Protein AF-0000000072972776 (afdb_homodimer)

Radius of gyration: 28.91 Å; Cα contacts (8 Å, |Δi|>4): 1245; chains: 2; bounding box: 79×86×71 Å

Foldseek 3Di:
DDPCPCLPQPDPDDDSPSPVLALPQFQAKEKEWEAFFFAAALVQAFDQFPCNPPQLPPQGHGADDPRRLVLLLVLLQVLLVRCVVPQDADDLQAEAEEEEPDPRLVSSSQSSCFNNHFQDDPRCPDPVDRGDDHDYYYDHQLPCQAFHALCVNFQVLVVVLVVLCPDPNNVVLCVVCVVVQVLCCVNRVDHDDLVSLLSNLVNVVSCVVSPHDGDPSCVVCPPPNSLQSPLVVLCSCQVDLLSLLRRHQSNVVVVLVVVVCSLVVVGDSSYHYYYYRHHQSNVSSVCVLQVQHDRGRQHHGKMKMWTWGADPNWTWIWIWICSPPDPDTHTTDGPPAPPTHTSVNVCVVNVSSHDPDPCNSPDDD/DDPCLCLPQPDPPDDSPSPVLALPQFQAKEKEWEAFFFAAALVLAFDQFPCNPPQLPPQGHGADDPRRLVLLLVLLQVLLVRCVVVQDADDLQAEAEEEEPDPRLVSSSQSSCFNNHFQDDPRCPDPVDRGDDHDYYYDHQLPCQAFHALCVNFQVLVVVLVVLCPDPNNVVLCVVCVVVQVLCCVNRVDHDDLVSLLSNLSNVVSCVVSPHDGDPSCVVCPPPNSLQSPLVVLCSCQVDLLSLLRRHQSNVVVVLVVVVCSLVVVGDSSYHYYYYRHHQSNVSSVCVLQVQHDRGRQHHGKMKMWTWGADPSWTWIWIWIDSPPDPDTHTTDGPPAPPTHTSVNVCVVNVSSHDPDPCNSPDDD

Sequence (730 aa):
MVKLHLCLLLATANFFVLIDCKTSTLELVHVLFRHGDRTPDRRVIYPKDPHINETYYPFGYGQLNNAGKRKQYLLGKALNKRYKKFLGTYTLNTIDARSTDYNRTKVSLQLVLASLFPPEKELVWNKNLDWQPIPFNYWILRDDHVLGDPYKNCKRYKNSYNDFLNSSDGQKLFRQYSDFGEYIMENSGSNFTSKLMADMYFTLTTERENGLELPPWTEKVYPKVLSNLTRLDYVLNTANTELKKLASGFLLKKIITDTEQKVKNMLHQRKRMFIYSAHEYNIAHLMNLLGIYYPHVPPYGSYILIEIHNIKGVRIVKVFYQDYQTEKPKRMKLPNCHNFCRFERFVSLYKKYLPESENECELQDMVKLHLCLLLATANFFVLIDCKTSTLELVHVLFRHGDRTPDRRVIYPKDPHINETYYPFGYGQLNNAGKRKQYLLGKALNKRYKKFLGTYTLNTIDARSTDYNRTKVSLQLVLASLFPPEKELVWNKNLDWQPIPFNYWILRDDHVLGDPYKNCKRYKNSYNDFLNSSDGQKLFRQYSDFGEYIMENSGSNFTSKLMADMYFTLTTERENGLELPPWTEKVYPKVLSNLTRLDYVLNTANTELKKLASGFLLKKIITDTEQKVKNMLHQRKRMFIYSAHEYNIAHLMNLLGIYYPHVPPYGSYILIEIHNIKGVRIVKVFYQDYQTEKPKRMKLPNCHNFCRFERFVSLYKKYLPESENECELQD

pLDDT: mean 91.58, std 15.63, range [25.5, 98.94]

Nearest PDB structures (foldseek):
  1nd5-assembly1_B  TM=9.226E-01  e=2.187E-30  Homo sapiens
  1rpt-assembly1_A-2  TM=9.304E-01  e=1.166E-27  Rattus norvegicus
  8xj4-assembly1_A  TM=9.080E-01  e=4.533E-28  Homo sapiens
  3it2-assembly1_B  TM=8.509E-01  e=3.332E-20  Francisella tularensis subsp. holarctica LVS
  3it3-assembly1_B  TM=8.426E-01  e=6.861E-20  Francisella tularensis subsp. holarctica LVS

Structure (mmCIF, N/CA/C/O backbone):
data_AF-0000000072972776-model_v1
#
loop_
_entity.id
_entity.type
_entity.pdbx_description
1 polymer 'acid phosphatase'
#
loop_
_atom_site.group_PDB
_atom_site.id
_atom_site.type_symbol
_atom_site.label_atom_id
_atom_site.label_alt_id
_atom_site.label_comp_id
_atom_site.label_asym_id
_atom_site.label_entity_id
_atom_site.label_seq_id
_atom_site.pdbx_PDB_ins_code
_atom_site.Cartn_x
_atom_site.Cartn_y
_atom_site.Cartn_z
_atom_site.occupancy
_atom_site.B_iso_or_equiv
_atom_site.auth_seq_id
_atom_site.auth_comp_id
_atom_site.auth_asym_id
_atom_site.auth_atom_id
_atom_site.pdbx_PDB_model_num
ATOM 1 N N . MET A 1 1 ? -25.328 -19.047 -36.094 1 27.38 1 MET A N 1
ATOM 2 C CA . MET A 1 1 ? -24.703 -20.156 -35.344 1 27.38 1 MET A CA 1
ATOM 3 C C . MET A 1 1 ? -25.016 -20.078 -33.875 1 27.38 1 MET A C 1
ATOM 5 O O . MET A 1 1 ? -24.75 -19.062 -33.219 1 27.38 1 MET A O 1
ATOM 9 N N . VAL A 1 2 ? -25.969 -20.953 -33.219 1 25.5 2 VAL A N 1
ATOM 10 C CA . VAL A 1 2 ? -26.938 -20.922 -32.125 1 25.5 2 VAL A CA 1
ATOM 11 C C . VAL A 1 2 ? -26.219 -21.094 -30.797 1 25.5 2 VAL A C 1
ATOM 13 O O . VAL A 1 2 ? -25.5 -22.078 -30.594 1 25.5 2 VAL A O 1
ATOM 16 N N . LYS A 1 3 ? -26.203 -19.922 -30.047 1 32.38 3 LYS A N 1
ATOM 17 C CA . LYS A 1 3 ? -25.828 -19.75 -28.641 1 32.38 3 LYS A CA 1
ATOM 18 C C . LYS A 1 3 ? -26.656 -20.656 -27.734 1 32.38 3 LYS A C 1
ATOM 20 O O . LYS A 1 3 ? -27.719 -20.266 -27.266 1 32.38 3 LYS A O 1
ATOM 25 N N . LEU A 1 4 ? -26.609 -22.078 -27.875 1 28.89 4 LEU A N 1
ATOM 26 C CA . LEU A 1 4 ? -27.391 -22.953 -27.016 1 28.89 4 LEU A CA 1
ATOM 27 C C . LEU A 1 4 ? -26.781 -23.031 -25.625 1 28.89 4 LEU A C 1
ATOM 29 O O . LEU A 1 4 ? -25.688 -23.578 -25.438 1 28.89 4 LEU A O 1
ATOM 33 N N . HIS A 1 5 ? -26.984 -22.031 -24.766 1 32.91 5 HIS A N 1
ATOM 34 C CA . HIS A 1 5 ? -26.641 -21.984 -23.344 1 32.91 5 HIS A CA 1
ATOM 35 C C . HIS A 1 5 ? -27.484 -22.984 -22.562 1 32.91 5 HIS A C 1
ATOM 37 O O . HIS A 1 5 ? -28.703 -22.781 -22.391 1 32.91 5 HIS A O 1
ATOM 43 N N . LEU A 1 6 ? -27.344 -24.266 -22.578 1 32.22 6 LEU A N 1
ATOM 44 C CA . LEU A 1 6 ? -28.156 -25.281 -21.922 1 32.22 6 LEU A CA 1
ATOM 45 C C . LEU A 1 6 ? -27.938 -25.25 -20.406 1 32.22 6 LEU A C 1
ATOM 47 O O . LEU A 1 6 ? -26.812 -25.484 -19.938 1 32.22 6 LEU A O 1
ATOM 51 N N . CYS A 1 7 ? -28.609 -24.391 -19.641 1 33.25 7 CYS A N 1
ATOM 52 C CA . CYS A 1 7 ? -28.797 -24.406 -18.188 1 33.25 7 CYS A CA 1
ATOM 53 C C . CYS A 1 7 ? -29.484 -25.688 -17.734 1 33.25 7 CYS A C 1
ATOM 55 O O . CYS A 1 7 ? -30.594 -25.984 -18.203 1 33.25 7 CYS A O 1
ATOM 57 N N . LEU A 1 8 ? -28.812 -26.688 -17.391 1 32.25 8 LEU A N 1
ATOM 58 C CA . LEU A 1 8 ? -29.406 -27.969 -17.047 1 32.25 8 LEU A CA 1
ATOM 59 C C . LEU A 1 8 ? -30.266 -27.859 -15.789 1 32.25 8 LEU A C 1
ATOM 61 O O . LEU A 1 8 ? -29.781 -27.453 -14.727 1 32.25 8 LEU A O 1
ATOM 65 N N . LEU A 1 9 ? -31.609 -27.734 -15.93 1 33.06 9 LEU A N 1
ATOM 66 C CA . LEU A 1 9 ? -32.75 -27.797 -15.016 1 33.06 9 LEU A CA 1
ATOM 67 C C . LEU A 1 9 ? -32.812 -29.125 -14.289 1 33.06 9 LEU A C 1
ATOM 69 O O . LEU A 1 9 ? -32.688 -30.188 -14.906 1 33.06 9 LEU A O 1
ATOM 73 N N . LEU A 1 10 ? -32.344 -29.125 -12.984 1 33.09 10 LEU A N 1
ATOM 74 C CA . LEU A 1 10 ? -32.781 -30.281 -12.234 1 33.09 10 LEU A CA 1
ATOM 75 C C . LEU A 1 10 ? -34.312 -30.438 -12.32 1 33.09 10 LEU A C 1
ATOM 77 O O . LEU A 1 10 ? -35.031 -29.5 -12 1 33.09 10 LEU A O 1
ATOM 81 N N . ALA A 1 11 ? -34.75 -31.344 -13.109 1 31.92 11 ALA A N 1
ATOM 82 C CA . ALA A 1 11 ? -36.094 -31.766 -13.508 1 31.92 11 ALA A CA 1
ATOM 83 C C . ALA A 1 11 ? -36.906 -32.219 -12.305 1 31.92 11 ALA A C 1
ATOM 85 O O . ALA A 1 11 ? -36.719 -33.312 -11.781 1 31.92 11 ALA A O 1
ATOM 86 N N . THR A 1 12 ? -37.188 -31.672 -11.172 1 34.34 12 THR A N 1
ATOM 87 C CA . THR A 1 12 ? -38.562 -32.156 -10.977 1 34.34 12 THR A CA 1
ATOM 88 C C . THR A 1 12 ? -39.438 -31.828 -12.18 1 34.34 12 THR A C 1
ATOM 90 O O . THR A 1 12 ? -39.094 -30.969 -12.992 1 34.34 12 THR A O 1
ATOM 93 N N . ALA A 1 13 ? -40.75 -32.344 -12.539 1 34.09 13 ALA A N 1
ATOM 94 C CA . ALA A 1 13 ? -41.406 -32.281 -13.852 1 34.09 13 ALA A CA 1
ATOM 95 C C . ALA A 1 13 ? -41.156 -30.938 -14.523 1 34.09 13 ALA A C 1
ATOM 97 O O . ALA A 1 13 ? -40.812 -30.875 -15.695 1 34.09 13 ALA A O 1
ATOM 98 N N . ASN A 1 14 ? -42.094 -29.906 -14.188 1 32.88 14 ASN A N 1
ATOM 99 C CA . ASN A 1 14 ? -42.5 -28.844 -15.094 1 32.88 14 ASN A CA 1
ATOM 100 C C . ASN A 1 14 ? -41.375 -27.812 -15.289 1 32.88 14 ASN A C 1
ATOM 102 O O . ASN A 1 14 ? -41.094 -27.406 -16.406 1 32.88 14 ASN A O 1
ATOM 106 N N . PHE A 1 15 ? -41.156 -26.906 -14.266 1 30.91 15 PHE A N 1
ATOM 107 C CA . PHE A 1 15 ? -40.625 -25.594 -14.578 1 30.91 15 PHE A CA 1
ATOM 108 C C . PHE A 1 15 ? -39.094 -25.641 -14.617 1 30.91 15 PHE A C 1
ATOM 110 O O . PHE A 1 15 ? -38.438 -25.828 -13.586 1 30.91 15 PHE A O 1
ATOM 117 N N . PHE A 1 16 ? -38.531 -26.109 -15.742 1 32.81 16 PHE A N 1
ATOM 118 C CA . PHE A 1 16 ? -37.125 -25.906 -16.016 1 32.81 16 PHE A CA 1
ATOM 119 C C . PHE A 1 16 ? -36.75 -24.438 -15.93 1 32.81 16 PHE A C 1
ATOM 121 O O . PHE A 1 16 ? -37.094 -23.641 -16.797 1 32.81 16 PHE A O 1
ATOM 128 N N . VAL A 1 17 ? -36.875 -23.781 -14.781 1 31.05 17 VAL A N 1
ATOM 129 C CA . VAL A 1 17 ? -36.312 -22.438 -14.883 1 31.05 17 VAL A CA 1
ATOM 130 C C . VAL A 1 17 ? -34.812 -22.531 -15.203 1 31.05 17 VAL A C 1
ATOM 132 O O . VAL A 1 17 ? -34.062 -23.141 -14.453 1 31.05 17 VAL A O 1
ATOM 135 N N . LEU A 1 18 ? -34.5 -22.703 -16.406 1 32.47 18 LEU A N 1
ATOM 136 C CA . LEU A 1 18 ? -33.125 -22.391 -16.812 1 32.47 18 LEU A CA 1
ATOM 137 C C . LEU A 1 18 ? -32.594 -21.156 -16.094 1 32.47 18 LEU A C 1
ATOM 139 O O . LEU A 1 18 ? -33.031 -20.047 -16.375 1 32.47 18 LEU A O 1
ATOM 143 N N . ILE A 1 19 ? -32.594 -21.203 -14.734 1 34.31 19 ILE A N 1
ATOM 144 C CA . ILE A 1 19 ? -31.938 -20.047 -14.125 1 34.31 19 ILE A CA 1
ATOM 145 C C . ILE A 1 19 ? -30.578 -19.812 -14.797 1 34.31 19 ILE A C 1
ATOM 147 O O . ILE A 1 19 ? -29.688 -20.656 -14.727 1 34.31 19 ILE A O 1
ATOM 151 N N . ASP A 1 20 ? -30.562 -19.516 -15.984 1 37.47 20 ASP A N 1
ATOM 152 C CA . ASP A 1 20 ? -29.344 -18.875 -16.484 1 37.47 20 ASP A CA 1
ATOM 153 C C . ASP A 1 20 ? -28.578 -18.188 -15.359 1 37.47 20 ASP A C 1
ATOM 155 O O . ASP A 1 20 ? -29.047 -17.203 -14.789 1 37.47 20 ASP A O 1
ATOM 159 N N . CYS A 1 21 ? -28.016 -18.906 -14.414 1 45.19 21 CYS A N 1
ATOM 160 C CA . CYS A 1 21 ? -27.266 -18.578 -13.211 1 45.19 21 CYS A CA 1
ATOM 161 C C . CYS A 1 21 ? -26.281 -17.453 -13.477 1 45.19 21 CYS A C 1
ATOM 163 O O . CYS A 1 21 ? -25.062 -17.656 -13.375 1 45.19 21 CYS A O 1
ATOM 165 N N . LYS A 1 22 ? -26.469 -16.703 -14.453 1 52.38 22 LYS A N 1
ATOM 166 C CA . LYS A 1 22 ? -25.75 -15.461 -14.75 1 52.38 22 LYS A CA 1
ATOM 167 C C . LYS A 1 22 ? -25.5 -14.641 -13.484 1 52.38 22 LYS A C 1
ATOM 169 O O . LYS A 1 22 ? -26 -14.984 -12.414 1 52.38 22 LYS A O 1
ATOM 174 N N . THR A 1 23 ? -24.688 -13.492 -13.477 1 64.31 23 THR A N 1
ATOM 175 C CA . THR A 1 23 ? -24.266 -12.555 -12.445 1 64.31 23 THR A CA 1
ATOM 176 C C . THR A 1 23 ? -25.438 -12.148 -11.555 1 64.31 23 THR A C 1
ATOM 178 O O . THR A 1 23 ? -25.25 -11.523 -10.516 1 64.31 23 THR A O 1
ATOM 181 N N . SER A 1 24 ? -26.609 -12.68 -11.766 1 76.44 24 SER A N 1
ATOM 182 C CA . SER A 1 24 ? -27.75 -12.219 -10.977 1 76.44 24 SER A CA 1
ATOM 183 C C . SER A 1 24 ? -27.781 -12.914 -9.617 1 76.44 24 SER A C 1
ATOM 185 O O . SER A 1 24 ? -28.312 -12.359 -8.648 1 76.44 24 SER A O 1
ATOM 187 N N . THR A 1 25 ? -27.172 -14.047 -9.477 1 92.25 25 THR A N 1
ATOM 188 C CA . THR A 1 25 ? -27.203 -14.758 -8.211 1 92.25 25 THR A CA 1
ATOM 189 C C . THR A 1 25 ? -25.891 -14.555 -7.445 1 92.25 25 THR A C 1
ATOM 191 O O . THR A 1 25 ? -25.734 -15.047 -6.328 1 92.25 25 THR A O 1
ATOM 194 N N . LEU A 1 26 ? -25 -13.836 -8.039 1 96.62 26 LEU A N 1
ATOM 195 C CA . LEU A 1 26 ? -23.672 -13.641 -7.465 1 96.62 26 LEU A CA 1
ATOM 196 C C . LEU A 1 26 ? -23.75 -12.789 -6.207 1 96.62 26 LEU A C 1
ATOM 198 O O . LEU A 1 26 ? -24.375 -11.727 -6.203 1 96.62 26 LEU A O 1
ATOM 202 N N . GLU A 1 27 ? -23.094 -13.25 -5.125 1 96.75 27 GLU A N 1
ATOM 203 C CA . GLU A 1 27 ? -23.125 -12.531 -3.855 1 96.75 27 GLU A CA 1
ATOM 204 C C . GLU A 1 27 ? -21.734 -12.039 -3.475 1 96.75 27 GLU A C 1
ATOM 206 O O . GLU A 1 27 ? -21.594 -11.016 -2.811 1 96.75 27 GLU A O 1
ATOM 211 N N . LEU A 1 28 ? -20.75 -12.781 -3.809 1 98.38 28 LEU A N 1
ATOM 212 C CA . LEU A 1 28 ? -19.375 -12.469 -3.428 1 98.38 28 LEU A CA 1
ATOM 213 C C . LEU A 1 28 ? -18.391 -13.141 -4.379 1 98.38 28 LEU A C 1
ATOM 215 O O . LEU A 1 28 ? -18.641 -14.25 -4.852 1 98.38 28 LEU A O 1
ATOM 219 N N . VAL A 1 29 ? -17.328 -12.477 -4.652 1 98.75 29 VAL A N 1
ATOM 220 C CA . VAL A 1 29 ? -16.297 -13.055 -5.5 1 98.75 29 VAL A CA 1
ATOM 221 C C . VAL A 1 29 ? -14.922 -12.867 -4.844 1 98.75 29 VAL A C 1
ATOM 223 O O . VAL A 1 29 ? -14.617 -11.781 -4.348 1 98.75 29 VAL A O 1
ATOM 226 N N . HIS A 1 30 ? -14.148 -13.922 -4.773 1 98.88 30 HIS A N 1
ATOM 227 C CA . HIS A 1 30 ? -12.734 -13.875 -4.426 1 98.88 30 HIS A CA 1
ATOM 228 C C . HIS A 1 30 ? -11.852 -14.039 -5.66 1 98.88 30 HIS A C 1
ATOM 230 O O . HIS A 1 30 ? -12.086 -14.938 -6.477 1 98.88 30 HIS A O 1
ATOM 236 N N . VAL A 1 31 ? -10.898 -13.156 -5.812 1 98.94 31 VAL A N 1
ATOM 237 C CA . VAL A 1 31 ? -9.977 -13.219 -6.941 1 98.94 31 VAL A CA 1
ATOM 238 C C . VAL A 1 31 ? -8.539 -13.359 -6.426 1 98.94 31 VAL A C 1
ATOM 240 O O . VAL A 1 31 ? -8.086 -12.555 -5.609 1 98.94 31 VAL A O 1
ATOM 243 N N . LEU A 1 32 ? -7.859 -14.391 -6.789 1 98.94 32 LEU A N 1
ATOM 244 C CA . LEU A 1 32 ? -6.426 -14.57 -6.57 1 98.94 32 LEU A CA 1
ATOM 245 C C . LEU A 1 32 ? -5.668 -14.531 -7.895 1 98.94 32 LEU A C 1
ATOM 247 O O . LEU A 1 32 ? -5.961 -15.305 -8.805 1 98.94 32 LEU A O 1
ATOM 251 N N . PHE A 1 33 ? -4.707 -13.617 -8.039 1 98.94 33 PHE A N 1
ATOM 252 C CA . PHE A 1 33 ? -4.035 -13.578 -9.328 1 98.94 33 PHE A CA 1
ATOM 253 C C . PHE A 1 33 ? -2.527 -13.43 -9.148 1 98.94 33 PHE A C 1
ATOM 255 O O . PHE A 1 33 ? -2.064 -12.945 -8.117 1 98.94 33 PHE A O 1
ATOM 262 N N . ARG A 1 34 ? -1.79 -13.898 -10.148 1 98.88 34 ARG A N 1
ATOM 263 C CA . ARG A 1 34 ? -0.337 -13.773 -10.211 1 98.88 34 ARG A CA 1
ATOM 264 C C . ARG A 1 34 ? 0.071 -12.438 -10.828 1 98.88 34 ARG A C 1
ATOM 266 O O . ARG A 1 34 ? -0.596 -11.938 -11.734 1 98.88 34 ARG A O 1
ATOM 273 N N . HIS A 1 35 ? 1.103 -11.852 -10.406 1 98.88 35 HIS A N 1
ATOM 274 C CA . HIS A 1 35 ? 1.659 -10.625 -10.961 1 98.88 35 HIS A CA 1
ATOM 275 C C . HIS A 1 35 ? 1.997 -10.789 -12.438 1 98.88 35 HIS A C 1
ATOM 277 O O . HIS A 1 35 ? 1.937 -11.898 -12.969 1 98.88 35 HIS A O 1
ATOM 283 N N . GLY A 1 36 ? 2.332 -9.641 -13.109 1 98.5 36 GLY A N 1
ATOM 284 C CA . GLY A 1 36 ? 2.621 -9.617 -14.531 1 98.5 36 GLY A CA 1
ATOM 285 C C . GLY A 1 36 ? 4.078 -9.906 -14.852 1 98.5 36 GLY A C 1
ATOM 286 O O . GLY A 1 36 ? 4.875 -10.164 -13.945 1 98.5 36 GLY A O 1
ATOM 287 N N . ASP A 1 37 ? 4.344 -9.82 -16.203 1 98.19 37 ASP A N 1
ATOM 288 C CA . ASP A 1 37 ? 5.703 -10.016 -16.688 1 98.19 37 ASP A CA 1
ATOM 289 C C . ASP A 1 37 ? 6.68 -9.07 -16 1 98.19 37 ASP A C 1
ATOM 291 O O . ASP A 1 37 ? 6.359 -7.902 -15.766 1 98.19 37 ASP A O 1
ATOM 295 N N . ARG A 1 38 ? 7.891 -9.602 -15.789 1 98 38 ARG A N 1
ATOM 296 C CA . ARG A 1 38 ? 8.828 -8.82 -14.992 1 98 38 ARG A CA 1
ATOM 297 C C . ARG A 1 38 ? 10.266 -9.047 -15.453 1 98 38 ARG A C 1
ATOM 299 O O . ARG A 1 38 ? 10.523 -9.938 -16.266 1 98 38 ARG A O 1
ATOM 306 N N . THR A 1 39 ? 11.164 -8.219 -14.984 1 97.69 39 THR A N 1
ATOM 307 C CA . THR A 1 39 ? 12.602 -8.445 -15.109 1 97.69 39 THR A CA 1
ATOM 308 C C . THR A 1 39 ? 13.078 -9.469 -14.086 1 97.69 39 THR A C 1
ATOM 310 O O . THR A 1 39 ? 12.344 -9.812 -13.156 1 97.69 39 THR A O 1
ATOM 313 N N . PRO A 1 40 ? 14.234 -10.047 -14.305 1 96.75 40 PRO A N 1
ATOM 314 C CA . PRO A 1 40 ? 14.766 -11.023 -13.352 1 96.75 40 PRO A CA 1
ATOM 315 C C . PRO A 1 40 ? 14.922 -10.453 -11.945 1 96.75 40 PRO A C 1
ATOM 317 O O . PRO A 1 40 ? 15.258 -9.273 -11.789 1 96.75 40 PRO A O 1
ATOM 320 N N . ASP A 1 41 ? 14.633 -11.305 -10.992 1 94.75 41 ASP A N 1
ATOM 321 C CA . ASP A 1 41 ? 14.883 -10.953 -9.594 1 94.75 41 ASP A CA 1
ATOM 322 C C . ASP A 1 41 ? 16.359 -11.109 -9.242 1 94.75 41 ASP A C 1
ATOM 324 O O . ASP A 1 41 ? 16.922 -12.195 -9.383 1 94.75 41 ASP A O 1
ATOM 328 N N . ARG A 1 42 ? 16.922 -10.102 -8.742 1 93.06 42 ARG A N 1
ATOM 329 C CA . ARG A 1 42 ? 18.359 -10.102 -8.469 1 93.06 42 ARG A CA 1
ATOM 330 C C . ARG A 1 42 ? 18.734 -11.203 -7.492 1 93.06 42 ARG A C 1
ATOM 332 O O . ARG A 1 42 ? 19.781 -11.828 -7.629 1 93.06 42 ARG A O 1
ATOM 339 N N . ARG A 1 43 ? 17.922 -11.531 -6.609 1 89.25 43 ARG A N 1
ATOM 340 C CA . ARG A 1 43 ? 18.234 -12.422 -5.496 1 89.25 43 ARG A CA 1
ATOM 341 C C . ARG A 1 43 ? 18.297 -13.875 -5.953 1 89.25 43 ARG A C 1
ATOM 343 O O . ARG A 1 43 ? 18.828 -14.734 -5.254 1 89.25 43 ARG A O 1
ATOM 350 N N . VAL A 1 44 ? 17.719 -14.141 -7.102 1 92.19 44 VAL A N 1
ATOM 351 C CA . VAL A 1 44 ? 17.594 -15.547 -7.453 1 92.19 44 VAL A CA 1
ATOM 352 C C . VAL A 1 44 ? 18.422 -15.852 -8.703 1 92.19 44 VAL A C 1
ATOM 354 O O . VAL A 1 44 ? 18.359 -16.953 -9.242 1 92.19 44 VAL A O 1
ATOM 357 N N . ILE A 1 45 ? 19.156 -14.922 -9.164 1 95.56 45 ILE A N 1
ATOM 358 C CA . ILE A 1 45 ? 20.031 -15.148 -10.305 1 95.56 45 ILE A CA 1
ATOM 359 C C . ILE A 1 45 ? 21.156 -16.109 -9.914 1 95.56 45 ILE A C 1
ATOM 361 O O . ILE A 1 45 ? 21.766 -15.961 -8.852 1 95.56 45 ILE A O 1
ATOM 365 N N . TYR A 1 46 ? 21.406 -17.062 -10.773 1 96.38 46 TYR A N 1
ATOM 366 C CA . TYR A 1 46 ? 22.406 -18.078 -10.453 1 96.38 46 TYR A CA 1
ATOM 367 C C . TYR A 1 46 ? 23.812 -17.516 -10.57 1 96.38 46 TYR A C 1
ATOM 369 O O . TYR A 1 46 ? 24.047 -16.562 -11.32 1 96.38 46 TYR A O 1
ATOM 377 N N . PRO A 1 47 ? 24.766 -18.062 -9.898 1 96.69 47 PRO A N 1
ATOM 378 C CA . PRO A 1 47 ? 26.078 -17.469 -9.703 1 96.69 47 PRO A CA 1
ATOM 379 C C . PRO A 1 47 ? 26.828 -17.266 -11.016 1 96.69 47 PRO A C 1
ATOM 381 O O . PRO A 1 47 ? 27.469 -16.219 -11.203 1 96.69 47 PRO A O 1
ATOM 384 N N . LYS A 1 48 ? 26.75 -18.125 -12.039 1 97.69 48 LYS A N 1
ATOM 385 C CA . LYS A 1 48 ? 27.562 -18.047 -13.25 1 97.69 48 LYS A CA 1
ATOM 386 C C . LYS A 1 48 ? 26.797 -17.391 -14.391 1 97.69 48 LYS A C 1
ATOM 388 O O . LYS A 1 48 ? 27.172 -17.516 -15.555 1 97.69 48 LYS A O 1
ATOM 393 N N . ASP A 1 49 ? 25.734 -16.766 -14.062 1 97.81 49 ASP A N 1
ATOM 394 C CA . ASP A 1 49 ? 24.922 -16.109 -15.086 1 97.81 49 ASP A CA 1
ATOM 395 C C . ASP A 1 49 ? 25.703 -15 -15.781 1 97.81 49 ASP A C 1
ATOM 397 O O . ASP A 1 49 ? 26.156 -14.055 -15.133 1 97.81 49 ASP A O 1
ATOM 401 N N . PRO A 1 50 ? 25.844 -15.039 -17.094 1 97.44 50 PRO A N 1
ATOM 402 C CA . PRO A 1 50 ? 26.578 -13.992 -17.812 1 97.44 50 PRO A CA 1
ATOM 403 C C . PRO A 1 50 ? 25.891 -12.633 -17.75 1 97.44 50 PRO A C 1
ATOM 405 O O . PRO A 1 50 ? 26.5 -11.609 -18.062 1 97.44 50 PRO A O 1
ATOM 408 N N . HIS A 1 51 ? 24.609 -12.656 -17.422 1 96.88 51 HIS A N 1
ATOM 409 C CA . HIS A 1 51 ? 23.844 -11.422 -17.422 1 96.88 51 HIS A CA 1
ATOM 410 C C . HIS A 1 51 ? 23.656 -10.883 -16 1 96.88 51 HIS A C 1
ATOM 412 O O . HIS A 1 51 ? 22.766 -10.07 -15.758 1 96.88 51 HIS A O 1
ATOM 418 N N . ILE A 1 52 ? 24.453 -11.273 -15.055 1 94.38 52 ILE A N 1
ATOM 419 C CA . ILE A 1 52 ? 24.297 -10.992 -13.633 1 94.38 52 ILE A CA 1
ATOM 420 C C . ILE A 1 52 ? 24.406 -9.484 -13.391 1 94.38 52 ILE A C 1
ATOM 422 O O . ILE A 1 52 ? 23.844 -8.961 -12.422 1 94.38 52 ILE A O 1
ATOM 426 N N . ASN A 1 53 ? 24.984 -8.703 -14.336 1 92.81 53 ASN A N 1
ATOM 427 C CA . ASN A 1 53 ? 25.219 -7.281 -14.117 1 92.81 53 ASN A CA 1
ATOM 428 C C . ASN A 1 53 ? 24.234 -6.422 -14.914 1 92.81 53 ASN A C 1
ATOM 430 O O . ASN A 1 53 ? 24.328 -5.191 -14.898 1 92.81 53 ASN A O 1
ATOM 434 N N . GLU A 1 54 ? 23.375 -7.141 -15.609 1 94.44 54 GLU A N 1
ATOM 435 C CA . GLU A 1 54 ? 22.344 -6.371 -16.281 1 94.44 54 GLU A CA 1
ATOM 436 C C . GLU A 1 54 ? 21.516 -5.57 -15.281 1 94.44 54 GLU A C 1
ATOM 438 O O . GLU A 1 54 ? 21.188 -6.066 -14.203 1 94.44 54 GLU A O 1
ATOM 443 N N . THR A 1 55 ? 21.172 -4.32 -15.602 1 92.12 55 THR A N 1
ATOM 444 C CA . THR A 1 55 ? 20.484 -3.475 -14.641 1 92.12 55 THR A CA 1
ATOM 445 C C . THR A 1 55 ? 18.984 -3.461 -14.914 1 92.12 55 THR A C 1
ATOM 447 O O . THR A 1 55 ? 18.188 -3.104 -14.047 1 92.12 55 THR A O 1
ATOM 450 N N . TYR A 1 56 ? 18.703 -3.732 -16.25 1 94.62 56 TYR A N 1
ATOM 451 C CA . TYR A 1 56 ? 17.312 -3.705 -16.719 1 94.62 56 TYR A CA 1
ATOM 452 C C . TYR A 1 56 ? 16.719 -2.309 -16.578 1 94.62 56 TYR A C 1
ATOM 454 O O . TYR A 1 56 ? 15.555 -2.158 -16.219 1 94.62 56 TYR A O 1
ATOM 462 N N . TYR A 1 57 ? 17.516 -1.325 -16.734 1 93.44 57 TYR A N 1
ATOM 463 C CA . TYR A 1 57 ? 17.078 0.066 -16.766 1 93.44 57 TYR A CA 1
ATOM 464 C C . TYR A 1 57 ? 16 0.276 -17.812 1 93.44 57 TYR A C 1
ATOM 466 O O . TYR A 1 57 ? 16.125 -0.201 -18.953 1 93.44 57 TYR A O 1
ATOM 474 N N . PRO A 1 58 ? 14.914 0.95 -17.516 1 94.81 58 PRO A N 1
ATOM 475 C CA . PRO A 1 58 ? 14.656 1.736 -16.297 1 94.81 58 PRO A CA 1
ATOM 476 C C . PRO A 1 58 ? 13.797 0.987 -15.281 1 94.81 58 PRO A C 1
ATOM 478 O O . PRO A 1 58 ? 13.445 1.544 -14.242 1 94.81 58 PRO A O 1
ATOM 481 N N . PHE A 1 59 ? 13.5 -0.248 -15.531 1 95.62 59 PHE A N 1
ATOM 482 C CA . PHE A 1 59 ? 12.547 -0.964 -14.695 1 95.62 59 PHE A CA 1
ATOM 483 C C . PHE A 1 59 ? 13.195 -1.396 -13.383 1 95.62 59 PHE A C 1
ATOM 485 O O . PHE A 1 59 ? 12.617 -1.22 -12.312 1 95.62 59 PHE A O 1
ATOM 492 N N . GLY A 1 60 ? 14.375 -1.941 -13.594 1 94.88 60 GLY A N 1
ATOM 493 C CA . GLY A 1 60 ? 15.07 -2.49 -12.438 1 94.88 60 GLY A CA 1
ATOM 494 C C . GLY A 1 60 ? 14.789 -3.965 -12.219 1 94.88 60 GLY A C 1
ATOM 495 O O . GLY A 1 60 ? 13.953 -4.551 -12.914 1 94.88 60 GLY A O 1
ATOM 496 N N . TYR A 1 61 ? 15.414 -4.559 -11.211 1 95.56 61 TYR A N 1
ATOM 497 C CA . TYR A 1 61 ? 15.328 -5.992 -10.938 1 95.56 61 TYR A CA 1
ATOM 498 C C . TYR A 1 61 ? 13.969 -6.355 -10.352 1 95.56 61 TYR A C 1
ATOM 500 O O . TYR A 1 61 ? 13.484 -5.684 -9.438 1 95.56 61 TYR A O 1
ATOM 508 N N . GLY A 1 62 ? 13.391 -7.391 -10.922 1 96.56 62 GLY A N 1
ATOM 509 C CA . GLY A 1 62 ? 12.188 -7.996 -10.359 1 96.56 62 GLY A CA 1
ATOM 510 C C . GLY A 1 62 ? 10.945 -7.145 -10.555 1 96.56 62 GLY A C 1
ATOM 511 O O . GLY A 1 62 ? 9.93 -7.359 -9.891 1 96.56 62 GLY A O 1
ATOM 512 N N . GLN A 1 63 ? 11.031 -6.145 -11.414 1 97.56 63 GLN A N 1
ATOM 513 C CA . GLN A 1 63 ? 9.93 -5.207 -11.609 1 97.56 63 GLN A CA 1
ATOM 514 C C . GLN A 1 63 ? 9.164 -5.516 -12.891 1 97.56 63 GLN A C 1
ATOM 516 O O . GLN A 1 63 ? 9.727 -6.047 -13.844 1 97.56 63 GLN A O 1
ATOM 521 N N . LEU A 1 64 ? 7.906 -5.121 -12.859 1 98.25 64 LEU A N 1
ATOM 522 C CA . LEU A 1 64 ? 7.109 -5.301 -14.07 1 98.25 64 LEU A CA 1
ATOM 523 C C . LEU A 1 64 ? 7.719 -4.539 -15.242 1 98.25 64 LEU A C 1
ATOM 525 O O . LEU A 1 64 ? 8.156 -3.395 -15.078 1 98.25 64 LEU A O 1
ATOM 529 N N . ASN A 1 65 ? 7.82 -5.188 -16.344 1 97.19 65 ASN A N 1
ATOM 530 C CA . ASN A 1 65 ? 8.062 -4.461 -17.594 1 97.19 65 ASN A CA 1
ATOM 531 C C . ASN A 1 65 ? 6.766 -4.016 -18.25 1 97.19 65 ASN A C 1
ATOM 533 O O . ASN A 1 65 ? 5.684 -4.184 -17.688 1 97.19 65 ASN A O 1
ATOM 537 N N . ASN A 1 66 ? 6.793 -3.467 -19.422 1 97.75 66 ASN A N 1
ATOM 538 C CA . ASN A 1 66 ? 5.598 -2.918 -20.062 1 97.75 66 ASN A CA 1
ATOM 539 C C . ASN A 1 66 ? 4.617 -4.02 -20.453 1 97.75 66 ASN A C 1
ATOM 541 O O . ASN A 1 66 ? 3.402 -3.828 -20.391 1 97.75 66 ASN A O 1
ATOM 545 N N . ALA A 1 67 ? 5.152 -5.152 -20.875 1 97.88 67 ALA A N 1
ATOM 546 C CA . ALA A 1 67 ? 4.281 -6.289 -21.172 1 97.88 67 ALA A CA 1
ATOM 547 C C . ALA A 1 67 ? 3.492 -6.719 -19.938 1 97.88 67 ALA A C 1
ATOM 549 O O . ALA A 1 67 ? 2.301 -7.02 -20.031 1 97.88 67 ALA A O 1
ATOM 550 N N . GLY A 1 68 ? 4.188 -6.738 -18.781 1 98.5 68 GLY A N 1
ATOM 551 C CA . GLY A 1 68 ? 3.52 -7.059 -17.531 1 98.5 68 GLY A CA 1
ATOM 552 C C . GLY A 1 68 ? 2.447 -6.055 -17.156 1 98.5 68 GLY A C 1
ATOM 553 O O . GLY A 1 68 ? 1.363 -6.434 -16.703 1 98.5 68 GLY A O 1
ATOM 554 N N . LYS A 1 69 ? 2.758 -4.816 -17.328 1 98.81 69 LYS A N 1
ATOM 555 C CA . LYS A 1 69 ? 1.777 -3.779 -17.031 1 98.81 69 LYS A CA 1
ATOM 556 C C . LYS A 1 69 ? 0.53 -3.934 -17.891 1 98.81 69 LYS A C 1
ATOM 558 O O . LYS A 1 69 ? -0.593 -3.869 -17.391 1 98.81 69 LYS A O 1
ATOM 563 N N . ARG A 1 70 ? 0.718 -4.152 -19.125 1 98.69 70 ARG A N 1
ATOM 564 C CA . ARG A 1 70 ? -0.405 -4.309 -20.047 1 98.69 70 ARG A CA 1
ATOM 565 C C . ARG A 1 70 ? -1.232 -5.539 -19.703 1 98.69 70 ARG A C 1
ATOM 567 O O . ARG A 1 70 ? -2.465 -5.488 -19.719 1 98.69 70 ARG A O 1
ATOM 574 N N . LYS A 1 71 ? -0.533 -6.578 -19.391 1 98.44 71 LYS A N 1
ATOM 575 C CA . LYS A 1 71 ? -1.224 -7.816 -19.047 1 98.44 71 LYS A CA 1
ATOM 576 C C . LYS A 1 71 ? -2.105 -7.625 -17.812 1 98.44 71 LYS A C 1
ATOM 578 O O . LYS A 1 71 ? -3.244 -8.094 -17.781 1 98.44 71 LYS A O 1
ATOM 583 N N . GLN A 1 72 ? -1.57 -6.98 -16.828 1 98.88 72 GLN A N 1
ATOM 584 C CA . GLN A 1 72 ? -2.326 -6.773 -15.609 1 98.88 72 GLN A CA 1
ATOM 585 C C . GLN A 1 72 ? -3.5 -5.824 -15.836 1 98.88 72 GLN A C 1
ATOM 587 O O . GLN A 1 72 ? -4.574 -6.008 -15.258 1 98.88 72 GLN A O 1
ATOM 592 N N . TYR A 1 73 ? -3.289 -4.809 -16.609 1 98.88 73 TYR A N 1
ATOM 593 C CA . TYR A 1 73 ? -4.371 -3.9 -16.969 1 98.88 73 TYR A CA 1
ATOM 594 C C . TYR A 1 73 ? -5.484 -4.641 -17.703 1 98.88 73 TYR A C 1
ATOM 596 O O . TYR A 1 73 ? -6.668 -4.426 -17.438 1 98.88 73 TYR A O 1
ATOM 604 N N . LEU A 1 74 ? -5.109 -5.531 -18.609 1 98.5 74 LEU A N 1
ATOM 605 C CA . LEU A 1 74 ? -6.078 -6.324 -19.359 1 98.5 74 LEU A CA 1
ATOM 606 C C . LEU A 1 74 ? -6.816 -7.293 -18.438 1 98.5 74 LEU A C 1
ATOM 608 O O . LEU A 1 74 ? -7.996 -7.578 -18.656 1 98.5 74 LEU A O 1
ATOM 612 N N . LEU A 1 75 ? -6.102 -7.809 -17.484 1 98.81 75 LEU A N 1
ATOM 613 C CA . LEU A 1 75 ? -6.75 -8.648 -16.484 1 98.81 75 LEU A CA 1
ATOM 614 C C . LEU A 1 75 ? -7.855 -7.879 -15.766 1 98.81 75 LEU A C 1
ATOM 616 O O . LEU A 1 75 ? -8.969 -8.383 -15.594 1 98.81 75 LEU A O 1
ATOM 620 N N . GLY A 1 76 ? -7.523 -6.633 -15.336 1 98.81 76 GLY A N 1
ATOM 621 C CA . GLY A 1 76 ? -8.555 -5.797 -14.727 1 98.81 76 GLY A CA 1
ATOM 622 C C . GLY A 1 76 ? -9.734 -5.547 -15.648 1 98.81 76 GLY A C 1
ATOM 623 O O . GLY A 1 76 ? -10.883 -5.559 -15.203 1 98.81 76 GLY A O 1
ATOM 624 N N . LYS A 1 77 ? -9.484 -5.352 -16.906 1 98.5 77 LYS A N 1
ATOM 625 C CA . LYS A 1 77 ? -10.539 -5.148 -17.891 1 98.5 77 LYS A CA 1
ATOM 626 C C . LYS A 1 77 ? -11.43 -6.387 -18.016 1 98.5 77 LYS A C 1
ATOM 628 O O . LYS A 1 77 ? -12.648 -6.273 -18.125 1 98.5 77 LYS A O 1
ATOM 633 N N . ALA A 1 78 ? -10.789 -7.535 -18.031 1 98.56 78 ALA A N 1
ATOM 634 C CA . ALA A 1 78 ? -11.539 -8.789 -18.125 1 98.56 78 ALA A CA 1
ATOM 635 C C . ALA A 1 78 ? -12.461 -8.961 -16.906 1 98.56 78 ALA A C 1
ATOM 637 O O . ALA A 1 78 ? -13.617 -9.359 -17.062 1 98.56 78 ALA A O 1
ATOM 638 N N . LEU A 1 79 ? -11.922 -8.648 -15.734 1 98.69 79 LEU A N 1
ATOM 639 C CA . LEU A 1 79 ? -12.734 -8.742 -14.523 1 98.69 79 LEU A CA 1
ATOM 640 C C . LEU A 1 79 ? -13.867 -7.727 -14.555 1 98.69 79 LEU A C 1
ATOM 642 O O . LEU A 1 79 ? -14.992 -8.023 -14.133 1 98.69 79 LEU A O 1
ATOM 646 N N . ASN A 1 80 ? -13.555 -6.492 -14.992 1 98.44 80 ASN A N 1
ATOM 647 C CA . ASN A 1 80 ? -14.594 -5.48 -15.141 1 98.44 80 ASN A CA 1
ATOM 648 C C . ASN A 1 80 ? -15.711 -5.949 -16.062 1 98.44 80 ASN A C 1
ATOM 650 O O . ASN A 1 80 ? -16.891 -5.828 -15.742 1 98.44 80 ASN A O 1
ATOM 654 N N . LYS A 1 81 ? -15.359 -6.492 -17.188 1 97.38 81 LYS A N 1
ATOM 655 C CA . LYS A 1 81 ? -16.344 -6.98 -18.156 1 97.38 81 LYS A CA 1
ATOM 656 C C . LYS A 1 81 ? -17.203 -8.078 -17.547 1 97.38 81 LYS A C 1
ATOM 658 O O . LYS A 1 81 ? -18.422 -8.102 -17.75 1 97.38 81 LYS A O 1
ATOM 663 N N . ARG A 1 82 ? -16.641 -8.922 -16.812 1 96.88 82 ARG A N 1
ATOM 664 C CA . ARG A 1 82 ? -17.328 -10.07 -16.234 1 96.88 82 ARG A CA 1
ATOM 665 C C . ARG A 1 82 ? -18.25 -9.648 -15.094 1 96.88 82 ARG A C 1
ATOM 667 O O . ARG A 1 82 ? -19.344 -10.203 -14.93 1 96.88 82 ARG A O 1
ATOM 674 N N . TYR A 1 83 ? -17.812 -8.547 -14.328 1 97.81 83 TYR A N 1
ATOM 675 C CA . TYR A 1 83 ? -18.469 -8.352 -13.047 1 97.81 83 TYR A CA 1
ATOM 676 C C . TYR A 1 83 ? -19.031 -6.938 -12.938 1 97.81 83 TYR A C 1
ATOM 678 O O . TYR A 1 83 ? -19.594 -6.566 -11.898 1 97.81 83 TYR A O 1
ATOM 686 N N . LYS A 1 84 ? -18.922 -6.098 -13.867 1 95.56 84 LYS A N 1
ATOM 687 C CA . LYS A 1 84 ? -19.266 -4.68 -13.773 1 95.56 84 LYS A CA 1
ATOM 688 C C . LYS A 1 84 ? -20.688 -4.496 -13.234 1 95.56 84 LYS A C 1
ATOM 690 O O . LYS A 1 84 ? -20.906 -3.664 -12.352 1 95.56 84 LYS A O 1
ATOM 695 N N . LYS A 1 85 ? -21.656 -5.234 -13.758 1 95.31 85 LYS A N 1
ATOM 696 C CA . LYS A 1 85 ? -23.047 -5.113 -13.312 1 95.31 85 LYS A CA 1
ATOM 697 C C . LYS A 1 85 ? -23.188 -5.535 -11.852 1 95.31 85 LYS A C 1
ATOM 699 O O . LYS A 1 85 ? -23.938 -4.922 -11.094 1 95.31 85 LYS A O 1
ATOM 704 N N . PHE A 1 86 ? -22.484 -6.5 -11.469 1 97.06 86 PHE A N 1
ATOM 705 C CA . PHE A 1 86 ? -22.5 -7.023 -10.109 1 97.06 86 PHE A CA 1
ATOM 706 C C . PHE A 1 86 ? -21.844 -6.051 -9.148 1 97.06 86 PHE A C 1
ATOM 708 O O . PHE A 1 86 ? -22.359 -5.789 -8.062 1 97.06 86 PHE A O 1
ATOM 715 N N . LEU A 1 87 ? -20.703 -5.48 -9.547 1 97 87 LEU A N 1
ATOM 716 C CA . LEU A 1 87 ? -19.891 -4.637 -8.672 1 97 87 LEU A CA 1
ATOM 717 C C . LEU A 1 87 ? -20.531 -3.262 -8.5 1 97 87 LEU A C 1
ATOM 719 O O . LEU A 1 87 ? -20.453 -2.672 -7.422 1 97 87 LEU A O 1
ATOM 723 N N . GLY A 1 88 ? -21.125 -2.715 -9.516 1 94.06 88 GLY A N 1
ATOM 724 C CA . GLY A 1 88 ? -21.672 -1.368 -9.469 1 94.06 88 GLY A CA 1
ATOM 725 C C . GLY A 1 88 ? -20.594 -0.297 -9.344 1 94.06 88 GLY A C 1
ATOM 726 O O . GLY A 1 88 ? -19.469 -0.492 -9.781 1 94.06 88 GLY A O 1
ATOM 727 N N . THR A 1 89 ? -21.016 0.856 -8.773 1 93.06 89 THR A N 1
ATOM 728 C CA . THR A 1 89 ? -20.109 1.977 -8.562 1 93.06 89 THR A CA 1
ATOM 729 C C . THR A 1 89 ? -19.125 1.669 -7.438 1 93.06 89 THR A C 1
ATOM 731 O O . THR A 1 89 ? -19.516 1.16 -6.387 1 93.06 89 THR A O 1
ATOM 734 N N . TYR A 1 90 ? -17.969 1.97 -7.688 1 96.56 90 TYR A N 1
ATOM 735 C CA . TYR A 1 90 ? -16.938 1.729 -6.684 1 96.56 90 TYR A CA 1
ATOM 736 C C . TYR A 1 90 ? -17.188 2.562 -5.434 1 96.56 90 TYR A C 1
ATOM 738 O O . TYR A 1 90 ? -17.484 3.756 -5.523 1 96.56 90 TYR A O 1
ATOM 746 N N . THR A 1 91 ? -17.078 1.937 -4.359 1 95.5 91 THR A N 1
ATOM 747 C CA . THR A 1 91 ? -16.875 2.535 -3.043 1 95.5 91 THR A CA 1
ATOM 748 C C . THR A 1 91 ? -15.797 1.792 -2.266 1 95.5 91 THR A C 1
ATOM 750 O O . THR A 1 91 ? -15.414 0.681 -2.635 1 95.5 91 THR A O 1
ATOM 753 N N . LEU A 1 92 ? -15.367 2.416 -1.24 1 94.75 92 LEU A N 1
ATOM 754 C CA . LEU A 1 92 ? -14.344 1.786 -0.411 1 94.75 92 LEU A CA 1
ATOM 755 C C . LEU A 1 92 ? -14.828 0.438 0.116 1 94.75 92 LEU A C 1
ATOM 757 O O . LEU A 1 92 ? -14.023 -0.455 0.379 1 94.75 92 LEU A O 1
ATOM 761 N N . ASN A 1 93 ? -16.125 0.295 0.214 1 95.5 93 ASN A N 1
ATOM 762 C CA . ASN A 1 93 ? -16.688 -0.909 0.811 1 95.5 93 ASN A CA 1
ATOM 763 C C . ASN A 1 93 ? -16.969 -1.981 -0.24 1 95.5 93 ASN A C 1
ATOM 765 O O . ASN A 1 93 ? -17.297 -3.117 0.098 1 95.5 93 ASN A O 1
ATOM 769 N N . THR A 1 94 ? -16.766 -1.686 -1.463 1 97.38 94 THR A N 1
ATOM 770 C CA . THR A 1 94 ? -17.094 -2.611 -2.545 1 97.38 94 THR A CA 1
ATOM 771 C C . THR A 1 94 ? -16.062 -3.73 -2.621 1 97.38 94 THR A C 1
ATOM 773 O O . THR A 1 94 ? -16.391 -4.871 -2.951 1 97.38 94 THR A O 1
ATOM 776 N N . ILE A 1 95 ? -14.828 -3.396 -2.279 1 98.12 95 ILE A N 1
ATOM 777 C CA . ILE A 1 95 ? -13.734 -4.32 -2.547 1 98.12 95 ILE A CA 1
ATOM 778 C C . ILE A 1 95 ? -12.727 -4.266 -1.405 1 98.12 95 ILE A C 1
ATOM 780 O O . ILE A 1 95 ? -12.492 -3.203 -0.821 1 98.12 95 ILE A O 1
ATOM 784 N N . ASP A 1 96 ? -12.234 -5.363 -1.044 1 98.06 96 ASP A N 1
ATOM 785 C CA . ASP A 1 96 ? -11.031 -5.492 -0.228 1 98.06 96 ASP A CA 1
ATOM 786 C C . ASP A 1 96 ? -9.852 -5.988 -1.063 1 98.06 96 ASP A C 1
ATOM 788 O O . ASP A 1 96 ? -9.875 -7.109 -1.579 1 98.06 96 ASP A O 1
ATOM 792 N N . ALA A 1 97 ? -8.859 -5.109 -1.217 1 98.75 97 ALA A N 1
ATOM 793 C CA . ALA A 1 97 ? -7.727 -5.395 -2.09 1 98.75 97 ALA A CA 1
ATOM 794 C C . ALA A 1 97 ? -6.438 -5.535 -1.286 1 98.75 97 ALA A C 1
ATOM 796 O O . ALA A 1 97 ? -6.121 -4.684 -0.455 1 98.75 97 ALA A O 1
ATOM 797 N N . ARG A 1 98 ? -5.707 -6.578 -1.545 1 98.25 98 ARG A N 1
ATOM 798 C CA . ARG A 1 98 ? -4.441 -6.75 -0.839 1 98.25 98 ARG A CA 1
ATOM 799 C C . ARG A 1 98 ? -3.389 -7.383 -1.746 1 98.25 98 ARG A C 1
ATOM 801 O O . ARG A 1 98 ? -3.727 -8.039 -2.732 1 98.25 98 ARG A O 1
ATOM 808 N N . SER A 1 99 ? -2.162 -7.168 -1.479 1 98.75 99 SER A N 1
ATOM 809 C CA . SER A 1 99 ? -1.028 -7.746 -2.189 1 98.75 99 SER A CA 1
ATOM 810 C C . SER A 1 99 ? 0.011 -8.297 -1.219 1 98.75 99 SER A C 1
ATOM 812 O O . SER A 1 99 ? -0.034 -8 -0.022 1 98.75 99 SER A O 1
ATOM 814 N N . THR A 1 100 ? 0.849 -9.188 -1.721 1 98.56 100 THR A N 1
ATOM 815 C CA . THR A 1 100 ? 2.07 -9.461 -0.971 1 98.56 100 THR A CA 1
ATOM 816 C C . THR A 1 100 ? 2.979 -8.234 -0.953 1 98.56 100 THR A C 1
ATOM 818 O O . THR A 1 100 ? 2.77 -7.293 -1.715 1 98.56 100 THR A O 1
ATOM 821 N N . ASP A 1 101 ? 3.943 -8.289 -0.073 1 97.44 101 ASP A N 1
ATOM 822 C CA . ASP A 1 101 ? 4.824 -7.137 0.105 1 97.44 101 ASP A CA 1
ATOM 823 C C . ASP A 1 101 ? 5.988 -7.18 -0.883 1 97.44 101 ASP A C 1
ATOM 825 O O . ASP A 1 101 ? 7.152 -7.199 -0.479 1 97.44 101 ASP A O 1
ATOM 829 N N . TYR A 1 102 ? 5.691 -7.164 -2.158 1 97.44 102 TYR A N 1
ATOM 830 C CA . TYR A 1 102 ? 6.613 -7.012 -3.281 1 97.44 102 TYR A CA 1
ATOM 831 C C . TYR A 1 102 ? 6.176 -5.867 -4.191 1 97.44 102 TYR A C 1
ATOM 833 O O . TYR A 1 102 ? 4.98 -5.684 -4.438 1 97.44 102 TYR A O 1
ATOM 841 N N . ASN A 1 103 ? 7.152 -5.148 -4.688 1 97.62 103 ASN A N 1
ATOM 842 C CA . ASN A 1 103 ? 6.82 -4.047 -5.586 1 97.62 103 ASN A CA 1
ATOM 843 C C . ASN A 1 103 ? 6.047 -4.535 -6.805 1 97.62 103 ASN A C 1
ATOM 845 O O . ASN A 1 103 ? 5.082 -3.895 -7.227 1 97.62 103 ASN A O 1
ATOM 849 N N . ARG A 1 104 ? 6.387 -5.641 -7.344 1 98.31 104 ARG A N 1
ATOM 850 C CA . ARG A 1 104 ? 5.746 -6.141 -8.555 1 98.31 104 ARG A CA 1
ATOM 851 C C . ARG A 1 104 ? 4.293 -6.52 -8.289 1 98.31 104 ARG A C 1
ATOM 853 O O . ARG A 1 104 ? 3.432 -6.352 -9.156 1 98.31 104 ARG A O 1
ATOM 860 N N . THR A 1 105 ? 3.969 -7.047 -7.074 1 98.81 105 THR A N 1
ATOM 861 C CA . THR A 1 105 ? 2.588 -7.398 -6.766 1 98.81 105 THR A CA 1
ATOM 862 C C . THR A 1 105 ? 1.774 -6.148 -6.434 1 98.81 105 THR A C 1
ATOM 864 O O . THR A 1 105 ? 0.59 -6.066 -6.766 1 98.81 105 THR A O 1
ATOM 867 N N . LYS A 1 106 ? 2.395 -5.16 -5.785 1 98.75 106 LYS A N 1
ATOM 868 C CA . LYS A 1 106 ? 1.735 -3.883 -5.527 1 98.75 106 LYS A CA 1
ATOM 869 C C . LYS A 1 106 ? 1.358 -3.188 -6.832 1 98.75 106 LYS A C 1
ATOM 871 O O . LYS A 1 106 ? 0.224 -2.734 -6.996 1 98.75 106 LYS A O 1
ATOM 876 N N . VAL A 1 107 ? 2.314 -3.18 -7.73 1 98.81 107 VAL A N 1
ATOM 877 C CA . VAL A 1 107 ? 2.115 -2.527 -9.023 1 98.81 107 VAL A CA 1
ATOM 878 C C . VAL A 1 107 ? 1.071 -3.291 -9.828 1 98.81 107 VAL A C 1
ATOM 880 O O . VAL A 1 107 ? 0.198 -2.686 -10.461 1 98.81 107 VAL A O 1
ATOM 883 N N . SER A 1 108 ? 1.154 -4.598 -9.797 1 98.94 108 SER A N 1
ATOM 884 C CA . SER A 1 108 ? 0.162 -5.422 -10.477 1 98.94 108 SER A CA 1
ATOM 885 C C . SER A 1 108 ? -1.244 -5.133 -9.961 1 98.94 108 SER A C 1
ATOM 887 O O . SER A 1 108 ? -2.182 -4.984 -10.75 1 98.94 108 SER A O 1
ATOM 889 N N . LEU A 1 109 ? -1.345 -5.051 -8.672 1 98.94 109 LEU A N 1
ATOM 890 C CA . LEU A 1 109 ? -2.643 -4.781 -8.062 1 98.94 109 LEU A CA 1
ATOM 891 C C . LEU A 1 109 ? -3.164 -3.412 -8.484 1 98.94 109 LEU A C 1
ATOM 893 O O . LEU A 1 109 ? -4.348 -3.264 -8.805 1 98.94 109 LEU A O 1
ATOM 897 N N . GLN A 1 110 ? -2.303 -2.422 -8.5 1 98.88 110 GLN A N 1
ATOM 898 C CA . GLN A 1 110 ? -2.703 -1.083 -8.914 1 98.88 110 GLN A CA 1
ATOM 899 C C . GLN A 1 110 ? -3.25 -1.091 -10.336 1 98.88 110 GLN A C 1
ATOM 901 O O . GLN A 1 110 ? -4.242 -0.42 -10.633 1 98.88 110 GLN A O 1
ATOM 906 N N . LEU A 1 111 ? -2.611 -1.832 -11.195 1 98.94 111 LEU A N 1
ATOM 907 C CA . LEU A 1 111 ? -3.016 -1.898 -12.594 1 98.94 111 LEU A CA 1
ATOM 908 C C . LEU A 1 111 ? -4.367 -2.59 -12.742 1 98.94 111 LEU A C 1
ATOM 910 O O . LEU A 1 111 ? -5.238 -2.113 -13.469 1 98.94 111 LEU A O 1
ATOM 914 N N . VAL A 1 112 ? -4.531 -3.66 -12.031 1 98.94 112 VAL A N 1
ATOM 915 C CA . VAL A 1 112 ? -5.793 -4.391 -12.07 1 98.94 112 VAL A CA 1
ATOM 916 C C . VAL A 1 112 ? -6.918 -3.506 -11.539 1 98.94 112 VAL A C 1
ATOM 918 O O . VAL A 1 112 ? -7.988 -3.416 -12.148 1 98.94 112 VAL A O 1
ATOM 921 N N . LEU A 1 113 ? -6.676 -2.822 -10.445 1 98.88 113 LEU A N 1
ATOM 922 C CA . LEU A 1 113 ? -7.695 -1.969 -9.836 1 98.88 113 LEU A CA 1
ATOM 923 C C . LEU A 1 113 ? -8.039 -0.801 -10.758 1 98.88 113 LEU A C 1
ATOM 925 O O . LEU A 1 113 ? -9.195 -0.37 -10.812 1 98.88 113 LEU A O 1
ATOM 929 N N . ALA A 1 114 ? -7.078 -0.304 -11.477 1 98.75 114 ALA A N 1
ATOM 930 C CA . ALA A 1 114 ? -7.273 0.832 -12.375 1 98.75 114 ALA A CA 1
ATOM 931 C C . ALA A 1 114 ? -8.297 0.504 -13.453 1 98.75 114 ALA A C 1
ATOM 933 O O . ALA A 1 114 ? -9.141 1.339 -13.797 1 98.75 114 ALA A O 1
ATOM 934 N N . SER A 1 115 ? -8.18 -0.687 -13.992 1 98.69 115 SER A N 1
ATOM 935 C CA . SER A 1 115 ? -9.07 -1.03 -15.094 1 98.69 115 SER A CA 1
ATOM 936 C C . SER A 1 115 ? -10.312 -1.764 -14.602 1 98.69 115 SER A C 1
ATOM 938 O O . SER A 1 115 ? -11.32 -1.828 -15.305 1 98.69 115 SER A O 1
ATOM 940 N N . LEU A 1 116 ? -10.258 -2.283 -13.406 1 98.75 116 LEU A N 1
ATOM 941 C CA . LEU A 1 116 ? -11.438 -2.873 -12.797 1 98.75 116 LEU A CA 1
ATOM 942 C C . LEU A 1 116 ? -12.453 -1.797 -12.43 1 98.75 116 LEU A C 1
ATOM 944 O O . LEU A 1 116 ? -13.664 -2.008 -12.555 1 98.75 116 LEU A O 1
ATOM 948 N N . PHE A 1 117 ? -11.938 -0.638 -11.93 1 98.38 117 PHE A N 1
ATOM 949 C CA . PHE A 1 117 ? -12.789 0.455 -11.484 1 98.38 117 PHE A CA 1
ATOM 950 C C . PHE A 1 117 ? -12.352 1.775 -12.102 1 98.38 117 PHE A C 1
ATOM 952 O O . PHE A 1 117 ? -11.945 2.697 -11.391 1 98.38 117 PHE A O 1
ATOM 959 N N . PRO A 1 118 ? -12.5 1.915 -13.445 1 97.69 118 PRO A N 1
ATOM 960 C CA . PRO A 1 118 ? -12.312 3.268 -13.977 1 97.69 118 PRO A CA 1
ATOM 961 C C . PRO A 1 118 ? -13.281 4.281 -13.367 1 97.69 118 PRO A C 1
ATOM 963 O O . PRO A 1 118 ? -14.359 3.91 -12.906 1 97.69 118 PRO A O 1
ATOM 966 N N . PRO A 1 119 ? -12.805 5.559 -13.273 1 97.5 119 PRO A N 1
ATOM 967 C CA . PRO A 1 119 ? -13.719 6.539 -12.688 1 97.5 119 PRO A CA 1
ATOM 968 C C . PRO A 1 119 ? -14.992 6.727 -13.523 1 97.5 119 PRO A C 1
ATOM 970 O O . PRO A 1 119 ? -14.914 6.883 -14.742 1 97.5 119 PRO A O 1
ATOM 973 N N . GLU A 1 120 ? -16.125 6.672 -12.844 1 95.56 120 GLU A N 1
ATOM 974 C CA . GLU A 1 120 ? -17.422 6.855 -13.508 1 95.56 120 GLU A CA 1
ATOM 975 C C . GLU A 1 120 ? -18.281 7.855 -12.75 1 95.56 120 GLU A C 1
ATOM 977 O O . GLU A 1 120 ? -18.141 8.016 -11.539 1 95.56 120 GLU A O 1
ATOM 982 N N . LYS A 1 121 ? -19.062 8.562 -13.492 1 94.56 121 LYS A N 1
ATOM 983 C CA . LYS A 1 121 ? -20.078 9.453 -12.938 1 94.56 121 LYS A CA 1
ATOM 984 C C . LYS A 1 121 ? -19.469 10.375 -11.883 1 94.56 121 LYS A C 1
ATOM 986 O O . LYS A 1 121 ? -18.484 11.07 -12.141 1 94.56 121 LYS A O 1
ATOM 991 N N . GLU A 1 122 ? -19.875 10.227 -10.625 1 95.06 122 GLU A N 1
ATOM 992 C CA . GLU A 1 122 ? -19.484 11.117 -9.539 1 95.06 122 GLU A CA 1
ATOM 993 C C . GLU A 1 122 ? -18.016 10.922 -9.164 1 95.06 122 GLU A C 1
ATOM 995 O O . GLU A 1 122 ? -17.422 11.773 -8.492 1 95.06 122 GLU A O 1
ATOM 1000 N N . LEU A 1 123 ? -17.438 9.906 -9.688 1 96.94 123 LEU A N 1
ATOM 1001 C CA . LEU A 1 123 ? -16.062 9.594 -9.289 1 96.94 123 LEU A CA 1
ATOM 1002 C C . LEU A 1 123 ? -15.07 10.125 -10.312 1 96.94 123 LEU A C 1
ATOM 1004 O O . LEU A 1 123 ? -13.852 10.023 -10.109 1 96.94 123 LEU A O 1
ATOM 1008 N N . VAL A 1 124 ? -15.609 10.734 -11.406 1 98.06 124 VAL A N 1
ATOM 1009 C CA . VAL A 1 124 ? -14.727 11.375 -12.375 1 98.06 124 VAL A CA 1
ATOM 1010 C C . VAL A 1 124 ? -14.156 12.664 -11.797 1 98.06 124 VAL A C 1
ATOM 1012 O O . VAL A 1 124 ? -14.883 13.648 -11.625 1 98.06 124 VAL A O 1
ATOM 1015 N N . TRP A 1 125 ? -12.906 12.672 -11.484 1 98.25 125 TRP A N 1
ATOM 1016 C CA . TRP A 1 125 ? -12.273 13.82 -10.836 1 98.25 125 TRP A CA 1
ATOM 1017 C C . TRP A 1 125 ? -11.414 14.602 -11.82 1 98.25 125 TRP A C 1
ATOM 1019 O O . TRP A 1 125 ? -11.078 15.758 -11.578 1 98.25 125 TRP A O 1
ATOM 1029 N N . ASN A 1 126 ? -11.031 13.969 -12.852 1 97.88 126 ASN A N 1
ATOM 1030 C CA . ASN A 1 126 ? -10.242 14.531 -13.938 1 97.88 126 ASN A CA 1
ATOM 1031 C C . ASN A 1 126 ? -10.695 13.992 -15.297 1 97.88 126 ASN A C 1
ATOM 1033 O O . ASN A 1 126 ? -10.469 12.82 -15.609 1 97.88 126 ASN A O 1
ATOM 1037 N N . LYS A 1 127 ? -11.188 14.781 -16.156 1 96 127 LYS A N 1
ATOM 1038 C CA . LYS A 1 127 ? -11.773 14.367 -17.422 1 96 127 LYS A CA 1
ATOM 1039 C C . LYS A 1 127 ? -10.695 13.883 -18.391 1 96 127 LYS A C 1
ATOM 1041 O O . LYS A 1 127 ? -10.992 13.172 -19.359 1 96 127 LYS A O 1
ATOM 1046 N N . ASN A 1 128 ? -9.438 14.266 -18.094 1 95.94 128 ASN A N 1
ATOM 1047 C CA . ASN A 1 128 ? -8.352 13.953 -19.016 1 95.94 128 ASN A CA 1
ATOM 1048 C C . ASN A 1 128 ? -7.531 12.758 -18.531 1 95.94 128 ASN A C 1
ATOM 1050 O O . ASN A 1 128 ? -6.477 12.461 -19.094 1 95.94 128 ASN A O 1
ATOM 1054 N N . LEU A 1 129 ? -7.961 12.109 -17.516 1 97.88 129 LEU A N 1
ATOM 1055 C CA . LEU A 1 129 ? -7.246 10.961 -16.969 1 97.88 129 LEU A CA 1
ATOM 1056 C C . LEU A 1 129 ? -8.227 9.875 -16.516 1 97.88 129 LEU A C 1
ATOM 1058 O O . LEU A 1 129 ? -8.82 9.977 -15.445 1 97.88 129 LEU A O 1
ATOM 1062 N N . ASP A 1 130 ? -8.312 8.867 -17.328 1 97.56 130 ASP A N 1
ATOM 1063 C CA . ASP A 1 130 ? -9.258 7.785 -17.047 1 97.56 130 ASP A CA 1
ATOM 1064 C C . ASP A 1 130 ? -8.688 6.809 -16.031 1 97.56 130 ASP A C 1
ATOM 1066 O O . ASP A 1 130 ? -8.461 5.637 -16.328 1 97.56 130 ASP A O 1
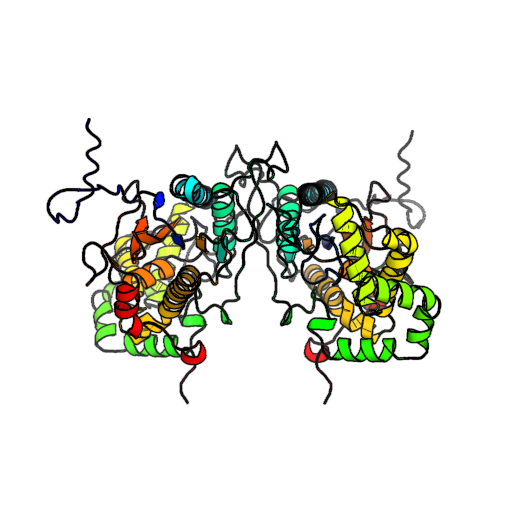ATOM 1070 N N . TRP A 1 131 ? -8.43 7.32 -14.898 1 98.56 131 TRP A N 1
ATOM 1071 C CA . TRP A 1 131 ? -7.852 6.574 -13.789 1 98.56 131 TRP A CA 1
ATOM 1072 C C . TRP A 1 131 ? -8.273 7.176 -12.453 1 98.56 131 TRP A C 1
ATOM 1074 O O . TRP A 1 131 ? -8.406 8.398 -12.32 1 98.56 131 TRP A O 1
ATOM 1084 N N . GLN A 1 132 ? -8.523 6.375 -11.484 1 98.44 132 GLN A N 1
ATOM 1085 C CA . GLN A 1 132 ? -8.703 6.82 -10.109 1 98.44 132 GLN A CA 1
ATOM 1086 C C . GLN A 1 132 ? -7.883 5.973 -9.141 1 98.44 132 GLN A C 1
ATOM 1088 O O . GLN A 1 132 ? -7.707 4.77 -9.352 1 98.44 132 GLN A O 1
ATOM 1093 N N . PRO A 1 133 ? -7.363 6.594 -8.102 1 98.12 133 PRO A N 1
ATOM 1094 C CA . PRO A 1 133 ? -6.613 5.852 -7.09 1 98.12 133 PRO A CA 1
ATOM 1095 C C . PRO A 1 133 ? -7.508 4.992 -6.199 1 98.12 133 PRO A C 1
ATOM 1097 O O . PRO A 1 133 ? -8.578 5.441 -5.777 1 98.12 133 PRO A O 1
ATOM 1100 N N . ILE A 1 134 ? -7.148 3.791 -5.988 1 98.44 134 ILE A N 1
ATOM 1101 C CA . ILE A 1 134 ? -7.836 2.881 -5.078 1 98.44 134 ILE A CA 1
ATOM 1102 C C . ILE A 1 134 ? -6.855 2.361 -4.027 1 98.44 134 ILE A C 1
ATOM 1104 O O . ILE A 1 134 ? -5.789 1.844 -4.371 1 98.44 134 ILE A O 1
ATOM 1108 N N . PRO A 1 135 ? -7.188 2.57 -2.766 1 97.81 135 PRO A N 1
ATOM 1109 C CA . PRO A 1 135 ? -6.27 2.09 -1.731 1 97.81 135 PRO A CA 1
ATOM 1110 C C . PRO A 1 135 ? -6.262 0.568 -1.609 1 97.81 135 PRO A C 1
ATOM 1112 O O . PRO A 1 135 ? -7.23 -0.09 -1.992 1 97.81 135 PRO A O 1
ATOM 1115 N N . PHE A 1 136 ? -5.18 0.042 -1.184 1 98.12 136 PHE A N 1
ATOM 1116 C CA . PHE A 1 136 ? -5.027 -1.386 -0.926 1 98.12 136 PHE A CA 1
ATOM 1117 C C . PHE A 1 136 ? -4.117 -1.625 0.272 1 98.12 136 PHE A C 1
ATOM 1119 O O . PHE A 1 136 ? -3.482 -0.693 0.772 1 98.12 136 PHE A O 1
ATOM 1126 N N . ASN A 1 137 ? -4.145 -2.859 0.724 1 97.5 137 ASN A N 1
ATOM 1127 C CA . ASN A 1 137 ? -3.363 -3.201 1.906 1 97.5 137 ASN A CA 1
ATOM 1128 C C . ASN A 1 137 ? -2.348 -4.301 1.607 1 97.5 137 ASN A C 1
ATOM 1130 O O . ASN A 1 137 ? -2.471 -5.008 0.605 1 97.5 137 ASN A O 1
ATOM 1134 N N . TYR A 1 138 ? -1.363 -4.367 2.381 1 97.31 138 TYR A N 1
ATOM 1135 C CA . TYR A 1 138 ? -0.411 -5.473 2.416 1 97.31 138 TYR A CA 1
ATOM 1136 C C . TYR A 1 138 ? 0.171 -5.648 3.812 1 97.31 138 TYR A C 1
ATOM 1138 O O . TYR A 1 138 ? 0.044 -4.762 4.66 1 97.31 138 TYR A O 1
ATOM 1146 N N . TRP A 1 139 ? 0.725 -6.812 4.051 1 95.62 139 TRP A N 1
ATOM 1147 C CA . TRP A 1 139 ? 1.449 -7.102 5.281 1 95.62 139 TRP A CA 1
ATOM 1148 C C . TRP A 1 139 ? 2.891 -7.504 4.988 1 95.62 139 TRP A C 1
ATOM 1150 O O . TRP A 1 139 ? 3.168 -8.133 3.963 1 95.62 139 TRP A O 1
ATOM 1160 N N . ILE A 1 140 ? 3.746 -7.082 5.875 1 94.94 140 ILE A N 1
ATOM 1161 C CA . ILE A 1 140 ? 5.129 -7.523 5.719 1 94.94 140 ILE A CA 1
ATOM 1162 C C . ILE A 1 140 ? 5.195 -9.047 5.781 1 94.94 140 ILE A C 1
ATOM 1164 O O . ILE A 1 140 ? 4.332 -9.688 6.383 1 94.94 140 ILE A O 1
ATOM 1168 N N . LEU A 1 141 ? 6.191 -9.586 5.184 1 94.75 141 LEU A N 1
ATOM 1169 C CA . LEU A 1 141 ? 6.309 -11.023 4.988 1 94.75 141 LEU A CA 1
ATOM 1170 C C . LEU A 1 141 ? 6.129 -11.766 6.309 1 94.75 141 LEU A C 1
ATOM 1172 O O . LEU A 1 141 ? 5.387 -12.75 6.379 1 94.75 141 LEU A O 1
ATOM 1176 N N . ARG A 1 142 ? 6.707 -11.273 7.367 1 92.69 142 ARG A N 1
ATOM 1177 C CA . ARG A 1 142 ? 6.68 -11.961 8.656 1 92.69 142 ARG A CA 1
ATOM 1178 C C . ARG A 1 142 ? 5.25 -12.094 9.172 1 92.69 142 ARG A C 1
ATOM 1180 O O . ARG A 1 142 ? 4.918 -13.07 9.852 1 92.69 142 ARG A O 1
ATOM 1187 N N . ASP A 1 143 ? 4.367 -11.188 8.719 1 93.19 143 ASP A N 1
ATOM 1188 C CA . ASP A 1 143 ? 3.01 -11.133 9.25 1 93.19 143 ASP A CA 1
ATOM 1189 C C . ASP A 1 143 ? 1.998 -11.633 8.227 1 93.19 143 ASP A C 1
ATOM 1191 O O . ASP A 1 143 ? 0.795 -11.664 8.492 1 93.19 143 ASP A O 1
ATOM 1195 N N . ASP A 1 144 ? 2.4 -12.023 7.062 1 96.69 144 ASP A N 1
ATOM 1196 C CA . ASP A 1 144 ? 1.483 -12.383 5.98 1 96.69 144 ASP A CA 1
ATOM 1197 C C . ASP A 1 144 ? 1.383 -13.891 5.82 1 96.69 144 ASP A C 1
ATOM 1199 O O . ASP A 1 144 ? 1.882 -14.453 4.84 1 96.69 144 ASP A O 1
ATOM 1203 N N . HIS A 1 145 ? 0.619 -14.562 6.582 1 97.06 145 HIS A N 1
ATOM 1204 C CA . HIS A 1 145 ? 0.458 -16 6.469 1 97.06 145 HIS A CA 1
ATOM 1205 C C . HIS A 1 145 ? -0.55 -16.359 5.383 1 97.06 145 HIS A C 1
ATOM 1207 O O . HIS A 1 145 ? -0.631 -17.516 4.961 1 97.06 145 HIS A O 1
ATOM 1213 N N . VAL A 1 146 ? -1.258 -15.352 4.938 1 98 146 VAL A N 1
ATOM 1214 C CA . VAL A 1 146 ? -2.314 -15.578 3.955 1 98 146 VAL A CA 1
ATOM 1215 C C . VAL A 1 146 ? -1.704 -15.75 2.566 1 98 146 VAL A C 1
ATOM 1217 O O . VAL A 1 146 ? -2.08 -16.672 1.828 1 98 146 VAL A O 1
ATOM 1220 N N . LEU A 1 147 ? -0.699 -14.875 2.225 1 98.56 147 LEU A N 1
ATOM 1221 C CA . LEU A 1 147 ? -0.177 -14.883 0.862 1 98.56 147 LEU A CA 1
ATOM 1222 C C . LEU A 1 147 ? 1.328 -15.125 0.857 1 98.5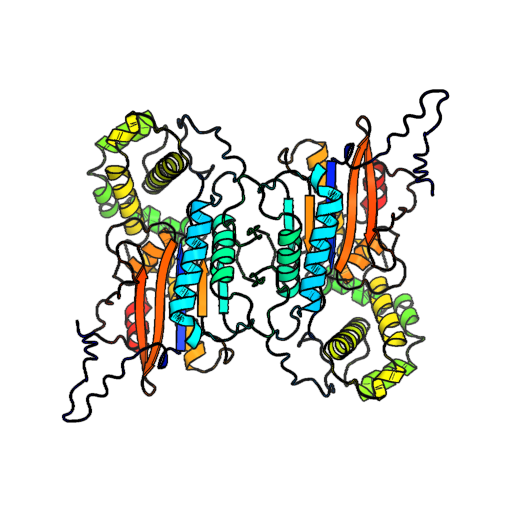6 147 LEU A C 1
ATOM 1224 O O . LEU A 1 147 ? 1.896 -15.508 -0.167 1 98.56 147 LEU A O 1
ATOM 1228 N N . GLY A 1 148 ? 1.965 -14.883 1.975 1 97.69 148 GLY A N 1
ATOM 1229 C CA . GLY A 1 148 ? 3.418 -14.922 2.023 1 97.69 148 GLY A CA 1
ATOM 1230 C C . GLY A 1 148 ? 3.98 -16.328 1.863 1 97.69 148 GLY A C 1
ATOM 1231 O O . GLY A 1 148 ? 3.285 -17.312 2.115 1 97.69 148 GLY A O 1
ATOM 1232 N N . ASP A 1 149 ? 5.23 -16.391 1.463 1 95.69 149 ASP A N 1
ATOM 1233 C CA . ASP A 1 149 ? 5.941 -17.672 1.35 1 95.69 149 ASP A CA 1
ATOM 1234 C C . ASP A 1 149 ? 6.074 -18.344 2.711 1 95.69 149 ASP A C 1
ATOM 1236 O O . ASP A 1 149 ? 6.824 -17.875 3.57 1 95.69 149 ASP A O 1
ATOM 1240 N N . PRO A 1 150 ? 5.422 -19.469 2.875 1 96.38 150 PRO A N 1
ATOM 1241 C CA . PRO A 1 150 ? 5.449 -20.094 4.195 1 96.38 150 PRO A CA 1
ATOM 1242 C C . PRO A 1 150 ? 6.836 -20.594 4.586 1 96.38 150 PRO A C 1
ATOM 1244 O O . PRO A 1 150 ? 7.133 -20.75 5.773 1 96.38 150 PRO A O 1
ATOM 1247 N N . TYR A 1 151 ? 7.645 -20.828 3.578 1 94.81 151 TYR A N 1
ATOM 1248 C CA . TYR A 1 151 ? 9 -21.25 3.887 1 94.81 151 TYR A CA 1
ATOM 1249 C C . TYR A 1 151 ? 9.75 -20.172 4.664 1 94.81 151 TYR A C 1
ATOM 1251 O O . TYR A 1 151 ? 10.672 -20.484 5.43 1 94.81 151 TYR A O 1
ATOM 1259 N N . LYS A 1 152 ? 9.336 -19 4.512 1 94.69 152 LYS A N 1
ATOM 1260 C CA . LYS A 1 152 ? 10.062 -17.875 5.086 1 94.69 152 LYS A CA 1
ATOM 1261 C C . LYS A 1 152 ? 9.398 -17.391 6.367 1 94.69 152 LYS A C 1
ATOM 1263 O O . LYS A 1 152 ? 10.039 -16.75 7.199 1 94.69 152 LYS A O 1
ATOM 1268 N N . ASN A 1 153 ? 8.125 -17.672 6.574 1 95.75 153 ASN A N 1
ATOM 1269 C CA . ASN A 1 153 ? 7.473 -17 7.699 1 95.75 153 ASN A CA 1
ATOM 1270 C C . ASN A 1 153 ? 6.723 -18 8.578 1 95.75 153 ASN A C 1
ATOM 1272 O O . ASN A 1 153 ? 5.957 -17.609 9.461 1 95.75 153 ASN A O 1
ATOM 1276 N N . CYS A 1 154 ? 6.895 -19.281 8.289 1 97.19 154 CYS A N 1
ATOM 1277 C CA . CYS A 1 154 ? 6.273 -20.344 9.078 1 97.19 154 CYS A CA 1
ATOM 1278 C C . CYS A 1 154 ? 7.27 -21.453 9.375 1 97.19 154 CYS A C 1
ATOM 1280 O O . CYS A 1 154 ? 7.535 -22.297 8.516 1 97.19 154 CYS A O 1
ATOM 1282 N N . LYS A 1 155 ? 7.711 -21.531 10.602 1 96.62 155 LYS A N 1
ATOM 1283 C CA . LYS A 1 155 ? 8.742 -22.469 11.008 1 96.62 155 LYS A CA 1
ATOM 1284 C C . LYS A 1 155 ? 8.258 -23.906 10.859 1 96.62 155 LYS A C 1
ATOM 1286 O O . LYS A 1 155 ? 9.008 -24.781 10.398 1 96.62 155 LYS A O 1
ATOM 1291 N N . ARG A 1 156 ? 7.09 -24.109 11.266 1 96.81 156 ARG A N 1
ATOM 1292 C CA . ARG A 1 156 ? 6.531 -25.453 11.172 1 96.81 156 ARG A CA 1
ATOM 1293 C C . ARG A 1 156 ? 6.477 -25.922 9.719 1 96.81 156 ARG A C 1
ATOM 1295 O O . ARG A 1 156 ? 6.777 -27.078 9.422 1 96.81 156 ARG A O 1
ATOM 1302 N N . TYR A 1 157 ? 6.105 -25.047 8.867 1 97.31 157 TYR A N 1
ATOM 1303 C CA . TYR A 1 157 ? 6.098 -25.375 7.441 1 97.31 157 TYR A CA 1
ATOM 1304 C C . TYR A 1 157 ? 7.496 -25.734 6.961 1 97.31 157 TYR A C 1
ATOM 1306 O O . TYR A 1 157 ? 7.688 -26.766 6.297 1 97.31 157 TYR A O 1
ATOM 1314 N N . LYS A 1 158 ? 8.398 -24.891 7.266 1 95.62 158 LYS A N 1
ATOM 1315 C CA . LYS A 1 158 ? 9.781 -25.094 6.828 1 95.62 158 LYS A CA 1
ATOM 1316 C C . LYS A 1 158 ? 10.297 -26.453 7.281 1 95.62 158 LYS A C 1
ATOM 1318 O O . LYS A 1 158 ? 10.898 -27.188 6.492 1 95.62 158 LYS A O 1
ATOM 1323 N N . ASN A 1 159 ? 10 -26.766 8.516 1 95.62 159 ASN A N 1
ATOM 1324 C CA . ASN A 1 159 ? 10.445 -28.047 9.055 1 95.62 159 ASN A CA 1
ATOM 1325 C C . ASN A 1 159 ? 9.758 -29.219 8.352 1 95.62 159 ASN A C 1
ATOM 1327 O O . ASN A 1 159 ? 10.414 -30.188 7.969 1 95.62 159 ASN A O 1
ATOM 1331 N N . SER A 1 160 ? 8.484 -29.109 8.234 1 95.38 160 SER A N 1
ATOM 1332 C CA . SER A 1 160 ? 7.711 -30.156 7.582 1 95.38 160 SER A CA 1
ATOM 1333 C C . SER A 1 160 ? 8.141 -30.344 6.133 1 95.38 160 SER A C 1
ATOM 1335 O O . SER A 1 160 ? 8.227 -31.469 5.645 1 95.38 160 SER A O 1
ATOM 1337 N N . TYR A 1 161 ? 8.398 -29.281 5.488 1 94.56 161 TYR A N 1
ATOM 1338 C CA . TYR A 1 161 ? 8.852 -29.312 4.105 1 94.56 161 TYR A CA 1
ATOM 1339 C C . TYR A 1 161 ? 10.195 -30.016 3.99 1 94.56 161 TYR A C 1
ATOM 1341 O O . TYR A 1 161 ? 10.367 -30.906 3.141 1 94.56 161 TYR A O 1
ATOM 1349 N N . ASN A 1 162 ? 11.086 -29.672 4.859 1 92.56 162 ASN A N 1
ATOM 1350 C CA . ASN A 1 162 ? 12.406 -30.281 4.844 1 92.56 162 ASN A CA 1
ATOM 1351 C C . ASN A 1 162 ? 12.336 -31.766 5.191 1 92.56 162 ASN A C 1
ATOM 1353 O O . ASN A 1 162 ? 13.055 -32.594 4.613 1 92.56 162 ASN A O 1
ATOM 1357 N N . ASP A 1 163 ? 11.516 -32.062 6.129 1 93.94 163 ASP A N 1
ATOM 1358 C CA . ASP A 1 163 ? 11.32 -33.469 6.484 1 93.94 163 ASP A CA 1
ATOM 1359 C C . ASP A 1 163 ? 10.82 -34.281 5.289 1 93.94 163 ASP A C 1
ATOM 1361 O O . ASP A 1 163 ? 11.32 -35.375 5.023 1 93.94 163 ASP A O 1
ATOM 1365 N N . PHE A 1 164 ? 9.906 -33.75 4.621 1 92.94 164 PHE A N 1
ATOM 1366 C CA . PHE A 1 164 ? 9.359 -34.469 3.465 1 92.94 164 PHE A CA 1
ATOM 1367 C C . PHE A 1 164 ? 10.406 -34.562 2.355 1 92.94 164 PHE A C 1
ATOM 1369 O O . PHE A 1 164 ? 10.555 -35.625 1.73 1 92.94 164 PHE A O 1
ATOM 1376 N N . LEU A 1 165 ? 11.055 -33.469 2.084 1 88.38 165 LEU A N 1
ATOM 1377 C CA . LEU A 1 165 ? 12.094 -33.406 1.061 1 88.38 165 LEU A CA 1
ATOM 1378 C C . LEU A 1 165 ? 13.141 -34.5 1.3 1 88.38 165 LEU A C 1
ATOM 1380 O O . LEU A 1 165 ? 13.648 -35.094 0.349 1 88.38 165 LEU A O 1
ATOM 1384 N N . ASN A 1 166 ? 13.406 -34.812 2.543 1 89.12 166 ASN A N 1
ATOM 1385 C CA . ASN A 1 166 ? 14.453 -35.75 2.904 1 89.12 166 ASN A CA 1
ATOM 1386 C C . ASN A 1 166 ? 13.891 -37.156 3.086 1 89.12 166 ASN A C 1
ATOM 1388 O O . ASN A 1 166 ? 14.648 -38.125 3.291 1 89.12 166 ASN A O 1
ATOM 1392 N N . SER A 1 167 ? 12.672 -37.281 3.047 1 91.56 167 SER A N 1
ATOM 1393 C CA . SER A 1 167 ? 12.047 -38.594 3.15 1 91.56 167 SER A CA 1
ATOM 1394 C C . SER A 1 167 ? 12.258 -39.406 1.881 1 91.56 167 SER A C 1
ATOM 1396 O O . SER A 1 167 ? 12.664 -38.875 0.85 1 91.56 167 SER A O 1
ATOM 1398 N N . SER A 1 168 ? 11.977 -40.719 1.968 1 91.44 168 SER A N 1
ATOM 1399 C CA . SER A 1 168 ? 12.102 -41.625 0.816 1 91.44 168 SER A CA 1
ATOM 1400 C C . SER A 1 168 ? 11.18 -41.188 -0.317 1 91.44 168 SER A C 1
ATOM 1402 O O . SER A 1 168 ? 11.578 -41.188 -1.483 1 91.44 168 SER A O 1
ATOM 1404 N N . ASP A 1 169 ? 10.031 -40.719 0.042 1 88.44 169 ASP A N 1
ATOM 1405 C CA . ASP A 1 169 ? 9.055 -40.281 -0.951 1 88.44 169 ASP A CA 1
ATOM 1406 C C . ASP A 1 169 ? 9.516 -39.031 -1.653 1 88.44 169 ASP A C 1
ATOM 1408 O O . ASP A 1 169 ? 9.359 -38.875 -2.867 1 88.44 169 ASP A O 1
ATOM 1412 N N . GLY A 1 170 ? 10.062 -38.156 -0.896 1 87 170 GLY A N 1
ATOM 1413 C CA . GLY A 1 170 ? 10.578 -36.906 -1.469 1 87 170 GLY A CA 1
ATOM 1414 C C . GLY A 1 170 ? 11.773 -37.125 -2.377 1 87 170 GLY A C 1
ATOM 1415 O O . GLY A 1 170 ? 11.844 -36.562 -3.475 1 87 170 GLY A O 1
ATOM 1416 N N . GLN A 1 171 ? 12.609 -37.969 -1.946 1 84.69 171 GLN A N 1
ATOM 1417 C CA . GLN A 1 171 ? 13.812 -38.25 -2.711 1 84.69 171 GLN A CA 1
ATOM 1418 C C . GLN A 1 171 ? 13.484 -38.969 -4.02 1 84.69 171 GLN A C 1
ATOM 1420 O O . GLN A 1 171 ? 14.148 -38.75 -5.035 1 84.69 171 GLN A O 1
ATOM 1425 N N . LYS A 1 172 ? 12.547 -39.719 -3.973 1 87.06 172 LYS A N 1
ATOM 1426 C CA . LYS A 1 172 ? 12.125 -40.469 -5.156 1 87.06 172 LYS A CA 1
ATOM 1427 C C . LYS A 1 172 ? 11.68 -39.531 -6.27 1 87.06 172 LYS A C 1
ATOM 1429 O O . LYS A 1 172 ? 11.867 -39.844 -7.453 1 87.06 172 LYS A O 1
ATOM 1434 N N . LEU A 1 173 ? 11.164 -38.406 -5.891 1 82.88 173 LEU A N 1
ATOM 1435 C CA . LEU A 1 173 ? 10.641 -37.438 -6.863 1 82.88 173 LEU A CA 1
ATOM 1436 C C . LEU A 1 173 ? 11.758 -36.844 -7.707 1 82.88 173 LEU A C 1
ATOM 1438 O O . LEU A 1 173 ? 11.547 -36.469 -8.859 1 82.88 173 LEU A O 1
ATOM 1442 N N . PHE A 1 174 ? 12.992 -36.906 -7.207 1 82.38 174 PHE A N 1
ATOM 1443 C CA . PHE A 1 174 ? 14.086 -36.219 -7.887 1 82.38 174 PHE A CA 1
ATOM 1444 C C . PHE A 1 174 ? 15.055 -37.219 -8.5 1 82.38 174 PHE A C 1
ATOM 1446 O O . PHE A 1 174 ? 15.984 -36.812 -9.219 1 82.38 174 PHE A O 1
ATOM 1453 N N . ARG A 1 175 ? 14.836 -38.438 -8.227 1 83.38 175 ARG A N 1
ATOM 1454 C CA . ARG A 1 175 ? 15.773 -39.469 -8.664 1 83.38 175 ARG A CA 1
ATOM 1455 C C . ARG A 1 175 ? 15.977 -39.438 -10.172 1 83.38 175 ARG A C 1
ATOM 1457 O O . ARG A 1 175 ? 17.094 -39.625 -10.664 1 83.38 175 ARG A O 1
ATOM 1464 N N . GLN A 1 176 ? 14.922 -39.219 -10.883 1 84.31 176 GLN A N 1
ATOM 1465 C CA . GLN A 1 176 ? 14.992 -39.25 -12.344 1 84.31 176 GLN A CA 1
ATOM 1466 C C . GLN A 1 176 ? 15.766 -38.031 -12.883 1 84.31 176 GLN A C 1
ATOM 1468 O O . GLN A 1 176 ? 16.156 -38.031 -14.055 1 84.31 176 GLN A O 1
ATOM 1473 N N . TYR A 1 177 ? 16.109 -37.156 -12.047 1 87.44 177 TYR A N 1
ATOM 1474 C CA . TYR A 1 177 ? 16.781 -35.938 -12.523 1 87.44 177 TYR A CA 1
ATOM 1475 C C . TYR A 1 177 ? 18.219 -35.875 -12.047 1 87.44 177 TYR A C 1
ATOM 1477 O O . TYR A 1 177 ? 18.875 -34.844 -12.164 1 87.44 177 TYR A O 1
ATOM 1485 N N . SER A 1 178 ? 18.75 -36.938 -11.508 1 83.62 178 SER A N 1
ATOM 1486 C CA . SER A 1 178 ? 20.078 -36.969 -10.93 1 83.62 178 SER A CA 1
ATOM 1487 C C . SER A 1 178 ? 21.141 -36.531 -11.945 1 83.62 178 SER A C 1
ATOM 1489 O O . SER A 1 178 ? 22.047 -35.781 -11.617 1 83.62 178 SER A O 1
ATOM 1491 N N . ASP A 1 179 ? 21.031 -37 -13.172 1 87 179 ASP A N 1
ATOM 1492 C CA . ASP A 1 179 ? 22 -36.656 -14.203 1 87 179 ASP A CA 1
ATOM 1493 C C . ASP A 1 179 ? 21.953 -35.156 -14.547 1 87 179 ASP A C 1
ATOM 1495 O O . ASP A 1 179 ? 22.984 -34.531 -14.789 1 87 179 ASP A O 1
ATOM 1499 N N . PHE A 1 180 ? 20.828 -34.656 -14.5 1 92.25 180 PHE A N 1
ATOM 1500 C CA . PHE A 1 180 ? 20.672 -33.219 -14.789 1 92.25 180 PHE A CA 1
ATOM 1501 C C . PHE A 1 180 ? 21.234 -32.375 -13.656 1 92.25 180 PHE A C 1
ATOM 1503 O O . PHE A 1 180 ? 21.719 -31.266 -13.891 1 92.25 180 PHE A O 1
ATOM 1510 N N . GLY A 1 181 ? 21.219 -32.906 -12.484 1 91.81 181 GLY A N 1
ATOM 1511 C CA . GLY A 1 181 ? 21.688 -32.188 -11.32 1 91.81 181 GLY A CA 1
ATOM 1512 C C . GLY A 1 181 ? 23.156 -31.797 -11.406 1 91.81 181 GLY A C 1
ATOM 1513 O O . GLY A 1 181 ? 23.5 -30.641 -11.211 1 91.81 181 GLY A O 1
ATOM 1514 N N . GLU A 1 182 ? 23.953 -32.75 -11.695 1 91.81 182 GLU A N 1
ATOM 1515 C CA . GLU A 1 182 ? 25.375 -32.5 -11.82 1 91.81 182 GLU A CA 1
ATOM 1516 C C . GLU A 1 182 ? 25.672 -31.5 -12.945 1 91.81 182 GLU A C 1
ATOM 1518 O O . GLU A 1 182 ? 26.484 -30.594 -12.789 1 91.81 182 GLU A O 1
ATOM 1523 N N . TYR A 1 183 ? 24.984 -31.688 -14.039 1 95.94 183 TYR A N 1
ATOM 1524 C CA . TYR A 1 183 ? 25.141 -30.828 -15.195 1 95.94 183 TYR A CA 1
ATOM 1525 C C . TYR A 1 183 ? 24.797 -29.375 -14.852 1 95.94 183 TYR A C 1
ATOM 1527 O O . TYR A 1 183 ? 25.547 -28.453 -15.172 1 95.94 183 TYR A O 1
ATOM 1535 N N . ILE A 1 184 ? 23.672 -29.172 -14.141 1 96.12 184 ILE A N 1
ATOM 1536 C CA . ILE A 1 184 ? 23.188 -27.844 -13.766 1 96.12 184 ILE A CA 1
ATOM 1537 C C . ILE A 1 184 ? 24.141 -27.219 -12.758 1 96.12 184 ILE A C 1
ATOM 1539 O O . ILE A 1 184 ? 24.5 -26.047 -12.898 1 96.12 184 ILE A O 1
ATOM 1543 N N . MET A 1 185 ? 24.578 -27.984 -11.797 1 95.69 185 MET A N 1
ATOM 1544 C CA . MET A 1 185 ? 25.469 -27.484 -10.766 1 95.69 185 MET A CA 1
ATOM 1545 C C . MET A 1 185 ? 26.781 -27 -11.383 1 95.69 185 MET A C 1
ATOM 1547 O O . MET A 1 185 ? 27.281 -25.922 -11.031 1 95.69 185 MET A O 1
ATOM 1551 N N . GLU A 1 186 ? 27.281 -27.688 -12.312 1 96.06 186 GLU A N 1
ATOM 1552 C CA . GLU A 1 186 ? 28.547 -27.359 -12.961 1 96.06 186 GLU A CA 1
ATOM 1553 C C . GLU A 1 186 ? 28.422 -26.078 -13.797 1 96.06 186 GLU A C 1
ATOM 1555 O O . GLU A 1 186 ? 29.312 -25.234 -13.781 1 96.06 186 GLU A O 1
ATOM 1560 N N . ASN A 1 187 ? 27.328 -25.969 -14.469 1 97.38 187 ASN A N 1
ATOM 1561 C CA . ASN A 1 187 ? 27.203 -24.875 -15.438 1 97.38 187 ASN A CA 1
ATOM 1562 C C . ASN A 1 187 ? 26.625 -23.609 -14.797 1 97.38 187 ASN A C 1
ATOM 1564 O O . ASN A 1 187 ? 26.906 -22.5 -15.25 1 97.38 187 ASN A O 1
ATOM 1568 N N . SER A 1 188 ? 25.828 -23.766 -13.781 1 97.31 188 SER A N 1
ATOM 1569 C CA . SER A 1 188 ? 25.156 -22.625 -13.18 1 97.31 188 SER A CA 1
ATOM 1570 C C . SER A 1 188 ? 25.875 -22.141 -11.93 1 97.31 188 SER A C 1
ATOM 1572 O O . SER A 1 188 ? 25.734 -20.984 -11.531 1 97.31 188 SER A O 1
ATOM 1574 N N . GLY A 1 189 ? 26.609 -23.062 -11.273 1 96.56 189 GLY A N 1
ATOM 1575 C CA . GLY A 1 189 ? 27.219 -22.75 -9.984 1 96.56 189 GLY A CA 1
ATOM 1576 C C . GLY A 1 189 ? 26.234 -22.844 -8.828 1 96.56 189 GLY A C 1
ATOM 1577 O O . GLY A 1 189 ? 26.594 -22.609 -7.676 1 96.56 189 GLY A O 1
ATOM 1578 N N . SER A 1 190 ? 25.016 -23.203 -9.102 1 94.31 190 SER A N 1
ATOM 1579 C CA . SER A 1 190 ? 23.984 -23.328 -8.078 1 94.31 190 SER A CA 1
ATOM 1580 C C . SER A 1 190 ? 23.922 -24.75 -7.531 1 94.31 190 SER A C 1
ATOM 1582 O O . SER A 1 190 ? 24.281 -25.703 -8.219 1 94.31 190 SER A O 1
ATOM 1584 N N . ASN A 1 191 ? 23.438 -24.844 -6.273 1 90.5 191 ASN A N 1
ATOM 1585 C CA . ASN A 1 191 ? 23.109 -26.172 -5.762 1 90.5 191 ASN A CA 1
ATOM 1586 C C . ASN A 1 191 ? 21.844 -26.734 -6.414 1 90.5 191 ASN A C 1
ATOM 1588 O O . ASN A 1 191 ? 21.109 -26 -7.082 1 90.5 191 ASN A O 1
ATOM 1592 N N . PHE A 1 192 ? 21.703 -28.016 -6.254 1 88.62 192 PHE A N 1
ATOM 1593 C CA . PHE A 1 192 ? 20.562 -28.672 -6.863 1 88.62 192 PHE A CA 1
ATOM 1594 C C . PHE A 1 192 ? 19.469 -28.922 -5.828 1 88.62 192 PHE A C 1
ATOM 1596 O O . PHE A 1 192 ? 19.422 -29.984 -5.207 1 88.62 192 PHE A O 1
ATOM 1603 N N . THR A 1 193 ? 18.625 -27.969 -5.668 1 84 193 THR A N 1
ATOM 1604 C CA . THR A 1 193 ? 17.422 -28.094 -4.852 1 84 193 THR A CA 1
ATOM 1605 C C . THR A 1 193 ? 16.188 -27.688 -5.645 1 84 193 THR A C 1
ATOM 1607 O O . THR A 1 193 ? 16.281 -27 -6.656 1 84 193 THR A O 1
ATOM 1610 N N . SER A 1 194 ? 15.078 -28.156 -5.223 1 83.19 194 SER A N 1
ATOM 1611 C CA . SER A 1 194 ? 13.836 -27.844 -5.922 1 83.19 194 SER A CA 1
ATOM 1612 C C . SER A 1 194 ? 13.617 -26.344 -6.043 1 83.19 194 SER A C 1
ATOM 1614 O O . SER A 1 194 ? 13.281 -25.844 -7.117 1 83.19 194 SER A O 1
ATOM 1616 N N . LYS A 1 195 ? 13.82 -25.578 -4.992 1 86.44 195 LYS A N 1
ATOM 1617 C CA . LYS A 1 195 ? 13.609 -24.141 -4.969 1 86.44 195 LYS A CA 1
ATOM 1618 C C . LYS A 1 195 ? 14.578 -23.422 -5.91 1 86.44 195 LYS A C 1
ATOM 1620 O O . LYS A 1 195 ? 14.18 -22.516 -6.645 1 86.44 195 LYS A O 1
ATOM 1625 N N . LEU A 1 196 ? 15.789 -23.828 -5.906 1 90.19 196 LEU A N 1
ATOM 1626 C CA . LEU A 1 196 ? 16.797 -23.188 -6.742 1 90.19 196 LEU A CA 1
ATOM 1627 C C . LEU A 1 196 ? 16.547 -23.484 -8.219 1 90.19 196 LEU A C 1
ATOM 1629 O O . LEU A 1 196 ? 16.828 -22.641 -9.078 1 90.19 196 LEU A O 1
ATOM 1633 N N . MET A 1 197 ? 16.031 -24.688 -8.492 1 92.19 197 MET A N 1
ATOM 1634 C CA . MET A 1 197 ? 15.711 -25.031 -9.875 1 92.19 197 MET A CA 1
ATOM 1635 C C . MET A 1 197 ? 14.531 -24.203 -10.375 1 92.19 197 MET A C 1
ATOM 1637 O O . MET A 1 197 ? 14.523 -23.766 -11.531 1 92.19 197 MET A O 1
ATOM 1641 N N . ALA A 1 198 ? 13.586 -24 -9.508 1 93.06 198 ALA A N 1
ATOM 1642 C CA . ALA A 1 198 ? 12.484 -23.109 -9.859 1 93.06 198 ALA A CA 1
ATOM 1643 C C . ALA A 1 198 ? 12.977 -21.688 -10.109 1 93.06 198 ALA A C 1
ATOM 1645 O O . ALA A 1 198 ? 12.578 -21.047 -11.086 1 93.06 198 ALA A O 1
ATOM 1646 N N . ASP A 1 199 ? 13.836 -21.203 -9.227 1 95 199 ASP A N 1
ATOM 1647 C CA . ASP A 1 199 ? 14.422 -19.875 -9.375 1 95 199 ASP A CA 1
ATOM 1648 C C . ASP A 1 199 ? 15.148 -19.734 -10.719 1 95 199 ASP A C 1
ATOM 1650 O O . ASP A 1 199 ? 15.039 -18.703 -11.383 1 95 199 ASP A O 1
ATOM 1654 N N . MET A 1 200 ? 15.852 -20.797 -11.039 1 96.25 200 MET A N 1
ATOM 1655 C CA . MET A 1 200 ? 16.594 -20.781 -12.297 1 96.25 200 MET A CA 1
ATOM 1656 C C . MET A 1 200 ? 15.641 -20.75 -13.492 1 96.25 200 MET A C 1
ATOM 1658 O O . MET A 1 200 ? 15.891 -20.047 -14.477 1 96.25 200 MET A O 1
ATOM 1662 N N . TYR A 1 201 ? 14.641 -21.562 -13.414 1 97.31 201 TYR A N 1
ATOM 1663 C CA . TYR A 1 201 ? 13.625 -21.547 -14.461 1 97.31 201 TYR A CA 1
ATOM 1664 C C . TYR A 1 201 ? 13.109 -20.125 -14.695 1 97.31 201 TYR A C 1
ATOM 1666 O O . TYR A 1 201 ? 13.039 -19.672 -15.836 1 97.31 201 TYR A O 1
ATOM 1674 N N . PHE A 1 202 ? 12.781 -19.438 -13.664 1 97.38 202 PHE A N 1
ATOM 1675 C CA . PHE A 1 202 ? 12.219 -18.094 -13.781 1 97.38 202 PHE A CA 1
ATOM 1676 C C . PHE A 1 202 ? 13.281 -17.109 -14.25 1 97.38 202 PHE A C 1
ATOM 1678 O O . PHE A 1 202 ? 12.984 -16.188 -15.016 1 97.38 202 PHE A O 1
ATOM 1685 N N . THR A 1 203 ? 14.5 -17.281 -13.75 1 97.81 203 THR A N 1
ATOM 1686 C CA . THR A 1 203 ? 15.586 -16.406 -14.195 1 97.81 203 THR A CA 1
ATOM 1687 C C . THR A 1 203 ? 15.773 -16.516 -15.703 1 97.81 203 THR A C 1
ATOM 1689 O O . THR A 1 203 ? 15.766 -15.5 -16.406 1 97.81 203 THR A O 1
ATOM 1692 N N . LEU A 1 204 ? 15.867 -17.734 -16.203 1 98.12 204 LEU A N 1
ATOM 1693 C CA . LEU A 1 204 ? 16.078 -17.953 -17.625 1 98.12 204 LEU A CA 1
ATOM 1694 C C . LEU A 1 204 ? 14.883 -17.469 -18.438 1 98.12 204 LEU A C 1
ATOM 1696 O O . LEU A 1 204 ? 15.047 -16.859 -19.5 1 98.12 204 LEU A O 1
ATOM 1700 N N . THR A 1 205 ? 13.703 -17.688 -17.938 1 97.75 205 THR A N 1
ATOM 1701 C CA . THR A 1 205 ? 12.484 -17.25 -18.609 1 97.75 205 THR A CA 1
ATOM 1702 C C . THR A 1 205 ? 12.438 -15.734 -18.719 1 97.75 205 THR A C 1
ATOM 1704 O O . THR A 1 205 ? 12.18 -15.195 -19.797 1 97.75 205 THR A O 1
ATOM 1707 N N . THR A 1 206 ? 12.695 -15.047 -17.641 1 97.56 206 THR A N 1
ATOM 1708 C CA . THR A 1 206 ? 12.609 -13.594 -17.609 1 97.56 206 THR A CA 1
ATOM 1709 C C . THR A 1 206 ? 13.734 -12.969 -18.438 1 97.56 206 THR A C 1
ATOM 1711 O O . THR A 1 206 ? 13.531 -11.945 -19.094 1 97.56 206 THR A O 1
ATOM 1714 N N . GLU A 1 207 ? 14.93 -13.617 -18.406 1 97.88 207 GLU A N 1
ATOM 1715 C CA . GLU A 1 207 ? 16.016 -13.125 -19.234 1 97.88 207 GLU A CA 1
ATOM 1716 C C . GLU A 1 207 ? 15.664 -13.211 -20.719 1 97.88 207 GLU A C 1
ATOM 1718 O O . GLU A 1 207 ? 15.828 -12.242 -21.469 1 97.88 207 GLU A O 1
ATOM 1723 N N . ARG A 1 208 ? 15.148 -14.305 -21.078 1 97.06 208 ARG A N 1
ATOM 1724 C CA . ARG A 1 208 ? 14.742 -14.492 -22.469 1 97.06 208 ARG A CA 1
ATOM 1725 C C . ARG A 1 208 ? 13.656 -13.492 -22.859 1 97.06 208 ARG A C 1
ATOM 1727 O O . ARG A 1 208 ? 13.734 -12.867 -23.922 1 97.06 208 ARG A O 1
ATOM 1734 N N . GLU A 1 209 ? 12.672 -13.305 -22.031 1 96 209 GLU A N 1
ATOM 1735 C CA . GLU A 1 209 ? 11.547 -12.414 -22.297 1 96 209 GLU A CA 1
ATOM 1736 C C . GLU A 1 209 ? 11.992 -10.953 -22.344 1 96 209 GLU A C 1
ATOM 1738 O O . GLU A 1 209 ? 11.305 -10.109 -22.922 1 96 209 GLU A O 1
ATOM 1743 N N . ASN A 1 210 ? 13.094 -10.688 -21.75 1 95.44 210 ASN A N 1
ATOM 1744 C CA . ASN A 1 210 ? 13.625 -9.336 -21.766 1 95.44 210 ASN A CA 1
ATOM 1745 C C . ASN A 1 210 ? 14.719 -9.18 -22.812 1 95.44 210 ASN A C 1
ATOM 1747 O O . ASN A 1 210 ? 15.547 -8.266 -22.734 1 95.44 210 ASN A O 1
ATOM 1751 N N . GLY A 1 211 ? 14.859 -10.148 -23.719 1 95 211 GLY A N 1
ATOM 1752 C CA . GLY A 1 211 ? 15.648 -9.992 -24.922 1 95 211 GLY A CA 1
ATOM 1753 C C . GLY A 1 211 ? 17.078 -10.469 -24.766 1 95 211 GLY A C 1
ATOM 1754 O O . GLY A 1 211 ? 17.938 -10.195 -25.625 1 95 211 GLY A O 1
ATOM 1755 N N . LEU A 1 212 ? 17.344 -11.172 -23.734 1 97.19 212 LEU A N 1
ATOM 1756 C CA . LEU A 1 212 ? 18.703 -11.633 -23.516 1 97.19 212 LEU A CA 1
ATOM 1757 C C . LEU A 1 212 ? 18.891 -13.039 -24.078 1 97.19 212 LEU A C 1
ATOM 1759 O O . LEU A 1 212 ? 17.984 -13.867 -24 1 97.19 212 LEU A O 1
ATOM 1763 N N . GLU A 1 213 ? 20.109 -13.258 -24.625 1 97.44 213 GLU A N 1
ATOM 1764 C CA . GLU A 1 213 ? 20.453 -14.602 -25.094 1 97.44 213 GLU A CA 1
ATOM 1765 C C . GLU A 1 213 ? 20.859 -15.5 -23.938 1 97.44 213 GLU A C 1
ATOM 1767 O O . GLU A 1 213 ? 21.641 -15.094 -23.078 1 97.44 213 GLU A O 1
ATOM 1772 N N . LEU A 1 214 ? 20.359 -16.688 -23.984 1 98.19 214 LEU A N 1
ATOM 1773 C CA . LEU A 1 214 ? 20.688 -17.625 -22.938 1 98.19 214 LEU A CA 1
ATOM 1774 C C . LEU A 1 214 ? 21.953 -18.406 -23.266 1 98.19 214 LEU A C 1
ATOM 1776 O O . LEU A 1 214 ? 22.25 -18.656 -24.438 1 98.19 214 LEU A O 1
ATOM 1780 N N . PRO A 1 215 ? 22.688 -18.812 -22.25 1 97.81 215 PRO A N 1
ATOM 1781 C CA . PRO A 1 215 ? 23.875 -19.625 -22.531 1 97.81 215 PRO A CA 1
ATOM 1782 C C . PRO A 1 215 ? 23.531 -20.953 -23.188 1 97.81 215 PRO A C 1
ATOM 1784 O O . PRO A 1 215 ? 22.531 -21.578 -22.844 1 97.81 215 PRO A O 1
ATOM 1787 N N . PRO A 1 216 ? 24.406 -21.484 -23.984 1 97.88 216 PRO A N 1
ATOM 1788 C CA . PRO A 1 216 ? 24.141 -22.703 -24.734 1 97.88 216 PRO A CA 1
ATOM 1789 C C . PRO A 1 216 ? 23.844 -23.906 -23.844 1 97.88 216 PRO A C 1
ATOM 1791 O O . PRO A 1 216 ? 23.031 -24.75 -24.188 1 97.88 216 PRO A O 1
ATOM 1794 N N . TRP A 1 217 ? 24.438 -23.906 -22.703 1 97.69 217 TRP A N 1
ATOM 1795 C CA . TRP A 1 217 ? 24.266 -25.062 -21.828 1 97.69 217 TRP A CA 1
ATOM 1796 C C . TRP A 1 217 ? 22.812 -25.203 -21.406 1 97.69 217 TRP A C 1
ATOM 1798 O O . TRP A 1 217 ? 22.375 -26.297 -21.047 1 97.69 217 TRP A O 1
ATOM 1808 N N . THR A 1 218 ? 22.047 -24.078 -21.438 1 98.38 218 THR A N 1
ATOM 1809 C CA . THR A 1 218 ? 20.672 -24.094 -20.938 1 98.38 218 THR A CA 1
ATOM 1810 C C . THR A 1 218 ? 19.766 -24.875 -21.875 1 98.38 218 THR A C 1
ATOM 1812 O O . THR A 1 218 ? 18.672 -25.312 -21.484 1 98.38 218 THR A O 1
ATOM 1815 N N . GLU A 1 219 ? 20.156 -25.094 -23.078 1 97.62 219 GLU A N 1
ATOM 1816 C CA . GLU A 1 219 ? 19.328 -25.797 -24.062 1 97.62 219 GLU A CA 1
ATOM 1817 C C . GLU A 1 219 ? 18.984 -27.203 -23.594 1 97.62 219 GLU A C 1
ATOM 1819 O O . GLU A 1 219 ? 17.922 -27.734 -23.922 1 97.62 219 GLU A O 1
ATOM 1824 N N . LYS A 1 220 ? 19.875 -27.75 -22.812 1 96.56 220 LYS A N 1
ATOM 1825 C CA . LYS A 1 220 ? 19.688 -29.125 -22.344 1 96.56 220 LYS A CA 1
ATOM 1826 C C . LYS A 1 220 ? 18.672 -29.188 -21.203 1 96.56 220 LYS A C 1
ATOM 1828 O O . LYS A 1 220 ? 18.109 -30.234 -20.938 1 96.56 220 LYS A O 1
ATOM 1833 N N . VAL A 1 221 ? 18.453 -28.047 -20.594 1 97.12 221 VAL A N 1
ATOM 1834 C CA . VAL A 1 221 ? 17.703 -28.172 -19.344 1 97.12 221 VAL A CA 1
ATOM 1835 C C . VAL A 1 221 ? 16.516 -27.188 -19.344 1 97.12 221 VAL A C 1
ATOM 1837 O O . VAL A 1 221 ? 15.617 -27.297 -18.516 1 97.12 221 VAL A O 1
ATOM 1840 N N . TYR A 1 222 ? 16.484 -26.172 -20.203 1 97.44 222 TYR A N 1
ATOM 1841 C CA . TYR A 1 222 ? 15.43 -25.156 -20.281 1 97.44 222 TYR A CA 1
ATOM 1842 C C . TYR A 1 222 ? 14.742 -25.188 -21.641 1 97.44 222 TYR A C 1
ATOM 1844 O O . TYR A 1 222 ? 15.406 -25.266 -22.672 1 97.44 222 TYR A O 1
ATOM 1852 N N . PRO A 1 223 ? 13.438 -25.156 -21.734 1 96.94 223 PRO A N 1
ATOM 1853 C CA . PRO A 1 223 ? 12.555 -24.922 -20.594 1 96.94 223 PRO A CA 1
ATOM 1854 C C . PRO A 1 223 ? 12.078 -26.203 -19.922 1 96.94 223 PRO A C 1
ATOM 1856 O O . PRO A 1 223 ? 11.656 -26.188 -18.766 1 96.94 223 PRO A O 1
ATOM 1859 N N . LYS A 1 224 ? 12.18 -27.344 -20.562 1 95 224 LYS A N 1
ATOM 1860 C CA . LYS A 1 224 ? 11.406 -28.547 -20.234 1 95 224 LYS A CA 1
ATOM 1861 C C . LYS A 1 224 ? 11.82 -29.109 -18.875 1 95 224 LYS A C 1
ATOM 1863 O O . LYS A 1 224 ? 10.992 -29.219 -17.969 1 95 224 LYS A O 1
ATOM 1868 N N . VAL A 1 225 ? 13.078 -29.391 -18.703 1 94.62 225 VAL A N 1
ATOM 1869 C CA . VAL A 1 225 ? 13.555 -30.031 -17.484 1 94.62 225 VAL A CA 1
ATOM 1870 C C . VAL A 1 225 ? 13.289 -29.125 -16.281 1 94.62 225 VAL A C 1
ATOM 1872 O O . VAL A 1 225 ? 12.727 -29.547 -15.273 1 94.62 225 VAL A O 1
ATOM 1875 N N . LEU A 1 226 ? 13.625 -27.859 -16.406 1 96.12 226 LEU A N 1
ATOM 1876 C CA . LEU A 1 226 ? 13.477 -26.922 -15.305 1 96.12 226 LEU A CA 1
ATOM 1877 C C . LEU A 1 226 ? 12.008 -26.641 -15.016 1 96.12 226 LEU A C 1
ATOM 1879 O O . LEU A 1 226 ? 11.625 -26.438 -13.867 1 96.12 226 LEU A O 1
ATOM 1883 N N . SER A 1 227 ? 11.219 -26.594 -16.031 1 96.12 227 SER A N 1
ATOM 1884 C CA . SER A 1 227 ? 9.781 -26.438 -15.812 1 96.12 227 SER A CA 1
ATOM 1885 C C . SER A 1 227 ? 9.203 -27.609 -15.031 1 96.12 227 SER A C 1
ATOM 1887 O O . SER A 1 227 ? 8.367 -27.406 -14.148 1 96.12 227 SER A O 1
ATOM 1889 N N . ASN A 1 228 ? 9.625 -28.812 -15.383 1 94.19 228 ASN A N 1
ATOM 1890 C CA . ASN A 1 228 ? 9.188 -30 -14.664 1 94.19 228 ASN A CA 1
ATOM 1891 C C . ASN A 1 228 ? 9.617 -29.953 -13.195 1 94.19 228 ASN A C 1
ATOM 1893 O O . ASN A 1 228 ? 8.836 -30.297 -12.305 1 94.19 228 ASN A O 1
ATOM 1897 N N . LEU A 1 229 ? 10.797 -29.531 -13.008 1 92.81 229 LEU A N 1
ATOM 1898 C CA . LEU A 1 229 ? 11.305 -29.422 -11.648 1 92.81 229 LEU A CA 1
ATOM 1899 C C . LEU A 1 229 ? 10.555 -28.359 -10.859 1 92.81 229 LEU A C 1
ATOM 1901 O O . LEU A 1 229 ? 10.328 -28.5 -9.656 1 92.81 229 LEU A O 1
ATOM 1905 N N . THR A 1 230 ? 10.156 -27.297 -11.539 1 94.88 230 THR A N 1
ATOM 1906 C CA . THR A 1 230 ? 9.359 -26.25 -10.906 1 94.88 230 THR A CA 1
ATOM 1907 C C . THR A 1 230 ? 7.988 -26.781 -10.5 1 94.88 230 THR A C 1
ATOM 1909 O O . THR A 1 230 ? 7.523 -26.516 -9.391 1 94.88 230 THR A O 1
ATOM 1912 N N . ARG A 1 231 ? 7.391 -27.516 -11.344 1 94.06 231 ARG A N 1
ATOM 1913 C CA . ARG A 1 231 ? 6.102 -28.125 -11.039 1 94.06 231 ARG A CA 1
ATOM 1914 C C . ARG A 1 231 ? 6.211 -29.094 -9.867 1 94.06 231 ARG A C 1
ATOM 1916 O O . ARG A 1 231 ? 5.309 -29.172 -9.031 1 94.06 231 ARG A O 1
ATOM 1923 N N . LEU A 1 232 ? 7.312 -29.781 -9.844 1 90.12 232 LEU A N 1
ATOM 1924 C CA . LEU A 1 232 ? 7.562 -30.688 -8.734 1 90.12 232 LEU A CA 1
ATOM 1925 C C . LEU A 1 232 ? 7.676 -29.938 -7.418 1 90.12 232 LEU A C 1
ATOM 1927 O O . LEU A 1 232 ? 7.262 -30.438 -6.371 1 90.12 232 LEU A O 1
ATOM 1931 N N . ASP A 1 233 ? 8.242 -28.797 -7.551 1 91.12 233 ASP A N 1
ATOM 1932 C CA . ASP A 1 233 ? 8.352 -27.969 -6.355 1 91.12 233 ASP A CA 1
ATOM 1933 C C . ASP A 1 233 ? 6.973 -27.625 -5.801 1 91.12 233 ASP A C 1
ATOM 1935 O O . ASP A 1 233 ? 6.773 -27.609 -4.586 1 91.12 233 ASP A O 1
ATOM 1939 N N . TYR A 1 234 ? 6.004 -27.312 -6.629 1 93 234 TYR A N 1
ATOM 1940 C CA . TYR A 1 234 ? 4.648 -27.016 -6.188 1 93 234 TYR A CA 1
ATOM 1941 C C . TYR A 1 234 ? 4.027 -28.203 -5.48 1 93 234 TYR A C 1
ATOM 1943 O O . TYR A 1 234 ? 3.359 -28.047 -4.457 1 93 234 TYR A O 1
ATOM 1951 N N . VAL A 1 235 ? 4.309 -29.328 -6.043 1 89.31 235 VAL A N 1
ATOM 1952 C CA . VAL A 1 235 ? 3.762 -30.562 -5.492 1 89.31 235 VAL A CA 1
ATOM 1953 C C . VAL A 1 235 ? 4.402 -30.859 -4.137 1 89.31 235 VAL A C 1
ATOM 1955 O O . VAL A 1 235 ? 3.713 -31.203 -3.178 1 89.31 235 VAL A O 1
ATOM 1958 N N . LEU A 1 236 ? 5.668 -30.641 -4.066 1 90.31 236 LEU A N 1
ATOM 1959 C CA . LEU A 1 236 ? 6.398 -30.859 -2.826 1 90.31 236 LEU A CA 1
ATOM 1960 C C . LEU A 1 236 ? 5.914 -29.906 -1.732 1 90.31 236 LEU A C 1
ATOM 1962 O O . LEU A 1 236 ? 5.793 -30.312 -0.572 1 90.31 236 LEU A O 1
ATOM 1966 N N . ASN A 1 237 ? 5.621 -28.734 -2.119 1 93.94 237 ASN A N 1
ATOM 1967 C CA . ASN A 1 237 ? 5.211 -27.703 -1.181 1 93.94 237 ASN A CA 1
ATOM 1968 C C . ASN A 1 237 ? 3.855 -28.016 -0.554 1 93.94 237 ASN A C 1
ATOM 1970 O O . ASN A 1 237 ? 3.496 -27.438 0.478 1 93.94 237 ASN A O 1
ATOM 1974 N N . THR A 1 238 ? 3.129 -28.891 -1.168 1 96.12 238 THR A N 1
ATOM 1975 C CA . THR A 1 238 ? 1.793 -29.266 -0.709 1 96.12 238 THR A CA 1
ATOM 1976 C C . THR A 1 238 ? 1.623 -30.781 -0.684 1 96.12 238 THR A C 1
ATOM 1978 O O . THR A 1 238 ? 0.557 -31.297 -1.024 1 96.12 238 THR A O 1
ATOM 1981 N N . ALA A 1 239 ? 2.609 -31.5 -0.283 1 93.69 239 ALA A N 1
ATOM 1982 C CA . ALA A 1 239 ? 2.709 -32.938 -0.486 1 93.69 239 ALA A CA 1
ATOM 1983 C C . ALA A 1 239 ? 1.785 -33.688 0.466 1 93.69 239 ALA A C 1
ATOM 1985 O O . ALA A 1 239 ? 1.344 -34.812 0.162 1 93.69 239 ALA A O 1
ATOM 1986 N N . ASN A 1 240 ? 1.54 -33.188 1.623 1 94.62 240 ASN A N 1
ATOM 1987 C CA . ASN A 1 240 ? 0.668 -33.812 2.605 1 94.62 240 ASN A CA 1
ATOM 1988 C C . ASN A 1 240 ? -0.282 -32.812 3.246 1 94.62 240 ASN A C 1
ATOM 1990 O O . ASN A 1 240 ? -0.278 -31.641 2.885 1 94.62 240 ASN A O 1
ATOM 1994 N N . THR A 1 241 ? -1.065 -33.281 4.113 1 96.25 241 THR A N 1
ATOM 1995 C CA . THR A 1 241 ? -2.123 -32.469 4.695 1 96.25 241 THR A CA 1
ATOM 1996 C C . THR A 1 241 ? -1.534 -31.297 5.457 1 96.25 241 THR A C 1
ATOM 1998 O O . THR A 1 241 ? -2.029 -30.172 5.348 1 96.25 241 THR A O 1
ATOM 2001 N N . GLU A 1 242 ? -0.496 -31.531 6.156 1 96.25 242 GLU A N 1
ATOM 2002 C CA . GLU A 1 242 ? 0.128 -30.469 6.949 1 96.25 242 GLU A CA 1
ATOM 2003 C C . GLU A 1 242 ? 0.704 -29.375 6.051 1 96.25 242 GLU A C 1
ATOM 2005 O O . GLU A 1 242 ? 0.507 -28.188 6.309 1 96.25 242 GLU A O 1
ATOM 2010 N N . LEU A 1 243 ? 1.381 -29.812 5.035 1 97.44 243 LEU A N 1
ATOM 2011 C CA . LEU A 1 243 ? 1.982 -28.859 4.117 1 97.44 243 LEU A CA 1
ATOM 2012 C C . LEU A 1 243 ? 0.908 -28.062 3.375 1 97.44 243 LEU A C 1
ATOM 2014 O O . LEU A 1 243 ? 1.023 -26.844 3.215 1 97.44 243 LEU A O 1
ATOM 2018 N N . LYS A 1 244 ? -0.156 -28.75 2.959 1 97.88 244 LYS A N 1
ATOM 2019 C CA . LYS A 1 244 ? -1.271 -28.047 2.324 1 97.88 244 LYS A CA 1
ATOM 2020 C C . LYS A 1 244 ? -1.872 -27 3.26 1 97.88 244 LYS A C 1
ATOM 2022 O O . LYS A 1 244 ? -2.113 -25.859 2.855 1 97.88 244 LYS A O 1
ATOM 2027 N N . LYS A 1 245 ? -2.076 -27.406 4.496 1 98 245 LYS A N 1
ATOM 2028 C CA . LYS A 1 245 ? -2.668 -26.547 5.52 1 98 245 LYS A CA 1
ATOM 2029 C C . LYS A 1 245 ? -1.84 -25.281 5.727 1 98 245 LYS A C 1
ATOM 2031 O O . LYS A 1 245 ? -2.383 -24.172 5.75 1 98 245 LYS A O 1
ATOM 2036 N N . LEU A 1 246 ? -0.535 -25.438 5.777 1 97.69 246 LEU A N 1
ATOM 2037 C CA . LEU A 1 246 ? 0.337 -24.328 6.137 1 97.69 246 LEU A CA 1
ATOM 2038 C C . LEU A 1 246 ? 0.713 -23.516 4.906 1 97.69 246 LEU A C 1
ATOM 2040 O O . LEU A 1 246 ? 1.054 -22.328 5.02 1 97.69 246 LEU A O 1
ATOM 2044 N N . ALA A 1 247 ? 0.596 -24.109 3.725 1 97.62 247 ALA A N 1
ATOM 2045 C CA . ALA A 1 247 ? 0.973 -23.422 2.492 1 97.62 247 ALA A CA 1
ATOM 2046 C C . ALA A 1 247 ? -0.168 -22.562 1.977 1 97.62 247 ALA A C 1
ATOM 2048 O O . ALA A 1 247 ? 0.064 -21.469 1.453 1 97.62 247 ALA A O 1
ATOM 2049 N N . SER A 1 248 ? -1.414 -23.047 2.113 1 98.06 248 SER A N 1
ATOM 2050 C CA . SER A 1 248 ? -2.521 -22.344 1.47 1 98.06 248 SER A CA 1
ATOM 2051 C C . SER A 1 248 ? -3.764 -22.344 2.355 1 98.06 248 SER A C 1
ATOM 2053 O O . SER A 1 248 ? -4.793 -21.781 1.986 1 98.06 248 SER A O 1
ATOM 2055 N N . GLY A 1 249 ? -3.691 -22.938 3.518 1 98.56 249 GLY A N 1
ATOM 2056 C CA . GLY A 1 249 ? -4.844 -23.062 4.398 1 98.56 249 GLY A CA 1
ATOM 2057 C C . GLY A 1 249 ? -5.289 -21.734 4.977 1 98.56 249 GLY A C 1
ATOM 2058 O O . GLY A 1 249 ? -6.48 -21.5 5.188 1 98.56 249 GLY A O 1
ATOM 2059 N N . PHE A 1 250 ? -4.328 -20.875 5.258 1 98.5 250 PHE A N 1
ATOM 2060 C CA . PHE A 1 250 ? -4.68 -19.578 5.789 1 98.5 250 PHE A CA 1
ATOM 2061 C C . PHE A 1 250 ? -5.461 -18.766 4.766 1 98.5 250 PHE A C 1
ATOM 2063 O O . PHE A 1 250 ? -6.402 -18.047 5.117 1 98.5 250 PHE A O 1
ATOM 2070 N N . LEU A 1 251 ? -5.074 -18.859 3.492 1 98.75 251 LEU A N 1
ATOM 2071 C CA . LEU A 1 251 ? -5.812 -18.188 2.426 1 98.75 251 LEU A CA 1
ATOM 2072 C C . LEU A 1 251 ? -7.219 -18.75 2.295 1 98.75 251 LEU A C 1
ATOM 2074 O O . LEU A 1 251 ? -8.195 -18 2.225 1 98.75 251 LEU A O 1
ATOM 2078 N N . LEU A 1 252 ? -7.316 -20.062 2.277 1 98.81 252 LEU A N 1
ATOM 2079 C CA . LEU A 1 252 ? -8.625 -20.688 2.166 1 98.81 252 LEU A CA 1
ATOM 2080 C C . LEU A 1 252 ? -9.508 -20.344 3.361 1 98.81 252 LEU A C 1
ATOM 2082 O O . LEU A 1 252 ? -10.703 -20.094 3.203 1 98.81 252 LEU A O 1
ATOM 2086 N N . LYS A 1 253 ? -8.922 -20.359 4.508 1 98.69 253 LYS A N 1
ATOM 2087 C CA . LYS A 1 253 ? -9.664 -19.984 5.711 1 98.69 253 LYS A CA 1
ATOM 2088 C C . LYS A 1 253 ? -10.219 -18.578 5.586 1 98.69 253 LYS A C 1
ATOM 2090 O O . LYS A 1 253 ? -11.367 -18.312 5.969 1 98.69 253 LYS A O 1
ATOM 2095 N N . LYS A 1 254 ? -9.422 -17.672 5.152 1 98.5 254 LYS A N 1
ATOM 2096 C CA . LYS A 1 254 ? -9.891 -16.297 4.965 1 98.5 254 LYS A CA 1
ATOM 2097 C C . LYS A 1 254 ? -11.062 -16.25 3.988 1 98.5 254 LYS A C 1
ATOM 2099 O O . LYS A 1 254 ? -12.047 -15.555 4.234 1 98.5 254 LYS A O 1
ATOM 2104 N N . ILE A 1 255 ? -10.945 -16.969 2.869 1 98.81 255 ILE A N 1
ATOM 2105 C CA . ILE A 1 255 ? -12 -17.016 1.862 1 98.81 255 ILE A CA 1
ATOM 2106 C C . ILE A 1 255 ? -13.297 -17.516 2.498 1 98.81 255 ILE A C 1
ATOM 2108 O O . ILE A 1 255 ? -14.352 -16.922 2.326 1 98.81 255 ILE A O 1
ATOM 2112 N N . ILE A 1 256 ? -13.203 -18.562 3.254 1 98.75 256 ILE A N 1
ATOM 2113 C CA . ILE A 1 256 ? -14.367 -19.172 3.895 1 98.75 256 ILE A CA 1
ATOM 2114 C C . ILE A 1 256 ? -14.938 -18.219 4.941 1 98.75 256 ILE A C 1
ATOM 2116 O O . ILE A 1 256 ? -16.141 -17.984 4.977 1 98.75 256 ILE A O 1
ATOM 2120 N N . THR A 1 257 ? -14.055 -17.641 5.746 1 98.44 257 THR A N 1
ATOM 2121 C CA . THR A 1 257 ? -14.484 -16.766 6.82 1 98.44 257 THR A CA 1
ATOM 2122 C C . THR A 1 257 ? -15.172 -15.523 6.25 1 98.44 257 THR A C 1
ATOM 2124 O O . THR A 1 257 ? -16.234 -15.109 6.734 1 98.44 257 THR A O 1
ATOM 2127 N N . ASP A 1 258 ? -14.562 -14.914 5.258 1 98.5 258 ASP A N 1
ATOM 2128 C CA . ASP A 1 258 ? -15.156 -13.734 4.625 1 98.5 258 ASP A CA 1
ATOM 2129 C C . ASP A 1 258 ? -16.516 -14.078 3.998 1 98.5 258 ASP A C 1
ATOM 2131 O O . ASP A 1 258 ? -17.438 -13.273 4.035 1 98.5 258 ASP A O 1
ATOM 2135 N N . THR A 1 259 ? -16.625 -15.219 3.404 1 98.62 259 THR A N 1
ATOM 2136 C CA . THR A 1 259 ? -17.875 -15.672 2.82 1 98.62 259 THR A CA 1
ATOM 2137 C C . THR A 1 259 ? -18.938 -15.867 3.902 1 98.62 259 THR A C 1
ATOM 2139 O O . THR A 1 259 ? -20.094 -15.445 3.738 1 98.62 259 THR A O 1
ATOM 2142 N N . GLU A 1 260 ? -18.547 -16.5 5 1 98.31 260 GLU A N 1
ATOM 2143 C CA . GLU A 1 260 ? -19.469 -16.688 6.121 1 98.31 260 GLU A CA 1
ATOM 2144 C C . GLU A 1 260 ? -19.969 -15.352 6.648 1 98.31 260 GLU A C 1
ATOM 2146 O O . GLU A 1 260 ? -21.156 -15.211 6.949 1 98.31 260 GLU A O 1
ATOM 2151 N N . GLN A 1 261 ? -19.047 -14.438 6.781 1 98.38 261 GLN A N 1
ATOM 2152 C CA . GLN A 1 261 ? -19.438 -13.109 7.242 1 98.38 261 GLN A CA 1
ATOM 2153 C C . GLN A 1 261 ? -20.438 -12.461 6.281 1 98.38 261 GLN A C 1
ATOM 2155 O O . GLN A 1 261 ? -21.375 -11.789 6.711 1 98.38 261 GLN A O 1
ATOM 2160 N N . LYS A 1 262 ? -20.234 -12.656 4.969 1 97.12 262 LYS A N 1
ATOM 2161 C CA . LYS A 1 262 ? -21.172 -12.148 3.975 1 97.12 262 LYS A CA 1
ATOM 2162 C C . LYS A 1 262 ? -22.547 -12.805 4.125 1 97.12 262 LYS A C 1
ATOM 2164 O O . LYS A 1 262 ? -23.562 -12.125 4.121 1 97.12 262 LYS A O 1
ATOM 2169 N N . VAL A 1 263 ? -22.578 -14.094 4.258 1 95.88 263 VAL A N 1
ATOM 2170 C CA . VAL A 1 263 ? -23.812 -14.875 4.367 1 95.88 263 VAL A CA 1
ATOM 2171 C C . VAL A 1 263 ? -24.594 -14.445 5.613 1 95.88 263 VAL A C 1
ATOM 2173 O O . VAL A 1 263 ? -25.812 -14.367 5.59 1 95.88 263 VAL A O 1
ATOM 2176 N N . LYS A 1 264 ? -23.875 -14.078 6.637 1 96.25 264 LYS A N 1
ATOM 2177 C CA . LYS A 1 264 ? -24.484 -13.688 7.902 1 96.25 264 LYS A CA 1
ATOM 2178 C C . LYS A 1 264 ? -24.781 -12.195 7.941 1 96.25 264 LYS A C 1
ATOM 2180 O O . LYS A 1 264 ? -25.141 -11.656 8.984 1 96.25 264 LYS A O 1
ATOM 2185 N N . ASN A 1 265 ? -24.484 -11.484 6.867 1 95.69 265 ASN A N 1
ATOM 2186 C CA . ASN A 1 265 ? -24.703 -10.047 6.75 1 95.69 265 ASN A CA 1
ATOM 2187 C C . ASN A 1 265 ? -23.859 -9.266 7.75 1 95.69 265 ASN A C 1
ATOM 2189 O O . ASN A 1 265 ? -24.344 -8.312 8.367 1 95.69 265 ASN A O 1
ATOM 2193 N N . MET A 1 266 ? -22.656 -9.789 7.902 1 96.25 266 MET A N 1
ATOM 2194 C CA . MET A 1 266 ? -21.7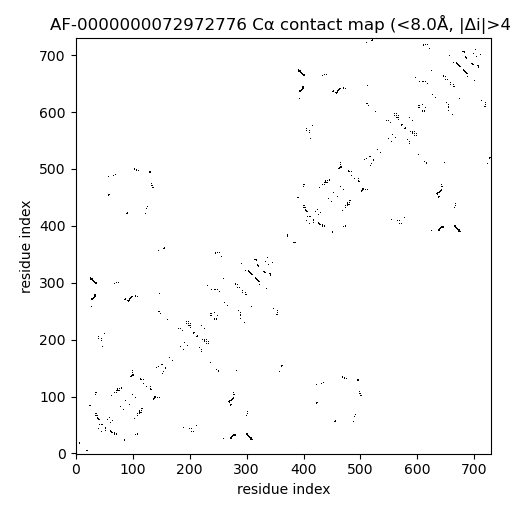5 -9.141 8.852 1 96.25 266 MET A CA 1
ATOM 2195 C C . MET A 1 266 ? -20.734 -8.266 8.125 1 96.25 266 MET A C 1
ATOM 2197 O O . MET A 1 266 ? -19.922 -7.586 8.766 1 96.25 266 MET A O 1
ATOM 2201 N N . LEU A 1 267 ? -20.766 -8.297 6.836 1 95.31 267 LEU A N 1
ATOM 2202 C CA . LEU A 1 267 ? -19.969 -7.375 6.023 1 95.31 267 LEU A CA 1
ATOM 2203 C C . LEU A 1 267 ? -20.812 -6.168 5.602 1 95.31 267 LEU A C 1
ATOM 2205 O O . LEU A 1 267 ? -22.031 -6.203 5.684 1 95.31 267 LEU A O 1
ATOM 2209 N N . HIS A 1 268 ? -20.078 -5.074 5.281 1 92.94 268 HIS A N 1
ATOM 2210 C CA . HIS A 1 268 ? -20.812 -3.959 4.688 1 92.94 268 HIS A CA 1
ATOM 2211 C C . HIS A 1 268 ? -21.672 -4.426 3.521 1 92.94 268 HIS A C 1
ATOM 2213 O O . HIS A 1 268 ? -21.25 -5.273 2.73 1 92.94 268 HIS A O 1
ATOM 2219 N N . GLN A 1 269 ? -22.812 -3.873 3.338 1 92.25 269 GLN A N 1
ATOM 2220 C CA . GLN A 1 269 ? -23.797 -4.316 2.354 1 92.25 269 GLN A CA 1
ATOM 2221 C C . GLN A 1 269 ? -23.234 -4.203 0.937 1 92.25 269 GLN A C 1
ATOM 2223 O O . GLN A 1 269 ? -23.625 -4.973 0.053 1 92.25 269 GLN A O 1
ATOM 2228 N N . ARG A 1 270 ? -22.281 -3.371 0.729 1 94.44 270 ARG A N 1
ATOM 2229 C CA . ARG A 1 270 ? -21.75 -3.125 -0.611 1 94.44 270 ARG A CA 1
ATOM 2230 C C . ARG A 1 270 ? -20.531 -3.996 -0.893 1 94.44 270 ARG A C 1
ATOM 2232 O O . ARG A 1 270 ? -20 -3.988 -2.006 1 94.44 270 ARG A O 1
ATOM 2239 N N . LYS A 1 271 ? -20.109 -4.77 0.11 1 97.88 271 LYS A N 1
ATOM 2240 C CA . LYS A 1 271 ? -18.953 -5.629 -0.113 1 97.88 271 LYS A CA 1
ATOM 2241 C C . LYS A 1 271 ? -19.266 -6.703 -1.149 1 97.88 271 LYS A C 1
ATOM 2243 O O . LYS A 1 271 ? -20.203 -7.477 -0.989 1 97.88 271 LYS A O 1
ATOM 2248 N N . ARG A 1 272 ? -18.406 -6.742 -2.219 1 98.06 272 ARG A N 1
ATOM 2249 C CA . ARG A 1 272 ? -18.719 -7.641 -3.326 1 98.06 272 ARG A CA 1
ATOM 2250 C C . ARG A 1 272 ? -17.5 -8.477 -3.705 1 98.06 272 ARG A C 1
ATOM 2252 O O . ARG A 1 272 ? -17.641 -9.562 -4.273 1 98.06 272 ARG A O 1
ATOM 2259 N N . MET A 1 273 ? -16.297 -7.984 -3.324 1 98.69 273 MET A N 1
ATOM 2260 C CA . MET A 1 273 ? -15.117 -8.641 -3.887 1 98.69 273 MET A CA 1
ATOM 2261 C C . MET A 1 273 ? -13.938 -8.578 -2.916 1 98.69 273 MET A C 1
ATOM 2263 O O . MET A 1 273 ? -13.719 -7.551 -2.268 1 98.69 273 MET A O 1
ATOM 2267 N N . PHE A 1 274 ? -13.273 -9.656 -2.748 1 98.88 274 PHE A N 1
ATOM 2268 C CA . PHE A 1 274 ? -11.93 -9.734 -2.188 1 98.88 274 PHE A CA 1
ATOM 2269 C C . PHE A 1 274 ? -10.914 -10.086 -3.266 1 98.88 274 PHE A C 1
ATOM 2271 O O . PHE A 1 274 ? -11.109 -11.047 -4.02 1 98.88 274 PHE A O 1
ATOM 2278 N N . ILE A 1 275 ? -9.867 -9.297 -3.383 1 98.94 275 ILE A N 1
ATOM 2279 C CA . ILE A 1 275 ? -8.906 -9.539 -4.453 1 98.94 275 ILE A CA 1
ATOM 2280 C C . ILE A 1 275 ? -7.492 -9.594 -3.879 1 98.94 275 ILE A C 1
ATOM 2282 O O . ILE A 1 275 ? -7.145 -8.805 -2.996 1 98.94 275 ILE A O 1
ATOM 2286 N N . TYR A 1 276 ? -6.707 -10.586 -4.355 1 98.94 276 TYR A N 1
ATOM 2287 C CA . TYR A 1 276 ? -5.371 -10.875 -3.846 1 98.94 276 TYR A CA 1
ATOM 2288 C C . TYR A 1 276 ? -4.344 -10.867 -4.973 1 98.94 276 TYR A C 1
ATOM 2290 O O . TYR A 1 276 ? -4.43 -11.664 -5.906 1 98.94 276 TYR A O 1
ATOM 2298 N N . SER A 1 277 ? -3.412 -9.945 -4.922 1 98.94 277 SER A N 1
ATOM 2299 C CA . SER A 1 277 ? -2.277 -9.906 -5.836 1 98.94 277 SER A CA 1
ATOM 2300 C C . SER A 1 277 ? -1.085 -10.672 -5.27 1 98.94 277 SER A C 1
ATOM 2302 O O . SER A 1 277 ? -0.546 -10.305 -4.223 1 98.94 277 SER A O 1
ATOM 2304 N N . ALA A 1 278 ? -0.7 -11.688 -5.992 1 98.81 278 ALA A N 1
ATOM 2305 C CA . ALA A 1 278 ? 0.271 -12.594 -5.383 1 98.81 278 ALA A CA 1
ATOM 2306 C C . ALA A 1 278 ? 1.149 -13.25 -6.445 1 98.81 278 ALA A C 1
ATOM 2308 O O . ALA A 1 278 ? 1.601 -12.586 -7.383 1 98.81 278 ALA A O 1
ATOM 2309 N N . HIS A 1 279 ? 1.535 -14.531 -6.203 1 98.38 279 HIS A N 1
ATOM 2310 C CA . HIS A 1 279 ? 2.545 -15.219 -7.008 1 98.38 279 HIS A CA 1
ATOM 2311 C C . HIS A 1 279 ? 2 -16.516 -7.586 1 98.38 279 HIS A C 1
ATOM 2313 O O . HIS A 1 279 ? 0.889 -16.938 -7.25 1 98.38 279 HIS A O 1
ATOM 2319 N N . GLU A 1 280 ? 2.781 -17.078 -8.477 1 97.88 280 GLU A N 1
ATOM 2320 C CA . GLU A 1 280 ? 2.387 -18.312 -9.133 1 97.88 280 GLU A CA 1
ATOM 2321 C C . GLU A 1 280 ? 2.223 -19.438 -8.117 1 97.88 280 GLU A C 1
ATOM 2323 O O . GLU A 1 280 ? 1.376 -20.328 -8.289 1 97.88 280 GLU A O 1
ATOM 2328 N N . TYR A 1 281 ? 3.074 -19.438 -7.094 1 97.12 281 TYR A N 1
ATOM 2329 C CA . TYR A 1 281 ? 2.99 -20.531 -6.141 1 97.12 281 TYR A CA 1
ATOM 2330 C C . TYR A 1 281 ? 1.691 -20.469 -5.348 1 97.12 281 TYR A C 1
ATOM 2332 O O . TYR A 1 281 ? 1.152 -21.5 -4.938 1 97.12 281 TYR A O 1
ATOM 2340 N N . ASN A 1 282 ? 1.174 -19.281 -5.109 1 98.62 282 ASN A N 1
ATOM 2341 C CA . ASN A 1 282 ? -0.114 -19.156 -4.434 1 98.62 282 ASN A CA 1
ATOM 2342 C C . ASN A 1 282 ? -1.231 -19.812 -5.234 1 98.62 282 ASN A C 1
ATOM 2344 O O . ASN A 1 282 ? -2.098 -20.484 -4.668 1 98.62 282 ASN A O 1
ATOM 2348 N N . ILE A 1 283 ? -1.177 -19.609 -6.543 1 98.69 283 ILE A N 1
ATOM 2349 C CA . ILE A 1 283 ? -2.148 -20.203 -7.445 1 98.69 283 ILE A CA 1
ATOM 2350 C C . ILE A 1 283 ? -2.018 -21.734 -7.398 1 98.69 283 ILE A C 1
ATOM 2352 O O . ILE A 1 283 ? -3 -22.438 -7.164 1 98.69 283 ILE A O 1
ATOM 2356 N N . ALA A 1 284 ? -0.819 -22.219 -7.578 1 98.31 284 ALA A N 1
ATOM 2357 C CA . ALA A 1 284 ? -0.563 -23.656 -7.629 1 98.31 284 ALA A CA 1
ATOM 2358 C C . ALA A 1 284 ? -0.947 -24.328 -6.309 1 98.31 284 ALA A C 1
ATOM 2360 O O . ALA A 1 284 ? -1.597 -25.375 -6.305 1 98.31 284 ALA A O 1
ATOM 2361 N N . HIS A 1 285 ? -0.553 -23.719 -5.211 1 98.38 285 HIS A N 1
ATOM 2362 C CA . HIS A 1 285 ? -0.817 -24.297 -3.896 1 98.38 285 HIS A CA 1
ATOM 2363 C C . HIS A 1 285 ? -2.314 -24.359 -3.615 1 98.38 285 HIS A C 1
ATOM 2365 O O . HIS A 1 285 ? -2.809 -25.375 -3.105 1 98.38 285 HIS A O 1
ATOM 2371 N N . LEU A 1 286 ? -3.008 -23.281 -3.938 1 98.75 286 LEU A N 1
ATOM 2372 C CA . LEU A 1 286 ? -4.445 -23.281 -3.701 1 98.75 286 LEU A CA 1
ATOM 2373 C C . LEU A 1 286 ? -5.141 -24.312 -4.578 1 98.75 286 LEU A C 1
ATOM 2375 O O . LEU A 1 286 ? -6.031 -25.031 -4.109 1 98.75 286 LEU A O 1
ATOM 2379 N N . MET A 1 287 ? -4.723 -24.422 -5.789 1 98.44 287 MET A N 1
ATOM 2380 C CA . MET A 1 287 ? -5.305 -25.422 -6.688 1 98.44 287 MET A CA 1
ATOM 2381 C C . MET A 1 287 ? -5.047 -26.828 -6.184 1 98.44 287 MET A C 1
ATOM 2383 O O . MET A 1 287 ? -5.934 -27.688 -6.238 1 98.44 287 MET A O 1
ATOM 2387 N N . ASN A 1 288 ? -3.834 -27.047 -5.742 1 97.5 288 ASN A N 1
ATOM 2388 C CA . ASN A 1 288 ? -3.518 -28.359 -5.211 1 97.5 288 ASN A CA 1
ATOM 2389 C C . ASN A 1 288 ? -4.348 -28.688 -3.971 1 97.5 288 ASN A C 1
ATOM 2391 O O . ASN A 1 288 ? -4.824 -29.812 -3.811 1 97.5 288 ASN A O 1
ATOM 2395 N N . LEU A 1 289 ? -4.438 -27.688 -3.133 1 98.06 289 LEU A N 1
ATOM 2396 C CA . LEU A 1 289 ? -5.234 -27.859 -1.924 1 98.06 289 LEU A CA 1
ATOM 2397 C C . LEU A 1 289 ? -6.684 -28.203 -2.27 1 98.06 289 LEU A C 1
ATOM 2399 O O . LEU A 1 289 ? -7.281 -29.078 -1.657 1 98.06 289 LEU A O 1
ATOM 2403 N N . LEU A 1 290 ? -7.219 -27.578 -3.314 1 97.75 290 LEU A N 1
ATOM 2404 C CA . LEU A 1 290 ? -8.602 -27.781 -3.727 1 97.75 290 LEU A CA 1
ATOM 2405 C C . LEU A 1 290 ? -8.75 -29.062 -4.547 1 97.75 290 LEU A C 1
ATOM 2407 O O . LEU A 1 290 ? -9.867 -29.469 -4.867 1 97.75 290 LEU A O 1
ATOM 2411 N N . GLY A 1 291 ? -7.648 -29.625 -4.953 1 96.75 291 GLY A N 1
ATOM 2412 C CA . GLY A 1 291 ? -7.672 -30.859 -5.711 1 96.75 291 GLY A CA 1
ATOM 2413 C C . GLY A 1 291 ? -7.898 -30.656 -7.199 1 96.75 291 GLY A C 1
ATOM 2414 O O . GLY A 1 291 ? -8.383 -31.547 -7.891 1 96.75 291 GLY A O 1
ATOM 2415 N N . ILE A 1 292 ? -7.566 -29.484 -7.703 1 96.75 292 ILE A N 1
ATOM 2416 C CA . ILE A 1 292 ? -7.887 -29.188 -9.094 1 96.75 292 ILE A CA 1
ATOM 2417 C C . ILE A 1 292 ? -6.613 -28.797 -9.844 1 96.75 292 ILE A C 1
ATOM 2419 O O . ILE A 1 292 ? -6.68 -28.328 -10.984 1 96.75 292 ILE A O 1
ATOM 2423 N N . TYR A 1 293 ? -5.461 -28.953 -9.219 1 97.25 293 TYR A N 1
ATOM 2424 C CA . TYR A 1 293 ? -4.199 -28.609 -9.859 1 97.25 293 TYR A CA 1
ATOM 2425 C C . TYR A 1 293 ? -3.859 -29.609 -10.961 1 97.25 293 TYR A C 1
ATOM 2427 O O . TYR A 1 293 ? -4.047 -30.828 -10.789 1 97.25 293 TYR A O 1
ATOM 2435 N N . TYR A 1 294 ? -3.467 -29.156 -12.141 1 96.19 294 TYR A N 1
ATOM 2436 C CA . TYR A 1 294 ? -2.801 -29.938 -13.172 1 96.19 294 TYR A CA 1
ATOM 2437 C C . TYR A 1 294 ? -1.398 -29.406 -13.438 1 96.19 294 TYR A C 1
ATOM 2439 O O . TYR A 1 294 ? -1.116 -28.234 -13.195 1 96.19 294 TYR A O 1
ATOM 2447 N N . PRO A 1 295 ? -0.526 -30.25 -13.773 1 93.62 295 PRO A N 1
ATOM 2448 C CA . PRO A 1 295 ? 0.889 -29.875 -13.859 1 93.62 295 PRO A CA 1
ATOM 2449 C C . PRO A 1 295 ? 1.147 -28.75 -14.844 1 93.62 295 PRO A C 1
ATOM 2451 O O . PRO A 1 295 ? 0.993 -28.922 -16.047 1 93.62 295 PRO A O 1
ATOM 2454 N N . HIS A 1 296 ? 1.475 -27.656 -14.359 1 96.25 296 HIS A N 1
ATOM 2455 C CA . HIS A 1 296 ? 1.868 -26.469 -15.125 1 96.25 296 HIS A CA 1
ATOM 2456 C C . HIS A 1 296 ? 2.441 -25.391 -14.219 1 96.25 296 HIS A C 1
ATOM 2458 O O . HIS A 1 296 ? 2.27 -25.438 -13 1 96.25 296 HIS A O 1
ATOM 2464 N N . VAL A 1 297 ? 3.211 -24.578 -14.766 1 97.19 297 VAL A N 1
ATOM 2465 C CA . VAL A 1 297 ? 3.6 -23.344 -14.086 1 97.19 297 VAL A CA 1
ATOM 2466 C C . VAL A 1 297 ? 2.584 -22.25 -14.391 1 97.19 297 VAL A C 1
ATOM 2468 O O . VAL A 1 297 ? 2.469 -21.797 -15.531 1 97.19 297 VAL A O 1
ATOM 2471 N N . PRO A 1 298 ? 1.788 -21.844 -13.383 1 98.25 298 PRO A N 1
ATOM 2472 C CA . PRO A 1 298 ? 0.817 -20.781 -13.672 1 98.25 298 PRO A CA 1
ATOM 2473 C C . PRO A 1 298 ? 1.443 -19.578 -14.383 1 98.25 298 PRO A C 1
ATOM 2475 O O . PRO A 1 298 ? 2.412 -19 -13.883 1 98.25 298 PRO A O 1
ATOM 2478 N N . PRO A 1 299 ? 0.919 -19.219 -15.516 1 97.81 299 PRO A N 1
ATOM 2479 C CA . PRO A 1 299 ? 1.531 -18.125 -16.266 1 97.81 299 PRO A CA 1
ATOM 2480 C C . PRO A 1 299 ? 1.289 -16.766 -15.625 1 97.81 299 PRO A C 1
ATOM 2482 O O . PRO A 1 299 ? 0.465 -16.641 -14.711 1 97.81 299 PRO A O 1
ATOM 2485 N N . TYR A 1 300 ? 2.053 -15.781 -16.109 1 98.19 300 TYR A N 1
ATOM 2486 C CA . TYR A 1 300 ? 1.848 -14.414 -15.648 1 98.19 300 TYR A CA 1
ATOM 2487 C C . TYR A 1 300 ? 0.398 -13.984 -15.844 1 98.19 300 TYR A C 1
ATOM 2489 O O . TYR A 1 300 ? -0.213 -14.297 -16.875 1 98.19 300 TYR A O 1
ATOM 2497 N N . GLY A 1 301 ? -0.15 -13.344 -14.766 1 98.44 301 GLY A N 1
ATOM 2498 C CA . GLY A 1 301 ? -1.493 -12.797 -14.875 1 98.44 301 GLY A CA 1
ATOM 2499 C C . GLY A 1 301 ? -2.578 -13.844 -14.719 1 98.44 301 GLY A C 1
ATOM 2500 O O . GLY A 1 301 ? -3.768 -13.531 -14.797 1 98.44 301 GLY A O 1
ATOM 2501 N N . SER A 1 302 ? -2.213 -15.102 -14.555 1 98.81 302 SER A N 1
ATOM 2502 C CA . SER A 1 302 ? -3.229 -16.109 -14.281 1 98.81 302 SER A CA 1
ATOM 2503 C C . SER A 1 302 ? -4.004 -15.789 -13.008 1 98.81 302 SER A C 1
ATOM 2505 O O . SER A 1 302 ? -3.504 -15.078 -12.133 1 98.81 302 SER A O 1
ATOM 2507 N N . TYR A 1 303 ? -5.234 -16.297 -12.945 1 98.88 303 TYR A N 1
ATOM 2508 C CA . TYR A 1 303 ? -6.027 -15.977 -11.766 1 98.88 303 TYR A CA 1
ATOM 2509 C C . TYR A 1 303 ? -7.086 -17.047 -11.508 1 98.88 303 TYR A C 1
ATOM 2511 O O . TYR A 1 303 ? -7.488 -17.75 -12.422 1 98.88 303 TYR A O 1
ATOM 2519 N N . ILE A 1 304 ? -7.449 -17.172 -10.258 1 98.88 304 ILE A N 1
ATOM 2520 C CA . ILE A 1 304 ? -8.531 -18.016 -9.781 1 98.88 304 ILE A CA 1
ATOM 2521 C C . ILE A 1 304 ? -9.703 -17.141 -9.32 1 98.88 304 ILE A C 1
ATOM 2523 O O . ILE A 1 304 ? -9.5 -16.125 -8.664 1 98.88 304 ILE A O 1
ATOM 2527 N N . LEU A 1 305 ? -10.891 -17.531 -9.773 1 98.75 305 LEU A N 1
ATOM 2528 C CA . LEU A 1 305 ? -12.125 -16.922 -9.305 1 98.75 305 LEU A CA 1
ATOM 2529 C C . LEU A 1 305 ? -12.914 -17.906 -8.43 1 98.75 305 LEU A C 1
ATOM 2531 O O . LEU A 1 305 ? -13.172 -19.031 -8.836 1 98.75 305 LEU A O 1
ATOM 2535 N N . ILE A 1 306 ? -13.242 -17.484 -7.273 1 98.69 306 ILE A N 1
ATOM 2536 C CA . ILE A 1 306 ? -14.172 -18.219 -6.426 1 98.69 306 ILE A CA 1
ATOM 2537 C C . ILE A 1 306 ? -15.453 -17.406 -6.234 1 98.69 306 ILE A C 1
ATOM 2539 O O . ILE A 1 306 ? -15.453 -16.406 -5.508 1 98.69 306 ILE A O 1
ATOM 2543 N N . GLU A 1 307 ? -16.484 -17.875 -6.875 1 97.88 307 GLU A N 1
ATOM 2544 C CA . GLU A 1 307 ? -17.766 -17.172 -6.859 1 97.88 307 GLU A CA 1
ATOM 2545 C C . GLU A 1 307 ? -18.719 -17.812 -5.859 1 97.88 307 GLU A C 1
ATOM 2547 O O . GLU A 1 307 ? -18.844 -19.031 -5.801 1 97.88 307 GLU A O 1
ATOM 2552 N N . ILE A 1 308 ? -19.344 -16.969 -5.098 1 98.19 308 ILE A N 1
ATOM 2553 C CA . ILE A 1 308 ? -20.422 -17.391 -4.207 1 98.19 308 ILE A CA 1
ATOM 2554 C C . ILE A 1 308 ? -21.766 -16.938 -4.75 1 98.19 308 ILE A C 1
ATOM 2556 O O . ILE A 1 308 ? -22.016 -15.734 -4.859 1 98.19 308 ILE A O 1
ATOM 2560 N N . HIS A 1 309 ? -22.609 -17.906 -5.086 1 96.56 309 HIS A N 1
ATOM 2561 C CA . HIS A 1 309 ? -23.938 -17.625 -5.617 1 96.56 309 HIS A CA 1
ATOM 2562 C C . HIS A 1 309 ? -25.031 -17.953 -4.594 1 96.56 309 HIS A C 1
ATOM 2564 O O . HIS A 1 309 ? -24.906 -18.922 -3.852 1 96.56 309 HIS A O 1
ATOM 2570 N N . ASN A 1 310 ? -25.969 -17.141 -4.574 1 95.81 310 ASN A N 1
ATOM 2571 C CA . ASN A 1 310 ? -27.156 -17.375 -3.752 1 95.81 310 ASN A CA 1
ATOM 2572 C C . ASN A 1 310 ? -28.344 -17.812 -4.598 1 95.81 310 ASN A C 1
ATOM 2574 O O . ASN A 1 310 ? -28.969 -16.984 -5.27 1 95.81 310 ASN A O 1
ATOM 2578 N N . ILE A 1 311 ? -28.672 -19.062 -4.531 1 92.75 311 ILE A N 1
ATOM 2579 C CA . ILE A 1 311 ? -29.812 -19.609 -5.27 1 92.75 311 ILE A CA 1
ATOM 2580 C C . ILE A 1 311 ? -30.922 -19.984 -4.297 1 92.75 311 ILE A C 1
ATOM 2582 O O . ILE A 1 311 ? -30.938 -21.078 -3.732 1 92.75 311 ILE A O 1
ATOM 2586 N N . LYS A 1 312 ? -31.922 -19.078 -4.227 1 91.5 312 LYS A N 1
ATOM 2587 C CA . LYS A 1 312 ? -33.094 -19.266 -3.355 1 91.5 312 LYS A CA 1
ATOM 2588 C C . LYS A 1 312 ? -32.656 -19.594 -1.931 1 91.5 312 LYS A C 1
ATOM 2590 O O . LYS A 1 312 ? -33.125 -20.578 -1.348 1 91.5 312 LYS A O 1
ATOM 2595 N N . GLY A 1 313 ? -31.609 -18.953 -1.465 1 91.81 313 GLY A N 1
ATOM 2596 C CA . GLY A 1 313 ? -31.203 -19.094 -0.077 1 91.81 313 GLY A CA 1
ATOM 2597 C C . GLY A 1 313 ? -30.047 -20.062 0.116 1 91.81 313 GLY A C 1
ATOM 2598 O O . GLY A 1 313 ? -29.438 -20.109 1.187 1 91.81 313 GLY A O 1
ATOM 2599 N N . VAL A 1 314 ? -29.797 -20.828 -0.925 1 93.38 314 VAL A N 1
ATOM 2600 C CA . VAL A 1 314 ? -28.688 -21.781 -0.854 1 93.38 314 VAL A CA 1
ATOM 2601 C C . VAL A 1 314 ? -27.453 -21.203 -1.528 1 93.38 314 VAL A C 1
ATOM 2603 O O . VAL A 1 314 ? -27.516 -20.766 -2.684 1 93.38 314 VAL A O 1
ATOM 2606 N N . ARG A 1 315 ? -26.406 -21.156 -0.742 1 96.38 315 ARG A N 1
ATOM 2607 C CA . ARG A 1 315 ? -25.172 -20.625 -1.312 1 96.38 315 ARG A CA 1
ATOM 2608 C C . ARG A 1 315 ? -24.375 -21.734 -1.996 1 96.38 315 ARG A C 1
ATOM 2610 O O . ARG A 1 315 ? -24.172 -22.812 -1.422 1 96.38 315 ARG A O 1
ATOM 2617 N N . ILE A 1 316 ? -23.969 -21.438 -3.23 1 96.19 316 ILE A N 1
ATOM 2618 C CA . ILE A 1 316 ? -23.172 -22.375 -4.031 1 96.19 316 ILE A CA 1
ATOM 2619 C C . ILE A 1 316 ? -21.828 -21.734 -4.379 1 96.19 316 ILE A C 1
ATOM 2621 O O . ILE A 1 316 ? -21.734 -20.516 -4.559 1 96.19 316 ILE A O 1
ATOM 2625 N N . VAL A 1 317 ? -20.812 -22.625 -4.453 1 97.38 317 VAL A N 1
ATOM 2626 C CA . VAL A 1 317 ? -19.469 -22.188 -4.773 1 97.38 317 VAL A CA 1
ATOM 2627 C C . VAL A 1 317 ? -19.109 -22.609 -6.191 1 97.38 317 VAL A C 1
ATOM 2629 O O . VAL A 1 317 ? -19.266 -23.781 -6.551 1 97.38 317 VAL A O 1
ATOM 2632 N N . LYS A 1 318 ? -18.688 -21.672 -7.016 1 96.62 318 LYS A N 1
ATOM 2633 C CA . LYS A 1 318 ? -18.109 -21.953 -8.328 1 96.62 318 LYS A CA 1
ATOM 2634 C C . LYS A 1 318 ? -16.672 -21.469 -8.414 1 96.62 318 LYS A C 1
ATOM 2636 O O . LYS A 1 318 ? -16.344 -20.359 -7.973 1 96.62 318 LYS A O 1
ATOM 2641 N N . VAL A 1 319 ? -15.836 -22.359 -8.953 1 97.62 319 VAL A N 1
ATOM 2642 C CA . VAL A 1 319 ? -14.422 -22.016 -9.086 1 97.62 319 VAL A CA 1
ATOM 2643 C C . VAL A 1 319 ? -14.039 -21.969 -10.562 1 97.62 319 VAL A C 1
ATOM 2645 O O . VAL A 1 319 ? -14.406 -22.859 -11.336 1 97.62 319 VAL A O 1
ATOM 2648 N N . PHE A 1 320 ? -13.391 -20.859 -10.938 1 98.19 320 PHE A N 1
ATOM 2649 C CA . PHE A 1 320 ? -12.883 -20.703 -12.297 1 98.19 320 PHE A CA 1
ATOM 2650 C C . PHE A 1 320 ? -11.383 -20.422 -12.281 1 98.19 320 PHE A C 1
ATOM 2652 O O . PHE A 1 320 ? -10.852 -19.891 -11.312 1 98.19 320 PHE A O 1
ATOM 2659 N N . TYR A 1 321 ? -10.719 -20.859 -13.344 1 98.62 321 TYR A N 1
ATOM 2660 C CA . TYR A 1 321 ? -9.289 -20.641 -13.484 1 98.62 321 TYR A CA 1
ATOM 2661 C C . TYR A 1 321 ? -8.953 -20.156 -14.891 1 98.62 321 TYR A C 1
ATOM 2663 O O . TYR A 1 321 ? -9.438 -20.719 -15.883 1 98.62 321 TYR A O 1
ATOM 2671 N N . GLN A 1 322 ? -8.203 -19.047 -14.961 1 98.62 322 GLN A N 1
ATOM 2672 C CA . GLN A 1 322 ? -7.715 -18.5 -16.234 1 98.62 322 GLN A CA 1
ATOM 2673 C C . GLN A 1 322 ? -6.203 -18.672 -16.344 1 98.62 322 GLN A C 1
ATOM 2675 O O . GLN A 1 322 ? -5.441 -17.984 -15.664 1 98.62 322 GLN A O 1
ATOM 2680 N N . ASP A 1 323 ? -5.789 -19.578 -17.219 1 97.56 323 ASP A N 1
ATOM 2681 C CA . ASP A 1 323 ? -4.371 -19.812 -17.469 1 97.56 323 ASP A CA 1
ATOM 2682 C C . ASP A 1 323 ? -3.988 -19.375 -18.891 1 97.56 323 ASP A C 1
ATOM 2684 O O . ASP A 1 323 ? -2.908 -19.703 -19.375 1 97.56 323 ASP A O 1
ATOM 2688 N N . TYR A 1 324 ? -4.93 -18.766 -19.594 1 95.12 324 TYR A N 1
ATOM 2689 C CA . TYR A 1 324 ? -4.77 -18.156 -20.922 1 95.12 324 TYR A CA 1
ATOM 2690 C C . TYR A 1 324 ? -4.555 -19.219 -21.984 1 95.12 324 TYR A C 1
ATOM 2692 O O . TYR A 1 324 ? -4.016 -18.922 -23.062 1 95.12 324 TYR A O 1
ATOM 2700 N N . GLN A 1 325 ? -4.863 -20.469 -21.641 1 94.12 325 GLN A N 1
ATOM 2701 C CA . GLN A 1 325 ? -4.977 -21.5 -22.672 1 94.12 325 GLN A CA 1
ATOM 2702 C C . GLN A 1 325 ? -6.309 -21.391 -23.406 1 94.12 325 GLN A C 1
ATOM 2704 O O . GLN A 1 325 ? -6.449 -21.891 -24.531 1 94.12 325 GLN A O 1
ATOM 2709 N N . THR A 1 326 ? -7.273 -20.812 -22.734 1 92.69 326 THR A N 1
ATOM 2710 C CA . THR A 1 326 ? -8.586 -20.516 -23.297 1 92.69 326 THR A CA 1
ATOM 2711 C C . THR A 1 326 ? -8.898 -19.031 -23.188 1 92.69 326 THR A C 1
ATOM 2713 O O . THR A 1 326 ? -8.266 -18.312 -22.406 1 92.69 326 THR A O 1
ATOM 2716 N N . GLU A 1 327 ? -9.852 -18.578 -23.938 1 91.94 327 GLU A N 1
ATOM 2717 C CA . GLU A 1 327 ? -10.227 -17.172 -23.953 1 91.94 327 GLU A CA 1
ATOM 2718 C C . GLU A 1 327 ? -10.922 -16.766 -22.656 1 91.94 327 GLU A C 1
ATOM 2720 O O . GLU A 1 327 ? -10.703 -15.664 -22.156 1 91.94 327 GLU A O 1
ATOM 2725 N N . LYS A 1 328 ? -11.688 -17.641 -22.156 1 94.75 328 LYS A N 1
ATOM 2726 C CA . LYS A 1 328 ? -12.438 -17.391 -20.938 1 94.75 328 LYS A CA 1
ATOM 2727 C C . LYS A 1 328 ? -11.953 -18.297 -19.797 1 94.75 328 LYS A C 1
ATOM 2729 O O . LYS A 1 328 ? -11.367 -19.344 -20.047 1 94.75 328 LYS A O 1
ATOM 2734 N N . PRO A 1 329 ? -12.195 -17.797 -18.562 1 97.25 329 PRO A N 1
ATOM 2735 C CA . PRO A 1 329 ? -11.828 -18.656 -17.438 1 97.25 329 PRO A CA 1
ATOM 2736 C C . PRO A 1 329 ? -12.539 -20.016 -17.484 1 97.25 329 PRO A C 1
ATOM 2738 O O . PRO A 1 329 ? -13.727 -20.078 -17.812 1 97.25 329 PRO A O 1
ATOM 2741 N N . LYS A 1 330 ? -11.797 -21.047 -17.188 1 96.94 330 LYS A N 1
ATOM 2742 C CA . LYS A 1 330 ? -12.312 -22.406 -17.203 1 96.94 330 LYS A CA 1
ATOM 2743 C C . LYS A 1 330 ? -12.977 -22.766 -15.867 1 96.94 330 LYS A C 1
ATOM 2745 O O . LYS A 1 330 ? -12.406 -22.516 -14.805 1 96.94 330 LYS A O 1
ATOM 2750 N N . ARG A 1 331 ? -14.156 -23.328 -15.969 1 95.62 331 ARG A N 1
ATOM 2751 C CA . ARG A 1 331 ? -14.797 -23.844 -14.766 1 95.62 331 ARG A CA 1
ATOM 2752 C C . ARG A 1 331 ? -14.047 -25.062 -14.234 1 95.62 331 ARG A C 1
ATOM 2754 O O . ARG A 1 331 ? -13.789 -26.016 -14.977 1 95.62 331 ARG A O 1
ATOM 2761 N N . MET A 1 332 ? -13.695 -24.984 -12.977 1 96.12 332 MET A N 1
ATOM 2762 C CA . MET A 1 332 ? -12.984 -26.094 -12.344 1 96.12 332 MET A CA 1
ATOM 2763 C C . MET A 1 332 ? -13.93 -26.922 -11.469 1 96.12 332 MET A C 1
ATOM 2765 O O . MET A 1 332 ? -14.562 -26.391 -10.562 1 96.12 332 MET A O 1
ATOM 2769 N N . LYS A 1 333 ? -13.992 -28.203 -11.734 1 94.56 333 LYS A N 1
ATOM 2770 C CA . LYS A 1 333 ? -14.828 -29.078 -10.922 1 94.56 333 LYS A CA 1
ATOM 2771 C C . LYS A 1 333 ? -14.102 -29.516 -9.656 1 94.56 333 LYS A C 1
ATOM 2773 O O . LYS A 1 333 ? -13.031 -30.125 -9.719 1 94.56 333 LYS A O 1
ATOM 2778 N N . LEU A 1 334 ? -14.734 -29.219 -8.555 1 95.94 334 LEU A N 1
ATOM 2779 C CA . LEU A 1 334 ? -14.148 -29.594 -7.27 1 95.94 334 LEU A CA 1
ATOM 2780 C C . LEU A 1 334 ? -14.406 -31.078 -6.973 1 95.94 334 LEU A C 1
ATOM 2782 O O . LEU A 1 334 ? -15.539 -31.547 -7.078 1 95.94 334 LEU A O 1
ATOM 2786 N N . PRO A 1 335 ? -13.352 -31.734 -6.621 1 94.94 335 PRO A N 1
ATOM 2787 C CA . PRO A 1 335 ? -13.562 -33.125 -6.266 1 94.94 335 PRO A CA 1
ATOM 2788 C C . PRO A 1 335 ? -14.555 -33.312 -5.117 1 94.94 335 PRO A C 1
ATOM 2790 O O . PRO A 1 335 ? -14.555 -32.5 -4.172 1 94.94 335 PRO A O 1
ATOM 2793 N N . ASN A 1 336 ? -15.422 -34.281 -5.242 1 91.75 336 ASN A N 1
ATOM 2794 C CA . ASN A 1 336 ? -16.391 -34.656 -4.215 1 91.75 336 ASN A CA 1
ATOM 2795 C C . ASN A 1 336 ? -17.516 -33.625 -4.102 1 91.75 336 ASN A C 1
ATOM 2797 O O . ASN A 1 336 ? -18.188 -33.531 -3.068 1 91.75 336 ASN A O 1
ATOM 2801 N N . CYS A 1 337 ? -17.438 -32.719 -5.051 1 89.19 337 CYS A N 1
ATOM 2802 C CA . CYS A 1 337 ? -18.578 -31.844 -5.234 1 89.19 337 CYS A CA 1
ATOM 2803 C C . CYS A 1 337 ? -19.266 -32.094 -6.57 1 89.19 337 CYS A C 1
ATOM 2805 O O . CYS A 1 337 ? -18.609 -32.469 -7.543 1 89.19 337 CYS A O 1
ATOM 2807 N N . HIS A 1 338 ? -20.422 -32.5 -6.582 1 76.75 338 HIS A N 1
ATOM 2808 C CA . HIS A 1 338 ? -21.141 -32.719 -7.836 1 76.75 338 HIS A CA 1
ATOM 2809 C C . HIS A 1 338 ? -21.25 -31.438 -8.633 1 76.75 338 HIS A C 1
ATOM 2811 O O . HIS A 1 338 ? -20.328 -30.609 -8.617 1 76.75 338 HIS A O 1
ATOM 2817 N N . ASN A 1 339 ? -22.188 -31.219 -9.438 1 71.69 339 ASN A N 1
ATOM 2818 C CA . ASN A 1 339 ? -22.328 -30.078 -10.32 1 71.69 339 ASN A CA 1
ATOM 2819 C C . ASN A 1 339 ? -22.484 -28.781 -9.539 1 71.69 339 ASN A C 1
ATOM 2821 O O . ASN A 1 339 ? -22.094 -27.703 -10.016 1 71.69 339 ASN A O 1
ATOM 2825 N N . PHE A 1 340 ? -22.969 -28.969 -8.367 1 80.06 340 PHE A N 1
ATOM 2826 C CA . PHE A 1 340 ? -23.188 -27.797 -7.52 1 80.06 340 PHE A CA 1
ATOM 2827 C C . PHE A 1 340 ? -22.562 -28.016 -6.145 1 80.06 340 PHE A C 1
ATOM 2829 O O . PHE A 1 340 ? -22.906 -28.984 -5.445 1 80.06 340 PHE A O 1
ATOM 2836 N N . CYS A 1 341 ? -21.531 -27.203 -5.848 1 93.75 341 CYS A N 1
ATOM 2837 C CA . CYS A 1 341 ? -20.906 -27.328 -4.531 1 93.75 341 CYS A CA 1
ATOM 2838 C C . CYS A 1 341 ? -21.531 -26.344 -3.545 1 93.75 341 CYS A C 1
ATOM 2840 O O . CYS A 1 341 ? -21.219 -25.156 -3.562 1 93.75 341 CYS A O 1
ATOM 2842 N N . ARG A 1 342 ? -22.422 -26.875 -2.713 1 95.81 342 ARG A N 1
ATOM 2843 C CA . ARG A 1 342 ? -22.969 -26.031 -1.657 1 95.81 342 ARG A CA 1
ATOM 2844 C C . ARG A 1 342 ? -21.859 -25.5 -0.759 1 95.81 342 ARG A C 1
ATOM 2846 O O . ARG A 1 342 ? -20.875 -26.203 -0.486 1 95.81 342 ARG A O 1
ATOM 2853 N N . PHE A 1 343 ? -22.031 -24.328 -0.271 1 97.31 343 PHE A N 1
ATOM 2854 C CA . PHE A 1 343 ? -21 -23.703 0.548 1 97.31 343 PHE A CA 1
ATOM 2855 C C . PHE A 1 343 ? -20.734 -24.531 1.798 1 97.31 343 PHE A C 1
ATOM 2857 O O . PHE A 1 343 ? -19.578 -24.688 2.195 1 97.31 343 PHE A O 1
ATOM 2864 N N . GLU A 1 344 ? -21.781 -25.078 2.406 1 95.94 344 GLU A N 1
ATOM 2865 C CA . GLU A 1 344 ? -21.594 -25.906 3.592 1 95.94 344 GLU A CA 1
ATOM 2866 C C . GLU A 1 344 ? -20.75 -27.141 3.277 1 95.94 344 GLU A C 1
ATOM 2868 O O . GLU A 1 344 ? -19.906 -27.547 4.086 1 95.94 344 GLU A O 1
ATOM 2873 N N . ARG A 1 345 ? -21 -27.719 2.148 1 96.06 345 ARG A N 1
ATOM 2874 C CA . ARG A 1 345 ? -20.219 -28.859 1.718 1 96.06 345 ARG A CA 1
ATOM 2875 C C . ARG A 1 345 ? -18.766 -28.469 1.449 1 96.06 345 ARG A C 1
ATOM 2877 O O . ARG A 1 345 ? -17.844 -29.188 1.812 1 96.06 345 ARG A O 1
ATOM 2884 N N . PHE A 1 346 ? -18.594 -27.406 0.791 1 97.44 346 PHE A N 1
ATOM 2885 C CA . PHE A 1 346 ? -17.266 -26.859 0.518 1 97.44 346 PHE A CA 1
ATOM 2886 C C . PHE A 1 346 ? -16.469 -26.734 1.805 1 97.44 346 PHE A C 1
ATOM 2888 O O . PHE A 1 346 ? -15.312 -27.188 1.871 1 97.44 346 PHE A O 1
ATOM 2895 N N . VAL A 1 347 ? -17.094 -26.156 2.85 1 97.88 347 VAL A N 1
ATOM 2896 C CA . VAL A 1 347 ? -16.422 -25.953 4.133 1 97.88 347 VAL A CA 1
ATOM 2897 C C . VAL A 1 347 ? -16.062 -27.312 4.738 1 97.88 347 VAL A C 1
ATOM 2899 O O . VAL A 1 347 ? -14.938 -27.5 5.215 1 97.88 347 VAL A O 1
ATOM 2902 N N . SER A 1 348 ? -17 -28.203 4.629 1 97.06 348 SER A N 1
ATOM 2903 C CA . SER A 1 348 ? -16.766 -29.516 5.211 1 97.06 348 SER A CA 1
ATOM 2904 C C . SER A 1 348 ? -15.656 -30.266 4.488 1 97.06 348 SER A C 1
ATOM 2906 O O . SER A 1 348 ? -14.828 -30.922 5.121 1 97.06 348 SER A O 1
ATOM 2908 N N . LEU A 1 349 ? -15.641 -30.156 3.182 1 96.12 349 LEU A N 1
ATOM 2909 C CA . LEU A 1 349 ? -14.68 -30.859 2.344 1 96.12 349 LEU A CA 1
ATOM 2910 C C . LEU A 1 349 ? -13.25 -30.438 2.664 1 96.12 349 LEU A C 1
ATOM 2912 O O . LEU A 1 349 ? -12.328 -31.25 2.611 1 96.12 349 LEU A O 1
ATOM 2916 N N . TYR A 1 350 ? -13.07 -29.172 3.053 1 97.62 350 TYR A N 1
ATOM 2917 C CA . TYR A 1 350 ? -11.711 -28.672 3.148 1 97.62 350 TYR A CA 1
ATOM 2918 C C . TYR A 1 350 ? -11.375 -28.281 4.586 1 97.62 350 TYR A C 1
ATOM 2920 O O . TYR A 1 350 ? -10.344 -27.656 4.84 1 97.62 350 TYR A O 1
ATOM 2928 N N . LYS A 1 351 ? -12.141 -28.703 5.52 1 97.88 351 LYS A N 1
ATOM 2929 C CA . LYS A 1 351 ? -11.992 -28.359 6.926 1 97.88 351 LYS A CA 1
ATOM 2930 C C . LYS A 1 351 ? -10.641 -28.812 7.469 1 97.88 351 LYS A C 1
ATOM 2932 O O . LYS A 1 351 ? -10.016 -28.109 8.266 1 97.88 351 LYS A O 1
ATOM 2937 N N . LYS A 1 352 ? -10.18 -29.906 6.996 1 97.25 352 LYS A N 1
ATOM 2938 C CA . LYS A 1 352 ? -8.953 -30.5 7.527 1 97.25 352 LYS A CA 1
ATOM 2939 C C . LYS A 1 352 ? -7.73 -29.672 7.148 1 97.25 352 LYS A C 1
ATOM 2941 O O . LYS A 1 352 ? -6.66 -29.828 7.742 1 97.25 352 LYS A O 1
ATOM 2946 N N . TYR A 1 353 ? -7.91 -28.797 6.156 1 98 353 TYR A N 1
ATOM 2947 C CA . TYR A 1 353 ? -6.781 -28 5.695 1 98 353 TYR A CA 1
ATOM 2948 C C . TYR A 1 353 ? -6.801 -26.609 6.328 1 98 353 TYR A C 1
ATOM 2950 O O . TYR A 1 353 ? -5.957 -25.766 6.02 1 98 353 TYR A O 1
ATOM 2958 N N . LEU A 1 354 ? -7.719 -26.297 7.23 1 98.19 354 LEU A N 1
ATOM 2959 C CA . LEU A 1 354 ? -7.848 -24.969 7.809 1 98.19 354 LEU A CA 1
ATOM 2960 C C . LEU A 1 354 ? -7.082 -24.875 9.125 1 98.19 354 LEU A C 1
ATOM 2962 O O . LEU A 1 354 ? -7.371 -25.609 10.07 1 98.19 354 LEU A O 1
ATOM 2966 N N . PRO A 1 355 ? -6.156 -23.922 9.148 1 97.25 355 PRO A N 1
ATOM 2967 C CA . PRO A 1 355 ? -5.453 -23.734 10.422 1 97.25 355 PRO A CA 1
ATOM 2968 C C . PRO A 1 355 ? -6.352 -23.156 11.508 1 97.25 355 PRO A C 1
ATOM 2970 O O . PRO A 1 355 ? -7.285 -22.406 11.203 1 97.25 355 PRO A O 1
ATOM 2973 N N . GLU A 1 356 ? -6.035 -23.453 12.719 1 94.06 356 GLU A N 1
ATOM 2974 C CA . GLU A 1 356 ? -6.789 -22.906 13.844 1 94.06 356 GLU A CA 1
ATOM 2975 C C . GLU A 1 356 ? -6.363 -21.469 14.141 1 94.06 356 GLU A C 1
ATOM 2977 O O . GLU A 1 356 ? -7.199 -20.625 14.438 1 94.06 356 GLU A O 1
ATOM 2982 N N . SER A 1 357 ? -5.102 -21.297 14.164 1 93.19 357 SER A N 1
ATOM 2983 C CA . SER A 1 357 ? -4.547 -19.969 14.422 1 93.19 357 SER A CA 1
ATOM 2984 C C . SER A 1 357 ? -3.162 -19.812 13.805 1 93.19 357 SER A C 1
ATOM 2986 O O . SER A 1 357 ? -2.57 -20.797 13.352 1 93.19 357 SER A O 1
ATOM 2988 N N . GLU A 1 358 ? -2.766 -18.625 13.789 1 91 358 GLU A N 1
ATOM 2989 C CA . GLU A 1 358 ? -1.43 -18.359 13.266 1 91 358 GLU A CA 1
ATOM 2990 C C . GLU A 1 358 ? -0.358 -19.031 14.125 1 91 358 GLU A C 1
ATOM 2992 O O . GLU A 1 358 ? 0.772 -19.219 13.672 1 91 358 GLU A O 1
ATOM 2997 N N . ASN A 1 359 ? -0.667 -19.422 15.273 1 91.56 359 ASN A N 1
ATOM 2998 C CA . ASN A 1 359 ? 0.26 -20.109 16.172 1 91.56 359 ASN A CA 1
ATOM 2999 C C . ASN A 1 359 ? 0.693 -21.453 15.594 1 91.56 359 ASN A C 1
ATOM 3001 O O . ASN A 1 359 ? 1.721 -22 15.992 1 91.56 359 ASN A O 1
ATOM 3005 N N . GLU A 1 360 ? -0.108 -21.922 14.633 1 93.25 360 GLU A N 1
ATOM 3006 C CA . GLU A 1 360 ? 0.246 -23.188 13.992 1 93.25 360 GLU A CA 1
ATOM 3007 C C . GLU A 1 360 ? 1.54 -23.062 13.195 1 93.25 360 GLU A C 1
ATOM 3009 O O . GLU A 1 360 ? 2.143 -24.062 12.82 1 93.25 360 GLU A O 1
ATOM 3014 N N . CYS A 1 361 ? 1.884 -21.828 12.883 1 93.56 361 CYS A N 1
ATOM 3015 C CA . CYS A 1 361 ? 3.131 -21.609 12.156 1 93.56 361 CYS A CA 1
ATOM 3016 C C . CYS A 1 361 ? 4.328 -21.656 13.102 1 93.56 361 CYS A C 1
ATOM 3018 O O . CYS A 1 361 ? 5.473 -21.672 12.656 1 93.56 361 CYS A O 1
ATOM 3020 N N . GLU A 1 362 ? 4.066 -21.703 14.43 1 89.44 362 GLU A N 1
ATOM 3021 C CA . GLU A 1 362 ? 5.137 -21.828 15.414 1 89.44 362 GLU A CA 1
ATOM 3022 C C . GLU A 1 362 ? 5.422 -23.297 15.727 1 89.44 362 GLU A C 1
ATOM 3024 O O . GLU A 1 362 ? 4.586 -24.172 15.461 1 89.44 362 GLU A O 1
ATOM 3029 N N . LEU A 1 363 ? 6.727 -23.578 16.266 1 80.94 363 LEU A N 1
ATOM 3030 C CA . LEU A 1 363 ? 7.074 -24.953 16.594 1 80.94 363 LEU A CA 1
ATOM 3031 C C . LEU A 1 363 ? 6.418 -25.375 17.906 1 80.94 363 LEU A C 1
ATOM 3033 O O . LEU A 1 363 ? 6.293 -24.562 18.828 1 80.94 363 LEU A O 1
ATOM 3037 N N . GLN A 1 364 ? 5.633 -26.375 17.906 1 61.03 364 GLN A N 1
ATOM 3038 C CA . GLN A 1 364 ? 5.152 -26.891 19.188 1 61.03 364 GLN A CA 1
ATOM 3039 C C . GLN A 1 364 ? 6.316 -27.219 20.109 1 61.03 364 GLN A C 1
ATOM 3041 O O . GLN A 1 364 ? 7.355 -27.719 19.672 1 61.03 364 GLN A O 1
ATOM 3046 N N . ASP A 1 365 ? 6.445 -26.469 21.266 1 45.72 365 ASP A N 1
ATOM 3047 C CA . ASP A 1 365 ? 7.359 -26.938 22.312 1 45.72 365 ASP A CA 1
ATOM 3048 C C . ASP A 1 365 ? 7.23 -28.453 22.5 1 45.72 365 ASP A C 1
ATOM 3050 O O . ASP A 1 365 ? 6.133 -29 22.391 1 45.72 365 ASP A O 1
ATOM 3054 N N . MET B 1 1 ? 10.25 44.375 -17.328 1 27.38 1 MET B N 1
ATOM 3055 C CA . MET B 1 1 ? 10.5 44.406 -15.891 1 27.38 1 MET B CA 1
ATOM 3056 C C . MET B 1 1 ? 11.453 43.281 -15.477 1 27.38 1 MET B C 1
ATOM 3058 O O . MET B 1 1 ? 11.172 42.125 -15.719 1 27.38 1 MET B O 1
ATOM 3062 N N . VAL B 1 2 ? 12.773 43.594 -15.219 1 26.08 2 VAL B N 1
ATOM 3063 C CA . VAL B 1 2 ? 14.016 42.844 -15.047 1 26.08 2 VAL B CA 1
ATOM 3064 C C . VAL B 1 2 ? 13.953 42.031 -13.758 1 26.08 2 VAL B C 1
ATOM 3066 O O . VAL B 1 2 ? 13.703 42.562 -12.68 1 26.08 2 VAL B O 1
ATOM 3069 N N . LYS B 1 3 ? 13.883 40.625 -14.039 1 31.75 3 LYS B N 1
ATOM 3070 C CA . LYS B 1 3 ? 14.094 39.531 -13.094 1 31.75 3 LYS B CA 1
ATOM 3071 C C . LYS B 1 3 ? 15.445 39.656 -12.398 1 31.75 3 LYS B C 1
ATOM 3073 O O . LYS B 1 3 ? 16.469 39.281 -12.961 1 31.75 3 LYS B O 1
ATOM 3078 N N . LEU B 1 4 ? 15.656 40.656 -11.461 1 28.69 4 LEU B N 1
ATOM 3079 C CA . LEU B 1 4 ? 16.875 40.812 -10.68 1 28.69 4 LEU B CA 1
ATOM 3080 C C . LEU B 1 4 ? 17.031 39.688 -9.672 1 28.69 4 LEU B C 1
ATOM 3082 O O . LEU B 1 4 ? 16.266 39.594 -8.711 1 28.69 4 LEU B O 1
ATOM 3086 N N . HIS B 1 5 ? 17.438 38.5 -10.086 1 33.28 5 HIS B N 1
ATOM 3087 C CA . HIS B 1 5 ? 17.859 37.344 -9.281 1 33.28 5 HIS B CA 1
ATOM 3088 C C . HIS B 1 5 ? 19.141 37.688 -8.492 1 33.28 5 HIS B C 1
ATOM 3090 O O . HIS B 1 5 ? 20.203 37.812 -9.078 1 33.28 5 HIS B O 1
ATOM 3096 N N . LEU B 1 6 ? 19.125 38.406 -7.449 1 32.47 6 LEU B N 1
ATOM 3097 C CA . LEU B 1 6 ? 20.312 38.844 -6.699 1 32.47 6 LEU B CA 1
ATOM 3098 C C . LEU B 1 6 ? 20.906 37.656 -5.918 1 32.47 6 LEU B C 1
ATOM 3100 O O . LEU B 1 6 ? 20.25 37.125 -5.035 1 32.47 6 LEU B O 1
ATOM 3104 N N . CYS B 1 7 ? 21.688 36.781 -6.52 1 33 7 CYS B N 1
ATOM 3105 C CA . CYS B 1 7 ? 22.594 35.781 -5.91 1 33 7 CYS B CA 1
ATOM 3106 C C . CYS B 1 7 ? 23.656 36.469 -5.066 1 33 7 CYS B C 1
ATOM 3108 O O . CYS B 1 7 ? 24.391 37.344 -5.566 1 33 7 CYS B O 1
ATOM 3110 N N . LEU B 1 8 ? 23.406 36.656 -3.84 1 32.53 8 LEU B N 1
ATOM 3111 C CA . LEU B 1 8 ? 24.344 37.375 -2.998 1 32.53 8 LEU B CA 1
ATOM 3112 C C . LEU B 1 8 ? 25.672 36.625 -2.9 1 32.53 8 LEU B C 1
ATOM 3114 O O . LEU B 1 8 ? 25.719 35.5 -2.457 1 32.53 8 LEU B O 1
ATOM 3118 N N . LEU B 1 9 ? 26.688 37 -3.729 1 32.88 9 LEU B N 1
ATOM 3119 C CA . LEU B 1 9 ? 28.109 36.688 -3.779 1 32.88 9 LEU B CA 1
ATOM 3120 C C . LEU B 1 9 ? 28.797 37.062 -2.48 1 32.88 9 LEU B C 1
ATOM 3122 O O . LEU B 1 9 ? 28.578 38.156 -1.964 1 32.88 9 LEU B O 1
ATOM 3126 N N . LEU B 1 10 ? 29.078 36 -1.614 1 33.38 10 LEU B N 1
ATOM 3127 C CA . LEU B 1 10 ? 30.109 36.375 -0.653 1 33.38 10 LEU B CA 1
ATOM 3128 C C . LEU B 1 10 ? 31.328 36.969 -1.361 1 33.38 10 LEU B C 1
ATOM 3130 O O . LEU B 1 10 ? 31.875 36.344 -2.283 1 33.38 10 LEU B O 1
ATOM 3134 N N . ALA B 1 11 ? 31.438 38.219 -1.298 1 31.45 11 ALA B N 1
ATOM 3135 C CA . ALA B 1 11 ? 32.406 39.125 -1.894 1 31.45 11 ALA B CA 1
ATOM 3136 C C . ALA B 1 11 ? 33.844 38.781 -1.437 1 31.45 11 ALA B C 1
ATOM 3138 O O . ALA B 1 11 ? 34.219 39.094 -0.307 1 31.45 11 ALA B O 1
ATOM 3139 N N . THR B 1 12 ? 34.531 37.688 -1.41 1 34.5 12 THR B N 1
ATOM 3140 C CA . THR B 1 12 ? 35.875 38.188 -1.74 1 34.5 12 THR B CA 1
ATOM 3141 C C . THR B 1 12 ? 35.844 39 -3.029 1 34.5 12 THR B C 1
ATOM 3143 O O . THR B 1 12 ? 34.906 38.906 -3.812 1 34.5 12 THR B O 1
ATOM 3146 N N . ALA B 1 13 ? 36.812 39.969 -3.531 1 34 13 ALA B N 1
ATOM 3147 C CA . ALA B 1 13 ? 36.594 41 -4.535 1 34 13 ALA B CA 1
ATOM 3148 C C . ALA B 1 13 ? 35.75 40.5 -5.684 1 34 13 ALA B C 1
ATOM 3150 O O . ALA B 1 13 ? 34.781 41.156 -6.109 1 34 13 ALA B O 1
ATOM 3151 N N . ASN B 1 14 ? 36.406 39.781 -6.719 1 32.5 14 ASN B N 1
ATOM 3152 C CA . ASN B 1 14 ? 36 39.812 -8.125 1 32.5 14 ASN B CA 1
ATOM 3153 C C . ASN B 1 14 ? 34.75 38.969 -8.359 1 32.5 14 ASN B C 1
ATOM 3155 O O . ASN B 1 14 ? 33.844 39.406 -9.055 1 32.5 14 ASN B O 1
ATOM 3159 N N . PHE B 1 15 ? 34.906 37.594 -8.383 1 30.89 15 PHE B N 1
ATOM 3160 C CA . PHE B 1 15 ? 33.969 36.812 -9.195 1 30.89 15 PHE B CA 1
ATOM 3161 C C . PHE B 1 15 ? 32.719 36.469 -8.414 1 30.89 15 PHE B C 1
ATOM 3163 O O . PHE B 1 15 ? 32.75 35.688 -7.461 1 30.89 15 PHE B O 1
ATOM 3170 N N . PHE B 1 16 ? 31.781 37.438 -8.328 1 33 16 PHE B N 1
ATOM 3171 C CA . PHE B 1 16 ? 30.422 37.125 -7.879 1 33 16 PHE B CA 1
ATOM 3172 C C . PHE B 1 16 ? 29.797 36.031 -8.711 1 33 16 PHE B C 1
ATOM 3174 O O . PHE B 1 16 ? 29.453 36.219 -9.875 1 33 16 PHE B O 1
ATOM 3181 N N . VAL B 1 17 ? 30.328 34.812 -8.703 1 31.19 17 VAL B N 1
ATOM 3182 C CA . VAL B 1 17 ? 29.484 33.844 -9.43 1 31.19 17 VAL B CA 1
ATOM 3183 C C . VAL B 1 17 ? 28.109 33.75 -8.766 1 31.19 17 VAL B C 1
ATOM 3185 O O . VAL B 1 17 ? 28 33.438 -7.586 1 31.19 17 VAL B O 1
ATOM 3188 N N . LEU B 1 18 ? 27.266 34.625 -9.047 1 32.28 18 LEU B N 1
ATOM 3189 C CA . LEU B 1 18 ? 25.844 34.375 -8.766 1 32.28 18 LEU B CA 1
ATOM 3190 C C . LEU B 1 18 ? 25.484 32.938 -9.055 1 32.28 18 LEU B C 1
ATOM 3192 O O . LEU B 1 18 ? 25.438 32.531 -10.211 1 32.28 18 LEU B O 1
ATOM 3196 N N . ILE B 1 19 ? 26.188 31.984 -8.367 1 34.25 19 ILE B N 1
ATOM 3197 C CA . ILE B 1 19 ? 25.672 30.641 -8.586 1 34.25 19 ILE B CA 1
ATOM 3198 C C . ILE B 1 19 ? 24.156 30.641 -8.398 1 34.25 19 ILE B C 1
ATOM 3200 O O . ILE B 1 19 ? 23.656 30.906 -7.309 1 34.25 19 ILE B O 1
ATOM 3204 N N . ASP B 1 20 ? 23.469 31.312 -9.156 1 37.56 20 ASP B N 1
ATOM 3205 C CA . ASP B 1 20 ? 22.062 30.953 -9.25 1 37.56 20 ASP B CA 1
ATOM 3206 C C . ASP B 1 20 ? 21.828 29.516 -8.812 1 37.56 20 ASP B C 1
ATOM 3208 O O . ASP B 1 20 ? 22.266 28.578 -9.492 1 37.56 20 ASP B O 1
ATOM 3212 N N . CYS B 1 21 ? 22.031 29.156 -7.574 1 45.25 21 CYS B N 1
ATOM 3213 C CA . CYS B 1 21 ? 21.938 27.891 -6.852 1 45.25 21 CYS B CA 1
ATOM 3214 C C . CYS B 1 21 ? 20.703 27.109 -7.285 1 45.25 21 CYS B C 1
ATOM 3216 O O . CYS B 1 21 ? 19.781 26.906 -6.488 1 45.25 21 CYS B O 1
ATOM 3218 N N . LYS B 1 22 ? 20.172 27.344 -8.391 1 52.66 22 LYS B N 1
ATOM 3219 C CA . LYS B 1 22 ? 19.125 26.578 -9.047 1 52.66 22 LYS B CA 1
ATOM 3220 C C . LYS B 1 22 ? 19.328 25.078 -8.844 1 52.66 22 LYS B C 1
ATOM 3222 O O . LYS B 1 22 ? 20.344 24.656 -8.289 1 52.66 22 LYS B O 1
ATOM 3227 N N . THR B 1 23 ? 18.406 24.125 -9.281 1 64.38 23 THR B N 1
ATOM 3228 C CA . THR B 1 23 ? 18.328 22.672 -9.188 1 64.38 23 THR B CA 1
ATOM 3229 C C . THR B 1 23 ? 19.656 22.031 -9.57 1 64.38 23 THR B C 1
ATOM 3231 O O . THR B 1 23 ? 19.859 20.828 -9.383 1 64.38 23 THR B O 1
ATOM 3234 N N . SER B 1 24 ? 20.672 22.797 -9.859 1 76.56 24 SER B N 1
ATOM 3235 C CA . SER B 1 24 ? 21.922 22.188 -10.32 1 76.56 24 SER B CA 1
ATOM 3236 C C . SER B 1 24 ? 22.75 21.688 -9.141 1 76.56 24 SER B C 1
ATOM 3238 O O . SER B 1 24 ? 23.531 20.75 -9.289 1 76.56 24 SER B O 1
ATOM 3240 N N . THR B 1 25 ? 22.547 22.219 -7.965 1 92.25 25 THR B N 1
ATOM 3241 C CA . THR B 1 25 ? 23.328 21.797 -6.816 1 92.25 25 THR B CA 1
ATOM 3242 C C . THR B 1 25 ? 22.531 20.828 -5.938 1 92.25 25 THR B C 1
ATOM 3244 O O . THR B 1 25 ? 23.047 20.328 -4.93 1 92.25 25 THR B O 1
ATOM 3247 N N . LEU B 1 26 ? 21.328 20.578 -6.344 1 96.56 26 LEU B N 1
ATOM 3248 C CA . LEU B 1 26 ? 20.438 19.734 -5.551 1 96.56 26 LEU B CA 1
ATOM 3249 C C . LEU B 1 26 ? 20.906 18.297 -5.535 1 96.56 26 LEU B C 1
ATOM 3251 O O . LEU B 1 26 ? 21.219 17.719 -6.582 1 96.56 26 LEU B O 1
ATOM 3255 N N . GLU B 1 27 ? 20.969 17.688 -4.332 1 96.69 27 GLU B N 1
ATOM 3256 C CA . GLU B 1 27 ? 21.422 16.312 -4.184 1 96.69 27 GLU B CA 1
ATOM 3257 C C . GLU B 1 27 ? 20.297 15.406 -3.678 1 96.69 27 GLU B C 1
ATOM 3259 O O . GLU B 1 27 ? 20.266 14.211 -3.992 1 96.69 27 GLU B O 1
ATOM 3264 N N . LEU B 1 28 ? 19.469 15.938 -2.865 1 98.38 28 LEU B N 1
ATOM 3265 C CA . LEU B 1 28 ? 18.406 15.156 -2.236 1 98.38 28 LEU B CA 1
ATOM 3266 C C . LEU B 1 28 ? 17.266 16.062 -1.798 1 98.38 28 LEU B C 1
ATOM 3268 O O . LEU B 1 28 ? 17.484 17.203 -1.373 1 98.38 28 LEU B O 1
ATOM 3272 N N . VAL B 1 29 ? 16.078 15.586 -1.914 1 98.75 29 VAL B N 1
ATOM 3273 C CA . VAL B 1 29 ? 14.922 16.344 -1.458 1 98.75 29 VAL B CA 1
ATOM 3274 C C . VAL B 1 29 ? 14.016 15.453 -0.611 1 98.75 29 VAL B C 1
ATOM 3276 O O . VAL B 1 29 ? 13.75 14.312 -0.975 1 98.75 29 VAL B O 1
ATOM 3279 N N . HIS B 1 30 ? 13.617 15.945 0.542 1 98.88 30 HIS B N 1
ATOM 3280 C CA . HIS B 1 30 ? 12.562 15.352 1.355 1 98.88 30 HIS B CA 1
ATOM 3281 C C . HIS B 1 30 ? 11.266 16.141 1.234 1 98.88 30 HIS B C 1
ATOM 3283 O O . HIS B 1 30 ? 11.273 17.375 1.329 1 98.88 30 HIS B O 1
ATOM 3289 N N . VAL B 1 31 ? 10.18 15.453 0.986 1 98.94 31 VAL B N 1
ATOM 3290 C CA . VAL B 1 31 ? 8.875 16.094 0.868 1 98.94 31 VAL B CA 1
ATOM 3291 C C . VAL B 1 31 ? 7.922 15.508 1.911 1 98.94 31 VAL B C 1
ATOM 3293 O O . VAL B 1 31 ? 7.738 14.289 1.983 1 98.94 31 VAL B O 1
ATOM 3296 N N . LEU B 1 32 ? 7.395 16.312 2.775 1 98.94 32 LEU B N 1
ATOM 3297 C CA . LEU B 1 32 ? 6.309 15.961 3.686 1 98.94 32 LEU B CA 1
ATOM 3298 C C . LEU B 1 32 ? 5.027 16.703 3.32 1 98.94 32 LEU B C 1
ATOM 3300 O O . LEU B 1 32 ? 5.02 17.938 3.256 1 98.94 32 LEU B O 1
ATOM 3304 N N . PHE B 1 33 ? 3.949 15.984 3.055 1 98.94 33 PHE B N 1
ATOM 3305 C CA . PHE B 1 33 ? 2.756 16.719 2.656 1 98.94 33 PHE B CA 1
ATOM 3306 C C . PHE B 1 33 ? 1.519 16.172 3.352 1 98.94 33 PHE B C 1
ATOM 3308 O O . PHE B 1 33 ? 1.501 15.008 3.768 1 98.94 33 PHE B O 1
ATOM 3315 N N . ARG B 1 34 ? 0.525 17.031 3.514 1 98.94 34 ARG B N 1
ATOM 3316 C CA . ARG B 1 34 ? -0.776 16.672 4.074 1 98.94 34 ARG B CA 1
ATOM 3317 C C . ARG B 1 34 ? -1.704 16.125 2.994 1 98.94 34 ARG B C 1
ATOM 3319 O O . ARG B 1 34 ? -1.671 16.594 1.849 1 98.94 34 ARG B O 1
ATOM 3326 N N . HIS B 1 35 ? -2.516 15.211 3.283 1 98.88 35 HIS B N 1
ATOM 3327 C CA . HIS B 1 35 ? -3.521 14.656 2.383 1 98.88 35 HIS B CA 1
ATOM 3328 C C . HIS B 1 35 ? -4.469 15.742 1.885 1 98.88 35 HIS B C 1
ATOM 3330 O O . HIS B 1 35 ? -4.426 16.875 2.363 1 98.88 35 HIS B O 1
ATOM 3336 N N . GLY B 1 36 ? -5.316 15.367 0.865 1 98.56 36 GLY B N 1
ATOM 3337 C CA . GLY B 1 36 ? -6.238 16.312 0.24 1 98.56 36 GLY B CA 1
ATOM 3338 C C . GLY B 1 36 ? -7.57 16.406 0.962 1 98.56 36 GLY B C 1
ATOM 3339 O O . GLY B 1 36 ? -7.77 15.766 1.999 1 98.56 36 GLY B O 1
ATOM 3340 N N . ASP B 1 37 ? -8.453 17.234 0.319 1 98.12 37 ASP B N 1
ATOM 3341 C CA . ASP B 1 37 ? -9.805 17.422 0.842 1 98.12 37 ASP B CA 1
ATOM 3342 C C . ASP B 1 37 ? -10.523 16.094 0.988 1 98.12 37 ASP B C 1
ATOM 3344 O O . ASP B 1 37 ? -10.398 15.211 0.132 1 98.12 37 ASP B O 1
ATOM 3348 N N . ARG B 1 38 ? -11.344 16.031 2.033 1 98.06 38 ARG B N 1
ATOM 3349 C CA . ARG B 1 38 ? -11.945 14.734 2.342 1 98.06 38 ARG B CA 1
ATOM 3350 C C . ARG B 1 38 ? -13.336 14.906 2.938 1 98.06 38 ARG B C 1
ATOM 3352 O O . ARG B 1 38 ? -13.75 16.016 3.252 1 98.06 38 ARG B O 1
ATOM 3359 N N . THR B 1 39 ? -14.062 13.82 3.023 1 97.69 39 THR B N 1
ATOM 3360 C CA . THR B 1 39 ? -15.305 13.75 3.791 1 97.69 39 THR B CA 1
ATOM 3361 C C . THR B 1 39 ? -15.008 13.609 5.281 1 97.69 39 THR B C 1
ATOM 3363 O O . THR B 1 39 ? -13.875 13.344 5.672 1 97.69 39 THR B O 1
ATOM 3366 N N . PRO B 1 40 ? -15.977 13.898 6.121 1 96.81 40 PRO B N 1
ATOM 3367 C CA . PRO B 1 40 ? -15.766 13.766 7.562 1 96.81 40 PRO B CA 1
ATOM 3368 C C . PRO B 1 40 ? -15.367 12.352 7.973 1 96.81 40 PRO B C 1
ATOM 3370 O O . PRO B 1 40 ? -15.844 11.375 7.383 1 96.81 40 PRO B O 1
ATOM 3373 N N . ASP B 1 41 ? -14.5 12.312 8.938 1 94.81 41 ASP B N 1
ATOM 3374 C CA . ASP B 1 41 ? -14.133 11.031 9.547 1 94.81 41 ASP B CA 1
ATOM 3375 C C . ASP B 1 41 ? -15.203 10.57 10.531 1 94.81 41 ASP B C 1
ATOM 3377 O O . ASP B 1 41 ? -15.523 11.273 11.484 1 94.81 41 ASP B O 1
ATOM 3381 N N . ARG B 1 42 ? -15.664 9.422 10.344 1 92.94 42 ARG B N 1
ATOM 3382 C CA . ARG B 1 42 ? -16.766 8.922 11.156 1 92.94 42 ARG B CA 1
ATOM 3383 C C . ARG B 1 42 ? -16.375 8.891 12.633 1 92.94 42 ARG B C 1
ATOM 3385 O O . ARG B 1 42 ? -17.203 9.18 13.5 1 92.94 42 ARG B O 1
ATOM 3392 N N . ARG B 1 43 ? -15.195 8.672 12.961 1 89.06 43 ARG B N 1
ATOM 3393 C CA . ARG B 1 43 ? -14.75 8.414 14.32 1 89.06 43 ARG B CA 1
ATOM 3394 C C . ARG B 1 43 ? -14.695 9.703 15.133 1 89.06 43 ARG B C 1
ATOM 3396 O O . ARG B 1 43 ? -14.641 9.664 16.359 1 89.06 43 ARG B O 1
ATOM 3403 N N . VAL B 1 44 ? -14.695 10.812 14.453 1 91.94 44 VAL B N 1
ATOM 3404 C CA . VAL B 1 44 ? -14.438 12.039 15.195 1 91.94 44 VAL B CA 1
ATOM 3405 C C . VAL B 1 44 ? -15.672 12.938 15.141 1 91.94 44 VAL B C 1
ATOM 3407 O O . VAL B 1 44 ? -15.633 14.078 15.617 1 91.94 44 VAL B O 1
ATOM 3410 N N . ILE B 1 45 ? -16.703 12.477 14.594 1 95.56 45 ILE B N 1
ATOM 3411 C CA . ILE B 1 45 ? -17.953 13.242 14.562 1 95.56 45 ILE B CA 1
ATOM 3412 C C . ILE B 1 45 ? -18.516 13.367 15.977 1 95.56 45 ILE B C 1
ATOM 3414 O O . ILE B 1 45 ? -18.562 12.383 16.719 1 95.56 45 ILE B O 1
ATOM 3418 N N . TYR B 1 46 ? -18.922 14.555 16.328 1 96.44 46 TYR B N 1
ATOM 3419 C CA . TYR B 1 46 ? -19.406 14.789 17.672 1 96.44 46 TYR B CA 1
ATOM 3420 C C . TYR B 1 46 ? -20.797 14.18 17.875 1 96.44 46 TYR B C 1
ATOM 3422 O O . TYR B 1 46 ? -21.547 14.031 16.922 1 96.44 46 TYR B O 1
ATOM 3430 N N . PRO B 1 47 ? -21.172 13.875 19.062 1 96.69 47 PRO B N 1
ATOM 3431 C CA . PRO B 1 47 ? -22.344 13.039 19.359 1 96.69 47 PRO B CA 1
ATOM 3432 C C . PRO B 1 47 ? -23.656 13.672 18.875 1 96.69 47 PRO B C 1
ATOM 3434 O O . PRO B 1 47 ? -24.516 12.969 18.344 1 96.69 47 PRO B O 1
ATOM 3437 N N . LYS B 1 48 ? -23.875 14.984 18.906 1 97.69 48 LYS B N 1
ATOM 3438 C CA . LYS B 1 48 ? -25.156 15.617 18.609 1 97.69 48 LYS B CA 1
ATOM 3439 C C . LYS B 1 48 ? -25.172 16.156 17.172 1 97.69 48 LYS B C 1
ATOM 3441 O O . LYS B 1 48 ? -26.031 16.969 16.828 1 97.69 48 LYS B O 1
ATOM 3446 N N . ASP B 1 49 ? -24.25 15.742 16.406 1 97.81 49 ASP B N 1
ATOM 3447 C CA . ASP B 1 49 ? -24.172 16.203 15.023 1 97.81 49 ASP B CA 1
ATOM 3448 C C . ASP B 1 49 ? -25.406 15.773 14.234 1 97.81 49 ASP B C 1
ATOM 3450 O O . ASP B 1 49 ? -25.688 14.578 14.117 1 97.81 49 ASP B O 1
ATOM 3454 N N . PRO B 1 50 ? -26.141 16.703 13.641 1 97.5 50 PRO B N 1
ATOM 3455 C CA . PRO B 1 50 ? -27.328 16.328 12.875 1 97.5 50 PRO B CA 1
ATOM 3456 C C . PRO B 1 50 ? -27 15.531 11.617 1 97.5 50 PRO B C 1
ATOM 3458 O O . PRO B 1 50 ? -27.891 14.922 11.016 1 97.5 50 PRO B O 1
ATOM 3461 N N . HIS B 1 51 ? -25.766 15.602 11.203 1 96.94 51 HIS B N 1
ATOM 3462 C CA . HIS B 1 51 ? -25.375 14.938 9.961 1 96.94 51 HIS B CA 1
ATOM 3463 C C . HIS B 1 51 ? -24.672 13.617 10.242 1 96.94 51 HIS B C 1
ATOM 3465 O O . HIS B 1 51 ? -23.953 13.086 9.383 1 96.94 51 HIS B O 1
ATOM 3471 N N . ILE B 1 52 ? -24.812 13.031 11.398 1 94.5 52 ILE B N 1
ATOM 3472 C CA . ILE B 1 52 ? -24.062 11.875 11.867 1 94.5 52 ILE B CA 1
ATOM 3473 C C . ILE B 1 52 ? -24.359 10.672 10.977 1 94.5 52 ILE B C 1
ATOM 3475 O O . ILE B 1 52 ? -23.547 9.758 10.859 1 94.5 52 ILE B O 1
ATOM 3479 N N . ASN B 1 53 ? -25.484 10.68 10.203 1 92.88 53 ASN B N 1
ATOM 3480 C CA . ASN B 1 53 ? -25.891 9.516 9.43 1 92.88 53 ASN B CA 1
ATOM 3481 C C . ASN B 1 53 ? -25.609 9.711 7.938 1 92.88 53 ASN B C 1
ATOM 3483 O O . ASN B 1 53 ? -25.938 8.852 7.121 1 92.88 53 ASN B O 1
ATOM 3487 N N . GLU B 1 54 ? -25.062 10.875 7.668 1 94.56 54 GLU B N 1
ATOM 3488 C CA . GLU B 1 54 ? -24.656 11.062 6.277 1 94.56 54 GLU B CA 1
ATOM 3489 C C . GLU B 1 54 ? -23.641 10 5.852 1 94.56 54 GLU B C 1
ATOM 3491 O O . GLU B 1 54 ? -22.75 9.633 6.625 1 94.56 54 GLU B O 1
ATOM 3496 N N . THR B 1 55 ? -23.781 9.453 4.645 1 92.25 55 THR B N 1
ATOM 3497 C CA . THR B 1 55 ? -22.906 8.359 4.227 1 92.25 55 THR B CA 1
ATOM 3498 C C . THR B 1 55 ? -21.766 8.875 3.363 1 92.25 55 THR B C 1
ATOM 3500 O O . THR B 1 55 ? -20.75 8.195 3.195 1 92.25 55 THR B O 1
ATOM 3503 N N . TYR B 1 56 ? -22.094 10.055 2.725 1 94.69 56 TYR B N 1
ATOM 3504 C CA . TYR B 1 56 ? -21.125 10.672 1.81 1 94.69 56 TYR B CA 1
ATOM 3505 C C . TYR B 1 56 ? -20.859 9.766 0.613 1 94.69 56 TYR B C 1
ATOM 3507 O O . TYR B 1 56 ? -19.734 9.672 0.137 1 94.69 56 TYR B O 1
ATOM 3515 N N . TYR B 1 57 ? -21.828 9.039 0.204 1 93.56 57 TYR B N 1
ATOM 3516 C CA . TYR B 1 57 ? -21.781 8.219 -1.001 1 93.56 57 TYR B CA 1
ATOM 3517 C C . TYR B 1 57 ? -21.406 9.055 -2.215 1 93.56 57 TYR B C 1
ATOM 3519 O O . TYR B 1 57 ? -21.938 10.148 -2.414 1 93.56 57 TYR B O 1
ATOM 3527 N N . PRO B 1 58 ? -20.469 8.633 -3.037 1 94.88 58 PRO B N 1
ATOM 3528 C CA . PRO B 1 58 ? -19.844 7.309 -3.078 1 94.88 58 PRO B CA 1
ATOM 3529 C C . PRO B 1 58 ? -18.484 7.273 -2.412 1 94.88 58 PRO B C 1
ATOM 3531 O O . PRO B 1 58 ? -17.812 6.238 -2.422 1 94.88 58 PRO B O 1
ATOM 3534 N N . PHE B 1 59 ? -18.062 8.352 -1.814 1 95.62 59 PHE B N 1
ATOM 3535 C CA . PHE B 1 59 ? -16.703 8.438 -1.313 1 95.62 59 PHE B CA 1
ATOM 3536 C C . PHE B 1 59 ? -16.547 7.664 -0.012 1 95.62 59 PHE B C 1
ATOM 3538 O O . PHE B 1 59 ? -15.578 6.91 0.16 1 95.62 59 PHE B O 1
ATOM 3545 N N . GLY B 1 60 ? -17.531 7.914 0.823 1 95 60 GLY B N 1
ATOM 3546 C CA . GLY B 1 60 ? -17.469 7.309 2.145 1 95 60 GLY B CA 1
ATOM 3547 C C . GLY B 1 60 ? -16.797 8.203 3.174 1 95 60 GLY B C 1
ATOM 3548 O O . GLY B 1 60 ? -16.281 9.273 2.834 1 95 60 GLY B O 1
ATOM 3549 N N . TYR B 1 61 ? -16.734 7.762 4.422 1 95.62 61 TYR B N 1
ATOM 3550 C CA . TYR B 1 61 ? -16.234 8.547 5.535 1 95.62 61 TYR B CA 1
ATOM 3551 C C . TYR B 1 61 ? -14.711 8.68 5.461 1 95.62 61 TYR B C 1
ATOM 3553 O O . TYR B 1 61 ? -14.008 7.691 5.234 1 95.62 61 TYR B O 1
ATOM 3561 N N . GLY B 1 62 ? -14.242 9.898 5.625 1 96.62 62 GLY B N 1
ATOM 3562 C CA . GLY B 1 62 ? -12.82 10.164 5.785 1 96.62 62 GLY B CA 1
ATOM 3563 C C . GLY B 1 62 ? -12.039 10.008 4.496 1 96.62 62 GLY B C 1
ATOM 3564 O O . GLY B 1 62 ? -10.805 9.914 4.52 1 96.62 62 GLY B O 1
ATOM 3565 N N . GLN B 1 63 ? -12.734 9.922 3.373 1 97.56 63 GLN B N 1
ATOM 3566 C CA . GLN B 1 63 ? -12.086 9.672 2.092 1 97.56 63 GLN B CA 1
ATOM 3567 C C . GLN B 1 63 ? -11.961 10.953 1.273 1 97.56 63 GLN B C 1
ATOM 3569 O O . GLN B 1 63 ? -12.781 11.859 1.41 1 97.56 63 GLN B O 1
ATOM 3574 N N . LEU B 1 64 ? -10.953 10.945 0.424 1 98.25 64 LEU B N 1
ATOM 3575 C CA . LEU B 1 64 ? -10.805 12.094 -0.458 1 98.25 64 LEU B CA 1
ATOM 3576 C C . LEU B 1 64 ? -12.039 12.281 -1.33 1 98.25 64 LEU B C 1
ATOM 3578 O O . LEU B 1 64 ? -12.594 11.305 -1.849 1 98.25 64 LEU B O 1
ATOM 3582 N N . ASN B 1 65 ? -12.5 13.484 -1.411 1 97.19 65 ASN B N 1
ATOM 3583 C CA . ASN B 1 65 ? -13.453 13.82 -2.461 1 97.19 65 ASN B CA 1
ATOM 3584 C C . ASN B 1 65 ? -12.75 14.273 -3.736 1 97.19 65 ASN B C 1
ATOM 3586 O O . ASN B 1 65 ? -11.523 14.227 -3.822 1 97.19 65 ASN B O 1
ATOM 3590 N N . ASN B 1 66 ? -13.453 14.734 -4.738 1 97.75 66 ASN B N 1
ATOM 3591 C CA . ASN B 1 66 ? -12.844 15.078 -6.02 1 97.75 66 ASN B CA 1
ATOM 3592 C C . ASN B 1 66 ? -11.953 16.312 -5.906 1 97.75 66 ASN B C 1
ATOM 3594 O O . ASN B 1 66 ? -10.922 16.406 -6.578 1 97.75 66 ASN B O 1
ATOM 3598 N N . ALA B 1 67 ? -12.352 17.25 -5.066 1 97.88 67 ALA B N 1
ATOM 3599 C CA . ALA B 1 67 ? -11.508 18.422 -4.828 1 97.88 67 ALA B CA 1
ATOM 3600 C C . ALA B 1 67 ? -10.156 18 -4.246 1 97.88 67 ALA B C 1
ATOM 3602 O O . ALA B 1 67 ? -9.117 18.531 -4.637 1 97.88 67 ALA B O 1
ATOM 3603 N N . GLY B 1 68 ? -10.203 17.047 -3.295 1 98.5 68 GLY B N 1
ATOM 3604 C CA . GLY B 1 68 ? -8.977 16.516 -2.723 1 98.5 68 GLY B CA 1
ATOM 3605 C C . GLY B 1 68 ? -8.102 15.805 -3.738 1 98.5 68 GLY B C 1
ATOM 3606 O O . GLY B 1 68 ? -6.883 15.984 -3.742 1 98.5 68 GLY B O 1
ATOM 3607 N N . LYS B 1 69 ? -8.727 15.031 -4.566 1 98.81 69 LYS B N 1
ATOM 3608 C CA . LYS B 1 69 ? -7.973 14.336 -5.605 1 98.81 69 LYS B CA 1
ATOM 3609 C C . LYS B 1 69 ? -7.277 15.328 -6.539 1 98.81 69 LYS B C 1
ATOM 3611 O O . LYS B 1 69 ? -6.094 15.172 -6.844 1 98.81 69 LYS B O 1
ATOM 3616 N N . ARG B 1 70 ? -7.973 16.312 -6.941 1 98.69 70 ARG B N 1
ATOM 3617 C CA . ARG B 1 70 ? -7.406 17.312 -7.84 1 98.69 70 ARG B CA 1
ATOM 3618 C C . ARG B 1 70 ? -6.266 18.078 -7.172 1 98.69 70 ARG B C 1
ATOM 3620 O O . ARG B 1 70 ? -5.227 18.312 -7.793 1 98.69 70 ARG B O 1
ATOM 3627 N N . LYS B 1 71 ? -6.488 18.391 -5.941 1 98.44 71 LYS B N 1
ATOM 3628 C CA . LYS B 1 71 ? -5.465 19.125 -5.207 1 98.44 71 LYS B CA 1
ATOM 3629 C C . LYS B 1 71 ? -4.172 18.312 -5.109 1 98.44 71 LYS B C 1
ATOM 3631 O O . LYS B 1 71 ? -3.08 18.859 -5.297 1 98.44 71 LYS B O 1
ATOM 3636 N N . GLN B 1 72 ? -4.316 17.078 -4.805 1 98.88 72 GLN B N 1
ATOM 3637 C CA . GLN B 1 72 ? -3.139 16.234 -4.664 1 98.88 72 GLN B CA 1
ATOM 3638 C C . GLN B 1 72 ? -2.451 16.016 -6.008 1 98.88 72 GLN B C 1
ATOM 3640 O O . GLN B 1 72 ? -1.222 15.969 -6.082 1 98.88 72 GLN B O 1
ATOM 3645 N N . TYR B 1 73 ? -3.225 15.844 -7.043 1 98.88 73 TYR B N 1
ATOM 3646 C CA . TYR B 1 73 ? -2.666 15.727 -8.383 1 98.88 73 TYR B CA 1
ATOM 3647 C C . TYR B 1 73 ? -1.9 16.984 -8.766 1 98.88 73 TYR B C 1
ATOM 3649 O O . TYR B 1 73 ? -0.81 16.906 -9.336 1 98.88 73 TYR B O 1
ATOM 3657 N N . LEU B 1 74 ? -2.441 18.141 -8.438 1 98.5 74 LEU B N 1
ATOM 3658 C CA . LEU B 1 74 ? -1.797 19.406 -8.727 1 98.5 74 LEU B CA 1
ATOM 3659 C C . LEU B 1 74 ? -0.524 19.578 -7.898 1 98.5 74 LEU B C 1
ATOM 3661 O O . LEU B 1 74 ? 0.449 20.172 -8.367 1 98.5 74 LEU B O 1
ATOM 3665 N N . LEU B 1 75 ? -0.573 19.094 -6.688 1 98.81 75 LEU B N 1
ATOM 3666 C CA . LEU B 1 75 ? 0.637 19.078 -5.871 1 98.81 75 LEU B CA 1
ATOM 3667 C C . LEU B 1 75 ? 1.749 18.297 -6.555 1 98.81 75 LEU B C 1
ATOM 3669 O O . LEU B 1 75 ? 2.889 18.766 -6.629 1 98.81 75 LEU B O 1
ATOM 3673 N N . GLY B 1 76 ? 1.398 17.094 -7.066 1 98.81 76 GLY B N 1
ATOM 3674 C CA . GLY B 1 76 ? 2.377 16.328 -7.824 1 98.81 76 GLY B CA 1
ATOM 3675 C C . GLY B 1 76 ? 2.904 17.062 -9.039 1 98.81 76 GLY B C 1
ATOM 3676 O O . GLY B 1 76 ? 4.098 17.016 -9.336 1 98.81 76 GLY B O 1
ATOM 3677 N N . LYS B 1 77 ? 2.061 17.781 -9.727 1 98.5 77 LYS B N 1
ATOM 3678 C CA . LYS B 1 77 ? 2.457 18.562 -10.883 1 98.5 77 LYS B CA 1
ATOM 3679 C C . LYS B 1 77 ? 3.43 19.672 -10.484 1 98.5 77 LYS B C 1
ATOM 3681 O O . LYS B 1 77 ? 4.395 19.953 -11.195 1 98.5 77 LYS B O 1
ATOM 3686 N N . ALA B 1 78 ? 3.117 20.312 -9.3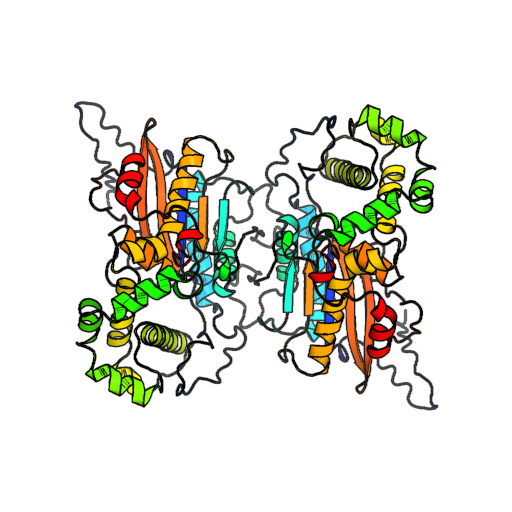75 1 98.5 78 ALA B N 1
ATOM 3687 C CA . ALA B 1 78 ? 3.992 21.375 -8.883 1 98.5 78 ALA B CA 1
ATOM 3688 C C . ALA B 1 78 ? 5.383 20.844 -8.562 1 98.5 78 ALA B C 1
ATOM 3690 O O . ALA B 1 78 ? 6.391 21.469 -8.898 1 98.5 78 ALA B O 1
ATOM 3691 N N . LEU B 1 79 ? 5.414 19.688 -7.906 1 98.62 79 LEU B N 1
ATOM 3692 C CA . LEU B 1 79 ? 6.695 19.062 -7.586 1 98.62 79 LEU B CA 1
ATOM 3693 C C . LEU B 1 79 ? 7.43 18.656 -8.859 1 98.62 79 LEU B C 1
ATOM 3695 O O . LEU B 1 79 ? 8.656 18.797 -8.945 1 98.62 79 LEU B O 1
ATOM 3699 N N . ASN B 1 80 ? 6.691 18.062 -9.812 1 98.44 80 ASN B N 1
ATOM 3700 C CA . ASN B 1 80 ? 7.289 17.719 -11.102 1 98.44 80 ASN B CA 1
ATOM 3701 C C . ASN B 1 80 ? 7.906 18.938 -11.781 1 98.44 80 ASN B C 1
ATOM 3703 O O . ASN B 1 80 ? 9.047 18.875 -12.25 1 98.44 80 ASN B O 1
ATOM 3707 N N . LYS B 1 81 ? 7.203 20.016 -11.82 1 97.38 81 LYS B N 1
ATOM 3708 C CA . LYS B 1 81 ? 7.695 21.234 -12.445 1 97.38 81 LYS B CA 1
ATOM 3709 C C . LYS B 1 81 ? 8.969 21.734 -11.758 1 97.38 81 LYS B C 1
ATOM 3711 O O . LYS B 1 81 ? 9.914 22.156 -12.422 1 97.38 81 LYS B O 1
ATOM 3716 N N . ARG B 1 82 ? 9 21.656 -10.508 1 96.88 82 ARG B N 1
ATOM 3717 C CA . ARG B 1 82 ? 10.109 22.172 -9.719 1 96.88 82 ARG B CA 1
ATOM 3718 C C . ARG B 1 82 ? 11.344 21.281 -9.844 1 96.88 82 ARG B C 1
ATOM 3720 O O . ARG B 1 82 ? 12.477 21.781 -9.883 1 96.88 82 ARG B O 1
ATOM 3727 N N . TYR B 1 83 ? 11.086 19.906 -10.008 1 97.75 83 TYR B N 1
ATOM 3728 C CA . TYR B 1 83 ? 12.219 19.016 -9.789 1 97.75 83 TYR B CA 1
ATOM 3729 C C . TYR B 1 83 ? 12.445 18.109 -10.992 1 97.75 83 TYR B C 1
ATOM 3731 O O . TYR B 1 83 ? 13.32 17.234 -10.977 1 97.75 83 TYR B O 1
ATOM 3739 N N . LYS B 1 84 ? 11.719 18.172 -12.016 1 95.5 84 LYS B N 1
ATOM 3740 C CA . LYS B 1 84 ? 11.75 17.219 -13.133 1 95.5 84 LYS B CA 1
ATOM 3741 C C . LYS B 1 84 ? 13.172 17.031 -13.648 1 95.5 84 LYS B C 1
ATOM 3743 O O . LYS B 1 84 ? 13.602 15.898 -13.883 1 95.5 84 LYS B O 1
ATOM 3748 N N . LYS B 1 85 ? 13.914 18.109 -13.867 1 95.25 85 LYS B N 1
ATOM 3749 C CA . LYS B 1 85 ? 15.281 18.016 -14.367 1 95.25 85 LYS B CA 1
ATOM 3750 C C . LYS B 1 85 ? 16.188 17.297 -13.367 1 95.25 85 LYS B C 1
ATOM 3752 O O . LYS B 1 85 ? 17.062 16.516 -13.758 1 95.25 85 LYS B O 1
ATOM 3757 N N . PHE B 1 86 ? 15.984 17.531 -12.148 1 96.94 86 PHE B N 1
ATOM 3758 C CA . PHE B 1 86 ? 16.75 16.922 -11.07 1 96.94 86 PHE B CA 1
ATOM 3759 C C . PHE B 1 86 ? 16.422 15.438 -10.938 1 96.94 86 PHE B C 1
ATOM 3761 O O . PHE B 1 86 ? 17.328 14.609 -10.797 1 96.94 86 PHE B O 1
ATOM 3768 N N . LEU B 1 87 ? 15.141 15.086 -11.023 1 97 87 LEU B N 1
ATOM 3769 C CA . LEU B 1 87 ? 14.672 13.727 -10.789 1 97 87 LEU B CA 1
ATOM 3770 C C . LEU B 1 87 ? 15 12.82 -11.969 1 97 87 LEU B C 1
ATOM 3772 O O . LEU B 1 87 ? 15.32 11.648 -11.789 1 97 87 LEU B O 1
ATOM 3776 N N . GLY B 1 88 ? 14.906 13.305 -13.164 1 94 88 GLY B N 1
ATOM 3777 C CA . GLY B 1 88 ? 15.102 12.484 -14.352 1 94 88 GLY B CA 1
ATOM 3778 C C . GLY B 1 88 ? 14.008 11.445 -14.547 1 94 88 GLY B C 1
ATOM 3779 O O . GLY B 1 88 ? 12.883 11.633 -14.078 1 94 88 GLY B O 1
ATOM 3780 N N . THR B 1 89 ? 14.383 10.367 -15.273 1 93.12 89 THR B N 1
ATOM 3781 C CA . THR B 1 89 ? 13.461 9.266 -15.523 1 93.12 89 THR B CA 1
ATOM 3782 C C . THR B 1 89 ? 13.219 8.461 -14.258 1 93.12 89 THR B C 1
ATOM 3784 O O . THR B 1 89 ? 14.156 8.141 -13.531 1 93.12 89 THR B O 1
ATOM 3787 N N . TYR B 1 90 ? 12.039 8.172 -14.055 1 96.56 90 TYR B N 1
ATOM 3788 C CA . TYR B 1 90 ? 11.688 7.395 -12.867 1 96.56 90 TYR B CA 1
ATOM 3789 C C . TYR B 1 90 ? 12.312 6.004 -12.922 1 96.56 90 TYR B C 1
ATOM 3791 O O . TYR B 1 90 ? 12.258 5.332 -13.953 1 96.56 90 TYR B O 1
ATOM 3799 N N . THR B 1 91 ? 12.859 5.648 -11.867 1 95.5 91 THR B N 1
ATOM 3800 C CA . THR B 1 91 ? 13.18 4.27 -11.508 1 95.5 91 THR B CA 1
ATOM 3801 C C . THR B 1 91 ? 12.781 3.98 -10.062 1 95.5 91 THR B C 1
ATOM 3803 O O . THR B 1 91 ? 12.531 4.906 -9.281 1 95.5 91 THR B O 1
ATOM 3806 N N . LEU B 1 92 ? 12.758 2.736 -9.773 1 94.75 92 LEU B N 1
ATOM 3807 C CA . LEU B 1 92 ? 12.414 2.348 -8.406 1 94.75 92 LEU B CA 1
ATOM 3808 C C . LEU B 1 92 ? 13.367 2.979 -7.402 1 94.75 92 LEU B C 1
ATOM 3810 O O . LEU B 1 92 ? 13 3.213 -6.25 1 94.75 92 LEU B O 1
ATOM 3814 N N . ASN B 1 93 ? 14.547 3.289 -7.852 1 95.5 93 ASN B N 1
ATOM 3815 C CA . ASN B 1 93 ? 15.578 3.793 -6.953 1 95.5 93 ASN B CA 1
ATOM 3816 C C . ASN B 1 93 ? 15.555 5.316 -6.867 1 95.5 93 ASN B C 1
ATOM 3818 O O . ASN B 1 93 ? 16.25 5.91 -6.047 1 95.5 93 ASN B O 1
ATOM 3822 N N . THR B 1 94 ? 14.742 5.953 -7.629 1 97.38 94 THR B N 1
ATOM 3823 C CA . THR B 1 94 ? 14.711 7.41 -7.691 1 97.38 94 THR B CA 1
ATOM 3824 C C . THR B 1 94 ? 14.039 7.988 -6.449 1 97.38 94 THR B C 1
ATOM 3826 O O . THR B 1 94 ? 14.414 9.062 -5.977 1 97.38 94 THR B O 1
ATOM 3829 N N . ILE B 1 95 ? 13.078 7.25 -5.93 1 98.12 95 ILE B N 1
ATOM 3830 C CA . ILE B 1 95 ? 12.219 7.824 -4.902 1 98.12 95 ILE B CA 1
ATOM 3831 C C . ILE B 1 95 ? 11.875 6.758 -3.861 1 98.12 95 ILE B C 1
ATOM 3833 O O . ILE B 1 95 ? 11.727 5.582 -4.195 1 98.12 95 ILE B O 1
ATOM 3837 N N . ASP B 1 96 ? 11.867 7.141 -2.662 1 98.06 96 ASP B N 1
ATOM 3838 C CA . ASP B 1 96 ? 11.25 6.387 -1.574 1 98.06 96 ASP B CA 1
ATOM 3839 C C . ASP B 1 96 ? 9.953 7.055 -1.113 1 98.06 96 ASP B C 1
ATOM 3841 O O . ASP B 1 96 ? 9.977 8.172 -0.604 1 98.06 96 ASP B O 1
ATOM 3845 N N . ALA B 1 97 ? 8.844 6.348 -1.351 1 98.75 97 ALA B N 1
ATOM 3846 C CA . ALA B 1 97 ? 7.523 6.91 -1.075 1 98.75 97 ALA B CA 1
ATOM 3847 C C . ALA B 1 97 ? 6.828 6.152 0.054 1 98.75 97 ALA B C 1
ATOM 3849 O O . ALA B 1 97 ? 6.758 4.922 0.033 1 98.75 97 ALA B O 1
ATOM 3850 N N . ARG B 1 98 ? 6.316 6.879 1.006 1 98.25 98 ARG B N 1
ATOM 3851 C CA . ARG B 1 98 ? 5.605 6.219 2.098 1 98.25 98 ARG B CA 1
ATOM 3852 C C . ARG B 1 98 ? 4.414 7.051 2.559 1 98.25 98 ARG B C 1
ATOM 3854 O O . ARG B 1 98 ? 4.383 8.266 2.35 1 98.25 98 ARG B O 1
ATOM 3861 N N . SER B 1 99 ? 3.439 6.453 3.119 1 98.75 99 SER B N 1
ATOM 3862 C CA . SER B 1 99 ? 2.262 7.098 3.689 1 98.75 99 SER B CA 1
ATOM 3863 C C . SER B 1 99 ? 1.95 6.551 5.078 1 98.75 99 SER B C 1
ATOM 3865 O O . SER B 1 99 ? 2.486 5.512 5.477 1 98.75 99 SER B O 1
ATOM 3867 N N . THR B 1 100 ? 1.201 7.324 5.844 1 98.56 100 THR B N 1
ATOM 3868 C CA . THR B 1 100 ? 0.568 6.707 7.004 1 98.56 100 THR B CA 1
ATOM 3869 C C . THR B 1 100 ? -0.469 5.676 6.57 1 98.56 100 THR B C 1
ATOM 3871 O O . THR B 1 100 ? -0.852 5.629 5.398 1 98.56 100 THR B O 1
ATOM 3874 N N . ASP B 1 101 ? -0.875 4.871 7.527 1 97.44 101 ASP B N 1
ATOM 3875 C CA . ASP B 1 101 ? -1.796 3.781 7.215 1 97.44 101 ASP B CA 1
ATOM 3876 C C . ASP B 1 101 ? -3.246 4.258 7.273 1 97.44 101 ASP B C 1
ATOM 3878 O O . ASP B 1 101 ? -4.051 3.725 8.047 1 97.44 101 ASP B O 1
ATOM 3882 N N . TYR B 1 102 ? -3.596 5.211 6.453 1 97.5 102 TYR B N 1
ATOM 3883 C CA . TYR B 1 102 ? -4.941 5.703 6.188 1 97.5 102 TYR B CA 1
ATOM 3884 C C . TYR B 1 102 ? -5.246 5.676 4.691 1 97.5 102 TYR B C 1
ATOM 3886 O O . TYR B 1 102 ? -4.383 5.988 3.871 1 97.5 102 TYR B O 1
ATOM 3894 N N . ASN B 1 103 ? -6.477 5.328 4.379 1 97.62 103 ASN B N 1
ATOM 3895 C CA . ASN B 1 103 ? -6.855 5.301 2.969 1 97.62 103 ASN B CA 1
ATOM 3896 C C . ASN B 1 103 ? -6.656 6.66 2.307 1 97.62 103 ASN B C 1
ATOM 3898 O O . ASN B 1 103 ? -6.168 6.742 1.178 1 97.62 103 ASN B O 1
ATOM 3902 N N . ARG B 1 104 ? -6.957 7.715 2.973 1 98.31 104 ARG B N 1
ATOM 3903 C CA . ARG B 1 104 ? -6.867 9.047 2.389 1 98.31 104 ARG B CA 1
ATOM 3904 C C . ARG B 1 104 ? -5.418 9.43 2.117 1 98.31 104 ARG B C 1
ATOM 3906 O O . ARG B 1 104 ? -5.125 10.125 1.139 1 98.31 104 ARG B O 1
ATOM 3913 N N . THR B 1 105 ? -4.461 9 2.98 1 98.81 105 THR B N 1
ATOM 3914 C CA . THR B 1 105 ? -3.061 9.32 2.74 1 98.81 105 THR B CA 1
ATOM 3915 C C . THR B 1 105 ? -2.48 8.422 1.649 1 98.81 105 THR B C 1
ATOM 3917 O O . THR B 1 105 ? -1.64 8.867 0.861 1 98.81 105 THR B O 1
ATOM 3920 N N . LYS B 1 106 ? -2.92 7.16 1.578 1 98.75 106 LYS B N 1
ATOM 3921 C CA . LYS B 1 106 ? -2.516 6.266 0.498 1 98.75 106 LYS B CA 1
ATOM 3922 C C . LYS B 1 106 ? -2.957 6.805 -0.859 1 98.75 106 LYS B C 1
ATOM 3924 O O . LYS B 1 106 ? -2.162 6.863 -1.799 1 98.75 106 LYS B O 1
ATOM 3929 N N . VAL B 1 107 ? -4.188 7.23 -0.886 1 98.75 107 VAL B N 1
ATOM 3930 C CA . VAL B 1 107 ? -4.77 7.75 -2.119 1 98.75 107 VAL B CA 1
ATOM 3931 C C . VAL B 1 107 ? -4.09 9.062 -2.498 1 98.75 107 VAL B C 1
ATOM 3933 O O . VAL B 1 107 ? -3.773 9.289 -3.666 1 98.75 107 VAL B O 1
ATOM 3936 N N . SER B 1 108 ? -3.863 9.898 -1.512 1 98.94 108 SER B N 1
ATOM 3937 C CA . SER B 1 108 ? -3.154 11.148 -1.754 1 98.94 108 SER B CA 1
ATOM 3938 C C . SER B 1 108 ? -1.772 10.898 -2.348 1 98.94 108 SER B C 1
ATOM 3940 O O . SER B 1 108 ? -1.373 11.562 -3.307 1 98.94 108 SER B O 1
ATOM 3942 N N . LEU B 1 109 ? -1.101 9.953 -1.774 1 98.94 109 LEU B N 1
ATOM 3943 C CA . LEU B 1 109 ? 0.236 9.625 -2.256 1 98.94 109 LEU B CA 1
ATOM 3944 C C . LEU B 1 109 ? 0.187 9.117 -3.691 1 98.94 109 LEU B C 1
ATOM 3946 O O . LEU B 1 109 ? 1.017 9.5 -4.52 1 98.94 109 LEU B O 1
ATOM 3950 N N . GLN B 1 110 ? -0.772 8.266 -3.994 1 98.88 110 GLN B N 1
ATOM 3951 C CA . GLN B 1 110 ? -0.919 7.75 -5.352 1 98.88 110 GLN B CA 1
ATOM 3952 C C . GLN B 1 110 ? -1.12 8.883 -6.352 1 98.88 110 GLN B C 1
ATOM 3954 O O . GLN B 1 110 ? -0.556 8.859 -7.449 1 98.88 110 GLN B O 1
ATOM 3959 N N . LEU B 1 111 ? -1.906 9.852 -5.977 1 98.94 111 LEU B N 1
ATOM 3960 C CA . LEU B 1 111 ? -2.205 10.977 -6.855 1 98.94 111 LEU B CA 1
ATOM 3961 C C . LEU B 1 111 ? -0.967 11.844 -7.078 1 98.94 111 LEU B C 1
ATOM 3963 O O . LEU B 1 111 ? -0.67 12.227 -8.211 1 98.94 111 LEU B O 1
ATOM 3967 N N . VAL B 1 112 ? -0.258 12.094 -6.023 1 98.94 112 VAL B N 1
ATOM 3968 C CA . VAL B 1 112 ? 0.961 12.891 -6.125 1 98.94 112 VAL B CA 1
ATOM 3969 C C . VAL B 1 112 ? 1.981 12.164 -7 1 98.94 112 VAL B C 1
ATOM 3971 O O . VAL B 1 112 ? 2.588 12.773 -7.887 1 98.94 112 VAL B O 1
ATOM 3974 N N . LEU B 1 113 ? 2.139 10.875 -6.793 1 98.88 113 LEU B N 1
ATOM 3975 C CA . LEU B 1 113 ? 3.107 10.094 -7.559 1 98.88 113 LEU B CA 1
ATOM 3976 C C . LEU B 1 113 ? 2.715 10.039 -9.031 1 98.88 113 LEU B C 1
ATOM 3978 O O . LEU B 1 113 ? 3.582 10.039 -9.914 1 98.88 113 LEU B O 1
ATOM 3982 N N . ALA B 1 114 ? 1.446 10 -9.312 1 98.75 114 ALA B N 1
ATOM 3983 C CA . ALA B 1 114 ? 0.945 9.922 -10.68 1 98.75 114 ALA B CA 1
ATOM 3984 C C . ALA B 1 114 ? 1.382 11.133 -11.5 1 98.75 114 ALA B C 1
ATOM 3986 O O . ALA B 1 114 ? 1.758 11 -12.664 1 98.75 114 ALA B O 1
ATOM 3987 N N . SER B 1 115 ? 1.289 12.289 -10.875 1 98.69 115 SER B N 1
ATOM 3988 C CA . SER B 1 115 ? 1.604 13.5 -11.633 1 98.69 115 SER B CA 1
ATOM 3989 C C . SER B 1 115 ? 3.059 13.914 -11.43 1 98.69 115 SER B C 1
ATOM 3991 O O . SER B 1 115 ? 3.605 14.68 -12.227 1 98.69 115 SER B O 1
ATOM 3993 N N . LEU B 1 116 ? 3.684 13.406 -10.422 1 98.75 116 LEU B N 1
ATOM 3994 C CA . LEU B 1 116 ? 5.113 13.625 -10.234 1 98.75 116 LEU B CA 1
ATOM 3995 C C . LEU B 1 116 ? 5.918 12.859 -11.281 1 98.75 116 LEU B C 1
ATOM 3997 O O . LEU B 1 116 ? 6.934 13.359 -11.773 1 98.75 116 LEU B O 1
ATOM 4001 N N . PHE B 1 117 ? 5.457 11.609 -11.594 1 98.38 117 PHE B N 1
ATOM 4002 C CA . PHE B 1 117 ? 6.164 10.75 -12.539 1 98.38 117 PHE B CA 1
ATOM 4003 C C . PHE B 1 117 ? 5.207 10.203 -13.594 1 98.38 117 PHE B C 1
ATOM 4005 O O . PHE B 1 117 ? 4.996 8.992 -13.68 1 98.38 117 PHE B O 1
ATOM 4012 N N . PRO B 1 118 ? 4.68 11.109 -14.469 1 97.75 118 PRO B N 1
ATOM 4013 C CA . PRO B 1 118 ? 3.975 10.531 -15.617 1 97.75 118 PRO B CA 1
ATOM 4014 C C . PRO B 1 118 ? 4.867 9.633 -16.469 1 97.75 118 PRO B C 1
ATOM 4016 O O . PRO B 1 118 ? 6.09 9.797 -16.469 1 97.75 118 PRO B O 1
ATOM 4019 N N . PRO B 1 119 ? 4.23 8.594 -17.109 1 97.5 119 PRO B N 1
ATOM 4020 C CA . PRO B 1 119 ? 5.078 7.723 -17.922 1 97.5 119 PRO B CA 1
ATOM 4021 C C . PRO B 1 119 ? 5.734 8.461 -19.078 1 97.5 119 PRO B C 1
ATOM 4023 O O . PRO B 1 119 ? 5.07 9.219 -19.797 1 97.5 119 PRO B O 1
ATOM 4026 N N . GLU B 1 120 ? 7.035 8.273 -19.234 1 95.69 120 GLU B N 1
ATOM 4027 C CA . GLU B 1 120 ? 7.793 8.898 -20.312 1 95.69 120 GLU B CA 1
ATOM 4028 C C . GLU B 1 120 ? 8.672 7.875 -21.031 1 95.69 120 GLU B C 1
ATOM 4030 O O . GLU B 1 120 ? 9.086 6.879 -20.438 1 95.69 120 GLU B O 1
ATOM 4035 N N . LYS B 1 121 ? 8.836 8.094 -22.281 1 94.62 121 LYS B N 1
ATOM 4036 C CA . LYS B 1 121 ? 9.766 7.32 -23.094 1 94.62 121 LYS B CA 1
ATOM 4037 C C . LYS B 1 121 ? 9.547 5.82 -22.906 1 94.62 121 LYS B C 1
ATOM 4039 O O . LYS B 1 121 ? 8.43 5.328 -23.078 1 94.62 121 LYS B O 1
ATOM 4044 N N . GLU B 1 122 ? 10.516 5.117 -22.344 1 95.19 122 GLU B N 1
ATOM 4045 C CA . GLU B 1 122 ? 10.484 3.66 -22.219 1 95.19 122 GLU B CA 1
ATOM 4046 C C . GLU B 1 122 ? 9.453 3.213 -21.188 1 95.19 122 GLU B C 1
ATOM 4048 O O . GLU B 1 122 ? 9.07 2.041 -21.156 1 95.19 122 GLU B O 1
ATOM 4053 N N . LEU B 1 123 ? 8.93 4.141 -20.469 1 97 123 LEU B N 1
ATOM 4054 C CA . LEU B 1 123 ? 8.008 3.775 -19.406 1 97 123 LEU B CA 1
ATOM 4055 C C . LEU B 1 123 ? 6.559 3.924 -19.844 1 97 123 LEU B C 1
ATOM 4057 O O . LEU B 1 123 ? 5.637 3.594 -19.109 1 97 123 LEU B O 1
ATOM 4061 N N . VAL B 1 124 ? 6.375 4.41 -21.094 1 98.06 124 VAL B N 1
ATOM 4062 C CA . VAL B 1 124 ? 5.027 4.484 -21.656 1 98.06 124 VAL B CA 1
ATOM 4063 C C . VAL B 1 124 ? 4.531 3.082 -22 1 98.06 124 VAL B C 1
ATOM 4065 O O . VAL B 1 124 ? 5.012 2.461 -22.953 1 98.06 124 VAL B O 1
ATOM 4068 N N . TRP B 1 125 ? 3.604 2.578 -21.25 1 98.31 125 TRP B N 1
ATOM 4069 C CA . TRP B 1 125 ? 3.119 1.213 -21.422 1 98.31 125 TRP B CA 1
ATOM 4070 C C . TRP B 1 125 ? 1.751 1.203 -22.094 1 98.31 125 TRP B C 1
ATOM 4072 O O . TRP B 1 125 ? 1.32 0.176 -22.625 1 98.31 125 TRP B O 1
ATOM 4082 N N . ASN B 1 126 ? 1.082 2.275 -22 1 97.94 126 ASN B N 1
ATOM 4083 C CA . ASN B 1 126 ? -0.228 2.502 -22.609 1 97.94 126 ASN B CA 1
ATOM 4084 C C . ASN B 1 126 ? -0.36 3.922 -23.141 1 97.94 126 ASN B C 1
ATOM 4086 O O . ASN B 1 126 ? -0.438 4.879 -22.375 1 97.94 126 ASN B O 1
ATOM 4090 N N . LYS B 1 127 ? -0.513 4.117 -24.391 1 96.06 127 LYS B N 1
ATOM 4091 C CA . LYS B 1 127 ? -0.517 5.426 -25.031 1 96.06 127 LYS B CA 1
ATOM 4092 C C . LYS B 1 127 ? -1.791 6.199 -24.703 1 96.06 127 LYS B C 1
ATOM 4094 O O . LYS B 1 127 ? -1.834 7.422 -24.844 1 96.06 127 LYS B O 1
ATOM 4099 N N . ASN B 1 128 ? -2.814 5.449 -24.219 1 96 128 ASN B N 1
ATOM 4100 C CA . ASN B 1 128 ? -4.105 6.078 -23.969 1 96 128 ASN B CA 1
ATOM 4101 C C . ASN B 1 128 ? -4.32 6.355 -22.484 1 96 128 ASN B C 1
ATOM 4103 O O . ASN B 1 128 ? -5.422 6.723 -22.078 1 96 128 ASN B O 1
ATOM 4107 N N . LEU B 1 129 ? -3.336 6.156 -21.703 1 97.88 129 LEU B N 1
ATOM 4108 C CA . LEU B 1 129 ? -3.438 6.379 -20.266 1 97.88 129 LEU B CA 1
ATOM 4109 C C . LEU B 1 129 ? -2.158 7.008 -19.719 1 97.88 129 LEU B C 1
ATOM 4111 O O . LEU B 1 129 ? -1.165 6.312 -19.5 1 97.88 129 LEU B O 1
ATOM 4115 N N . ASP B 1 130 ? -2.244 8.281 -19.469 1 97.56 130 ASP B N 1
ATOM 4116 C CA . ASP B 1 130 ? -1.076 9.023 -19 1 97.56 130 ASP B CA 1
ATOM 4117 C C . ASP B 1 130 ? -0.868 8.82 -17.5 1 97.56 130 ASP B C 1
ATOM 4119 O O . ASP B 1 130 ? -0.947 9.773 -16.719 1 97.56 130 ASP B O 1
ATOM 4123 N N . TRP B 1 131 ? -0.68 7.617 -17.141 1 98.56 131 TRP B N 1
ATOM 4124 C CA . TRP B 1 131 ? -0.48 7.203 -15.758 1 98.56 131 TRP B CA 1
ATOM 4125 C C . TRP B 1 131 ? 0.378 5.945 -15.68 1 98.56 131 TRP B C 1
ATOM 4127 O O . TRP B 1 131 ? 0.274 5.062 -16.531 1 98.56 131 TRP B O 1
ATOM 4137 N N . GLN B 1 132 ? 1.215 5.84 -14.719 1 98.44 132 GLN B N 1
ATOM 4138 C CA . GLN B 1 132 ? 1.921 4.605 -14.398 1 98.44 132 GLN B CA 1
ATOM 4139 C C . GLN B 1 132 ? 1.859 4.309 -12.906 1 98.44 132 GLN B C 1
ATOM 4141 O O . GLN B 1 132 ? 1.871 5.227 -12.078 1 98.44 132 GLN B O 1
ATOM 4146 N N . PRO B 1 133 ? 1.767 3.047 -12.562 1 98.12 133 PRO B N 1
ATOM 4147 C CA . PRO B 1 133 ? 1.761 2.662 -11.148 1 98.12 133 PRO B CA 1
ATOM 4148 C C . PRO B 1 133 ? 3.133 2.803 -10.492 1 98.12 133 PRO B C 1
ATOM 4150 O O . PRO B 1 133 ? 4.145 2.422 -11.086 1 98.12 133 PRO B O 1
ATOM 4153 N N . ILE B 1 134 ? 3.195 3.391 -9.367 1 98.44 134 ILE B N 1
ATOM 4154 C CA . ILE B 1 134 ? 4.41 3.506 -8.57 1 98.44 134 ILE B CA 1
ATOM 4155 C C . ILE B 1 134 ? 4.176 2.898 -7.188 1 98.44 134 ILE B C 1
ATOM 4157 O O . ILE B 1 134 ? 3.221 3.258 -6.496 1 98.44 134 ILE B O 1
ATOM 4161 N N . PRO B 1 135 ? 4.996 1.927 -6.828 1 97.81 135 PRO B N 1
ATOM 4162 C CA . PRO B 1 135 ? 4.801 1.316 -5.512 1 97.81 135 PRO B CA 1
ATOM 4163 C C . PRO B 1 135 ? 5.184 2.25 -4.363 1 97.81 135 PRO B C 1
ATOM 4165 O O . PRO B 1 135 ? 5.977 3.176 -4.559 1 97.81 135 PRO B O 1
ATOM 4168 N N . PHE B 1 136 ? 4.578 2.066 -3.256 1 98.12 136 PHE B N 1
ATOM 4169 C CA . PHE B 1 136 ? 4.883 2.811 -2.039 1 98.12 136 PHE B CA 1
ATOM 4170 C C . PHE B 1 136 ? 4.727 1.923 -0.81 1 98.12 136 PHE B C 1
ATOM 4172 O O . PHE B 1 136 ? 4.211 0.806 -0.906 1 98.12 136 PHE B O 1
ATOM 4179 N N . ASN B 1 137 ? 5.234 2.439 0.286 1 97.56 137 ASN B N 1
ATOM 4180 C CA . ASN B 1 137 ? 5.199 1.662 1.521 1 97.56 137 ASN B CA 1
ATOM 4181 C C . ASN B 1 137 ? 4.426 2.391 2.617 1 97.56 137 ASN B C 1
ATOM 4183 O O . ASN B 1 137 ? 4.211 3.6 2.531 1 97.56 137 ASN B O 1
ATOM 4187 N N . TYR B 1 138 ? 3.963 1.666 3.539 1 97.31 138 TYR B N 1
ATOM 4188 C CA . TYR B 1 138 ? 3.404 2.178 4.785 1 97.31 138 TYR B CA 1
ATOM 4189 C C . TYR B 1 138 ? 3.604 1.181 5.922 1 97.31 138 TYR B C 1
ATOM 4191 O O . TYR B 1 138 ? 3.924 0.014 5.684 1 97.31 138 TYR B O 1
ATOM 4199 N N . TRP B 1 139 ? 3.506 1.675 7.137 1 95.56 139 TRP B N 1
ATOM 4200 C CA . TRP B 1 139 ? 3.527 0.839 8.328 1 95.56 139 TRP B CA 1
ATOM 4201 C C . TRP B 1 139 ? 2.24 1.003 9.133 1 95.56 139 TRP B C 1
ATOM 4203 O O . TRP B 1 139 ? 1.656 2.088 9.164 1 95.56 139 TRP B O 1
ATOM 4213 N N . ILE B 1 140 ? 1.833 -0.093 9.719 1 94.94 140 ILE B N 1
ATOM 4214 C CA . ILE B 1 140 ? 0.67 0.013 10.594 1 94.94 140 ILE B CA 1
ATOM 4215 C C . ILE B 1 140 ? 0.974 0.977 11.742 1 94.94 140 ILE B C 1
ATOM 4217 O O . ILE B 1 140 ? 2.135 1.173 12.102 1 94.94 140 ILE B O 1
ATOM 4221 N N . LEU B 1 141 ? -0.046 1.537 12.266 1 94.75 141 LEU B N 1
ATOM 4222 C CA . LEU B 1 141 ? 0.076 2.617 13.234 1 94.75 141 LEU B CA 1
ATOM 4223 C C . LEU B 1 141 ? 1.012 2.221 14.375 1 94.75 141 LEU B C 1
ATOM 4225 O O . LEU B 1 141 ? 1.89 2.994 14.758 1 94.75 141 LEU B O 1
ATOM 4229 N N . ARG B 1 142 ? 0.915 1.018 14.852 1 92.75 142 ARG B N 1
ATOM 4230 C CA . ARG B 1 142 ? 1.694 0.578 16 1 92.75 142 ARG B CA 1
ATOM 4231 C C . ARG B 1 142 ? 3.188 0.612 15.703 1 92.75 142 ARG B C 1
ATOM 4233 O O . ARG B 1 142 ? 4.004 0.865 16.594 1 92.75 142 ARG B O 1
ATOM 4240 N N . ASP B 1 143 ? 3.521 0.51 14.398 1 93.25 143 ASP B N 1
ATOM 4241 C CA . ASP B 1 143 ? 4.922 0.395 14 1 93.25 143 ASP B CA 1
ATOM 4242 C C . ASP B 1 143 ? 5.414 1.681 13.336 1 93.25 143 ASP B C 1
ATOM 4244 O O . ASP B 1 143 ? 6.574 1.773 12.938 1 93.25 143 ASP B O 1
ATOM 4248 N N . ASP B 1 144 ? 4.605 2.672 13.203 1 96.69 144 ASP B N 1
ATOM 4249 C CA . ASP B 1 144 ? 4.961 3.873 12.453 1 96.69 144 ASP B CA 1
ATOM 4250 C C . ASP B 1 144 ? 5.305 5.027 13.391 1 96.69 144 ASP B C 1
ATOM 4252 O O . ASP B 1 144 ? 4.543 5.988 13.5 1 96.69 144 ASP B O 1
ATOM 4256 N N . HIS B 1 145 ? 6.469 5.098 13.914 1 97 145 HIS B N 1
ATOM 4257 C CA . HIS B 1 145 ? 6.871 6.18 14.805 1 97 145 HIS B CA 1
ATOM 4258 C C . HIS B 1 145 ? 7.301 7.41 14.008 1 97 145 HIS B C 1
ATOM 4260 O O . HIS B 1 145 ? 7.426 8.5 14.57 1 97 145 HIS B O 1
ATOM 4266 N N . VAL B 1 146 ? 7.469 7.207 12.719 1 98 146 VAL B N 1
ATOM 4267 C CA . VAL B 1 146 ? 7.961 8.281 11.867 1 98 146 VAL B CA 1
ATOM 4268 C C . VAL B 1 146 ? 6.824 9.25 11.547 1 98 146 VAL B C 1
ATOM 4270 O O . VAL B 1 146 ? 6.996 10.469 11.633 1 98 146 VAL B O 1
ATOM 4273 N N . LEU B 1 147 ? 5.617 8.688 11.219 1 98.56 147 LEU B N 1
ATOM 4274 C CA . LEU B 1 147 ? 4.531 9.547 10.75 1 98.56 147 LEU B CA 1
ATOM 4275 C C . LEU B 1 147 ? 3.297 9.383 11.625 1 98.56 147 LEU B C 1
ATOM 4277 O O . LEU B 1 147 ? 2.412 10.242 11.633 1 98.56 147 LEU B O 1
ATOM 4281 N N . GLY B 1 148 ? 3.223 8.289 12.336 1 97.69 148 GLY B N 1
ATOM 4282 C CA . GLY B 1 148 ? 2.014 7.969 13.078 1 97.69 148 GLY B CA 1
ATOM 4283 C C . GLY B 1 148 ? 1.765 8.898 14.25 1 97.69 148 GLY B C 1
ATOM 4284 O O . GLY B 1 148 ? 2.693 9.531 14.758 1 97.69 148 GLY B O 1
ATOM 4285 N N . ASP B 1 149 ? 0.523 8.953 14.68 1 95.69 149 ASP B N 1
ATOM 4286 C CA . ASP B 1 149 ? 0.141 9.734 15.852 1 95.69 149 ASP B CA 1
ATOM 4287 C C . ASP B 1 149 ? 0.813 9.195 17.109 1 95.69 149 ASP B C 1
ATOM 4289 O O . ASP B 1 149 ? 0.474 8.102 17.594 1 95.69 149 ASP B O 1
ATOM 4293 N N . PRO B 1 150 ? 1.688 9.969 17.703 1 96.31 150 PRO B N 1
ATOM 4294 C CA . PRO B 1 150 ? 2.424 9.453 18.859 1 96.31 150 PRO B CA 1
ATOM 4295 C C . PRO B 1 150 ? 1.523 9.211 20.062 1 96.31 150 PRO B C 1
ATOM 4297 O O . PRO B 1 150 ? 1.859 8.398 20.938 1 96.31 150 PRO B O 1
ATOM 4300 N N . TYR B 1 151 ? 0.418 9.906 20.078 1 94.69 151 TYR B N 1
ATOM 4301 C CA . TYR B 1 151 ? -0.509 9.672 21.172 1 94.69 151 TYR B CA 1
ATOM 4302 C C . TYR B 1 151 ? -1.02 8.242 21.172 1 94.69 151 TYR B C 1
ATOM 4304 O O . TYR B 1 151 ? -1.382 7.699 22.219 1 94.69 151 TYR B O 1
ATOM 4312 N N . LYS B 1 152 ? -0.985 7.645 20.062 1 94.62 152 LYS B N 1
ATOM 4313 C CA . LYS B 1 152 ? -1.59 6.324 19.906 1 94.62 152 LYS B CA 1
ATOM 4314 C C . LYS B 1 152 ? -0.529 5.23 19.922 1 94.62 152 LYS B C 1
ATOM 4316 O O . LYS B 1 152 ? -0.833 4.066 20.203 1 94.62 152 LYS B O 1
ATOM 4321 N N . ASN B 1 153 ? 0.717 5.539 19.641 1 95.62 153 ASN B N 1
ATOM 4322 C CA . ASN B 1 153 ? 1.66 4.441 19.453 1 95.62 153 ASN B CA 1
ATOM 4323 C C . ASN B 1 153 ? 2.93 4.648 20.281 1 95.62 153 ASN B C 1
ATOM 4325 O O . ASN B 1 153 ? 3.91 3.922 20.109 1 95.62 153 ASN B O 1
ATOM 4329 N N . CYS B 1 154 ? 2.93 5.672 21.109 1 97.19 154 CYS B N 1
ATOM 4330 C CA . CYS B 1 154 ? 4.062 5.961 21.984 1 97.19 154 CYS B CA 1
ATOM 4331 C C . CYS B 1 154 ? 3.59 6.277 23.391 1 97.19 154 CYS B C 1
ATOM 4333 O O . CYS B 1 154 ? 3.139 7.391 23.672 1 97.19 154 CYS B O 1
ATOM 4335 N N . LYS B 1 155 ? 3.812 5.363 24.297 1 96.56 155 LYS B N 1
ATOM 4336 C CA . LYS B 1 155 ? 3.326 5.484 25.672 1 96.56 155 LYS B CA 1
ATOM 4337 C C . LYS B 1 155 ? 3.986 6.66 26.391 1 96.56 155 LYS B C 1
ATOM 4339 O O . LYS B 1 155 ? 3.322 7.406 27.109 1 96.56 155 LYS B O 1
ATOM 4344 N N . ARG B 1 156 ? 5.219 6.766 26.172 1 96.75 156 ARG B N 1
ATOM 4345 C CA . ARG B 1 156 ? 5.941 7.859 26.812 1 96.75 156 ARG B CA 1
ATOM 4346 C C . ARG B 1 156 ? 5.41 9.211 26.359 1 96.75 156 ARG B C 1
ATOM 4348 O O . ARG B 1 156 ? 5.262 10.133 27.172 1 96.75 156 ARG B O 1
ATOM 4355 N N . TYR B 1 157 ? 5.133 9.312 25.125 1 97.25 157 TYR B N 1
ATOM 4356 C CA . TYR B 1 157 ? 4.543 10.539 24.609 1 97.25 157 TYR B CA 1
ATOM 4357 C C . TYR B 1 157 ? 3.199 10.82 25.266 1 97.25 157 TYR B C 1
ATOM 4359 O O . TYR B 1 157 ? 2.947 11.938 25.734 1 97.25 157 TYR B O 1
ATOM 4367 N N . LYS B 1 158 ? 2.381 9.836 25.25 1 95.56 158 LYS B N 1
ATOM 4368 C CA . LYS B 1 158 ? 1.043 9.977 25.812 1 95.56 158 LYS B CA 1
ATOM 4369 C C . LYS B 1 158 ? 1.107 10.461 27.266 1 95.56 158 LYS B C 1
ATOM 4371 O O . LYS B 1 158 ? 0.38 11.375 27.656 1 95.56 158 LYS B O 1
ATOM 4376 N N . ASN B 1 159 ? 2.014 9.859 28 1 95.62 159 ASN B N 1
ATOM 4377 C CA . ASN B 1 159 ? 2.166 10.242 29.406 1 95.62 159 ASN B CA 1
ATOM 4378 C C . ASN B 1 159 ? 2.676 11.68 29.531 1 95.62 159 ASN B C 1
ATOM 4380 O O . ASN B 1 159 ? 2.145 12.461 30.328 1 95.62 159 ASN B O 1
ATOM 4384 N N . SER B 1 160 ? 3.682 11.969 28.781 1 95.31 160 SER B N 1
ATOM 4385 C CA . SER B 1 160 ? 4.262 13.305 28.828 1 95.31 160 SER B CA 1
ATOM 4386 C C . SER B 1 160 ? 3.252 14.359 28.406 1 95.31 160 SER B C 1
ATOM 4388 O O . SER B 1 160 ? 3.197 15.445 28.984 1 95.31 160 SER B O 1
ATOM 4390 N N . TYR B 1 161 ? 2.504 14.047 27.422 1 94.5 161 TYR B N 1
ATOM 4391 C CA . TYR B 1 161 ? 1.467 14.945 26.938 1 94.5 161 TYR B CA 1
ATOM 4392 C C . TYR B 1 161 ? 0.417 15.203 28 1 94.5 161 TYR B C 1
ATOM 4394 O O . TYR B 1 161 ? 0.059 16.359 28.266 1 94.5 161 TYR B O 1
ATOM 4402 N N . ASN B 1 162 ? -0.002 14.172 28.625 1 92.44 162 ASN B N 1
ATOM 4403 C CA . ASN B 1 162 ? -1.005 14.305 29.672 1 92.44 162 ASN B CA 1
ATOM 4404 C C . ASN B 1 162 ? -0.458 15.07 30.875 1 92.44 162 ASN B C 1
ATOM 4406 O O . ASN B 1 162 ? -1.173 15.867 31.484 1 92.44 162 ASN B O 1
ATOM 4410 N N . ASP B 1 163 ? 0.741 14.781 31.203 1 93.81 163 ASP B N 1
ATOM 4411 C CA . ASP B 1 163 ? 1.384 15.508 32.281 1 93.81 163 ASP B CA 1
ATOM 4412 C C . ASP B 1 163 ? 1.424 17 32 1 93.81 163 ASP B C 1
ATOM 4414 O O . ASP B 1 163 ? 1.109 17.828 32.875 1 93.81 163 ASP B O 1
ATOM 4418 N N . PHE B 1 164 ? 1.786 17.344 30.844 1 92.75 164 PHE B N 1
ATOM 4419 C CA . PHE B 1 164 ? 1.858 18.75 30.484 1 92.75 164 PHE B CA 1
ATOM 4420 C C . PHE B 1 164 ? 0.469 19.375 30.469 1 92.75 164 PHE B C 1
ATOM 4422 O O . PHE B 1 164 ? 0.277 20.484 30.953 1 92.75 164 PHE B O 1
ATOM 4429 N N . LEU B 1 165 ? -0.461 18.672 29.844 1 88.19 165 LEU B N 1
ATOM 4430 C CA . LEU B 1 165 ? -1.839 19.141 29.766 1 88.19 165 LEU B CA 1
ATOM 4431 C C . LEU B 1 165 ? -2.381 19.469 31.156 1 88.19 165 LEU B C 1
ATOM 4433 O O . LEU B 1 165 ? -3.135 20.438 31.312 1 88.19 165 LEU B O 1
ATOM 4437 N N . ASN B 1 166 ? -1.952 18.75 32.156 1 88.94 166 ASN B N 1
ATOM 4438 C CA . ASN B 1 166 ? -2.469 18.891 33.5 1 88.94 166 ASN B CA 1
ATOM 4439 C C . ASN B 1 166 ? -1.596 19.828 34.344 1 88.94 166 ASN B C 1
ATOM 4441 O O . ASN B 1 166 ? -1.933 20.156 35.469 1 88.94 166 ASN B O 1
ATOM 4445 N N . SER B 1 167 ? -0.548 20.219 33.812 1 91.38 167 SER B N 1
ATOM 4446 C CA . SER B 1 167 ? 0.324 21.156 34.531 1 91.38 167 SER B CA 1
ATOM 4447 C C . SER B 1 167 ? -0.278 22.562 34.531 1 91.38 167 SER B C 1
ATOM 4449 O O . SER B 1 167 ? -1.232 22.828 33.812 1 91.38 167 SER B O 1
ATOM 4451 N N . SER B 1 168 ? 0.294 23.438 35.375 1 91.31 168 SER B N 1
ATOM 4452 C CA . SER B 1 168 ? -0.16 24.812 35.469 1 91.31 168 SER B CA 1
ATOM 4453 C C . SER B 1 168 ? -0.001 25.531 34.125 1 91.31 168 SER B C 1
ATOM 4455 O O . SER B 1 168 ? -0.892 26.266 33.688 1 91.31 168 SER B O 1
ATOM 4457 N N . ASP B 1 169 ? 1.051 25.234 33.438 1 88.38 169 ASP B N 1
ATOM 4458 C CA . ASP B 1 169 ? 1.321 25.859 32.156 1 88.38 169 ASP B CA 1
ATOM 4459 C C . ASP B 1 169 ? 0.315 25.391 31.094 1 88.38 169 ASP B C 1
ATOM 4461 O O . ASP B 1 169 ? -0.155 26.203 30.297 1 88.38 169 ASP B O 1
ATOM 4465 N N . GLY B 1 170 ? 0.012 24.156 31.141 1 86.88 170 GLY B N 1
ATOM 4466 C CA . GLY B 1 170 ? -0.969 23.609 30.203 1 86.88 170 GLY B CA 1
ATOM 4467 C C . GLY B 1 170 ? -2.371 24.141 30.453 1 86.88 170 GLY B C 1
ATOM 4468 O O . GLY B 1 170 ? -3.066 24.531 29.5 1 86.88 170 GLY B O 1
ATOM 4469 N N . GLN B 1 171 ? -2.693 24.219 31.656 1 84.56 171 GLN B N 1
ATOM 4470 C CA . GLN B 1 171 ? -4.027 24.688 32.031 1 84.56 171 GLN B CA 1
ATOM 4471 C C . GLN B 1 171 ? -4.203 26.172 31.703 1 84.56 171 GLN B C 1
ATOM 4473 O O . GLN B 1 171 ? -5.301 26.594 31.328 1 84.56 171 GLN B O 1
ATOM 4478 N N . LYS B 1 172 ? -3.213 26.859 31.812 1 87.06 172 LYS B N 1
ATOM 4479 C CA . LYS B 1 172 ? -3.25 28.281 31.531 1 87.06 172 LYS B CA 1
ATOM 4480 C C . LYS B 1 172 ? -3.598 28.547 30.078 1 87.06 172 LYS B C 1
ATOM 4482 O O . LYS B 1 172 ? -4.262 29.531 29.75 1 87.06 172 LYS B O 1
ATOM 4487 N N . LEU B 1 173 ? -3.229 27.625 29.203 1 82.75 173 LEU B N 1
ATOM 4488 C CA . LEU B 1 173 ? -3.447 27.797 27.781 1 82.75 173 LEU B CA 1
ATOM 4489 C C . LEU B 1 173 ? -4.934 27.75 27.438 1 82.75 173 LEU B C 1
ATOM 4491 O O . LEU B 1 173 ? -5.379 28.359 26.469 1 82.75 173 LEU B O 1
ATOM 4495 N N . PHE B 1 174 ? -5.738 27.141 28.312 1 82.12 174 PHE B N 1
ATOM 4496 C CA . PHE B 1 174 ? -7.141 26.922 27.984 1 82.12 174 PHE B CA 1
ATOM 4497 C C . PHE B 1 174 ? -8.047 27.828 28.828 1 82.12 174 PHE B C 1
ATOM 4499 O O . PHE B 1 174 ? -9.258 27.859 28.609 1 82.12 174 PHE B O 1
ATOM 4506 N N . ARG B 1 175 ? -7.453 28.516 29.75 1 83.19 175 ARG B N 1
ATOM 4507 C CA . ARG B 1 175 ? -8.234 29.312 30.688 1 83.19 175 ARG B CA 1
ATOM 4508 C C . ARG B 1 175 ? -9.125 30.312 29.953 1 83.19 175 ARG B C 1
ATOM 4510 O O . ARG B 1 175 ? -10.273 30.531 30.359 1 83.19 175 ARG B O 1
ATOM 4517 N N . GLN B 1 176 ? -8.602 30.875 28.906 1 84.31 176 GLN B N 1
ATOM 4518 C CA . GLN B 1 176 ? -9.344 31.922 28.203 1 84.31 176 GLN B CA 1
ATOM 4519 C C . GLN B 1 176 ? -10.523 31.328 27.438 1 84.31 176 GLN B C 1
ATOM 4521 O O . GLN B 1 176 ? -11.406 32.062 27 1 84.31 176 GLN B O 1
ATOM 4526 N N . TYR B 1 177 ? -10.617 30.062 27.406 1 87.38 177 TYR B N 1
ATOM 4527 C CA . TYR B 1 177 ? -11.672 29.453 26.609 1 87.38 177 TYR B CA 1
ATOM 4528 C C . TYR B 1 177 ? -12.703 28.766 27.5 1 87.38 177 TYR B C 1
ATOM 4530 O O . TYR B 1 177 ? -13.547 28 27.016 1 87.38 177 TYR B O 1
ATOM 4538 N N . SER B 1 178 ? -12.664 28.969 28.766 1 83.5 178 SER B N 1
ATOM 4539 C CA . SER B 1 178 ? -13.531 28.297 29.734 1 83.5 178 SER B CA 1
ATOM 4540 C C . SER B 1 178 ? -15 28.5 29.391 1 83.5 178 SER B C 1
ATOM 4542 O O . SER B 1 178 ? -15.797 27.547 29.438 1 83.5 178 SER B O 1
ATOM 4544 N N . ASP B 1 179 ? -15.391 29.688 29.016 1 86.75 179 ASP B N 1
ATOM 4545 C CA . ASP B 1 179 ? -16.781 29.984 28.688 1 86.75 179 ASP B CA 1
ATOM 4546 C C . ASP B 1 179 ? -17.219 29.234 27.438 1 86.75 179 ASP B C 1
ATOM 4548 O O . ASP B 1 179 ? -18.359 28.75 27.359 1 86.75 179 ASP B O 1
ATOM 4552 N N . PHE B 1 180 ? -16.359 29.109 26.562 1 92.12 180 PHE B N 1
ATOM 4553 C CA . PHE B 1 180 ? -16.672 28.391 25.328 1 92.12 180 PHE B CA 1
ATOM 4554 C C . PHE B 1 180 ? -16.812 26.891 25.578 1 92.12 180 PHE B C 1
ATOM 4556 O O . PHE B 1 180 ? -17.578 26.219 24.906 1 92.12 180 PHE B O 1
ATOM 4563 N N . GLY B 1 181 ? -16.125 26.438 26.578 1 91.75 181 GLY B N 1
ATOM 4564 C CA . GLY B 1 181 ? -16.141 25.016 26.891 1 91.75 181 GLY B CA 1
ATOM 4565 C C . GLY B 1 181 ? -17.516 24.5 27.266 1 91.75 181 GLY B C 1
ATOM 4566 O O . GLY B 1 181 ? -17.984 23.5 26.719 1 91.75 181 GLY B O 1
ATOM 4567 N N . GLU B 1 182 ? -18.125 25.172 28.156 1 91.75 182 GLU B N 1
ATOM 4568 C CA . GLU B 1 182 ? -19.469 24.781 28.578 1 91.75 182 GLU B CA 1
ATOM 4569 C C . GLU B 1 182 ? -20.453 24.844 27.422 1 91.75 182 GLU B C 1
ATOM 4571 O O . GLU B 1 182 ? -21.281 23.953 27.25 1 91.75 182 GLU B O 1
ATOM 4576 N N . TYR B 1 183 ? -20.344 25.891 26.656 1 95.88 183 TYR B N 1
ATOM 4577 C CA . TYR B 1 183 ? -21.203 26.094 25.516 1 95.88 183 TYR B CA 1
ATOM 4578 C C . TYR B 1 183 ? -21.062 24.953 24.516 1 95.88 183 TYR B C 1
ATOM 4580 O O . TYR B 1 183 ? -22.062 24.406 24.031 1 95.88 183 TYR B O 1
ATOM 4588 N N . ILE B 1 184 ? -19.812 24.562 24.203 1 96.19 184 ILE B N 1
ATOM 4589 C CA . ILE B 1 184 ? -19.516 23.516 23.219 1 96.19 184 ILE B CA 1
ATOM 4590 C C . ILE B 1 184 ? -20 22.156 23.75 1 96.19 184 ILE B C 1
ATOM 4592 O O . ILE B 1 184 ? -20.641 21.391 23.031 1 96.19 184 ILE B O 1
ATOM 4596 N N . MET B 1 185 ? -19.734 21.922 25.031 1 95.62 185 MET B N 1
ATOM 4597 C CA . MET B 1 185 ? -20.141 20.656 25.625 1 95.62 185 MET B CA 1
ATOM 4598 C C . MET B 1 185 ? -21.656 20.484 25.578 1 95.62 185 MET B C 1
ATOM 4600 O O . MET B 1 185 ? -22.141 19.406 25.25 1 95.62 185 MET B O 1
ATOM 4604 N N . GLU B 1 186 ? -22.375 21.5 25.828 1 96.06 186 GLU B N 1
ATOM 4605 C CA . GLU B 1 186 ? -23.828 21.453 25.844 1 96.06 186 GLU B CA 1
ATOM 4606 C C . GLU B 1 186 ? -24.391 21.203 24.438 1 96.06 186 GLU B C 1
ATOM 4608 O O . GLU B 1 186 ? -25.328 20.438 24.266 1 96.06 186 GLU B O 1
ATOM 4613 N N . ASN B 1 187 ? -23.797 21.844 23.469 1 97.31 187 ASN B N 1
ATOM 4614 C CA . ASN B 1 187 ? -24.375 21.828 22.141 1 97.31 187 ASN B CA 1
ATOM 4615 C C . ASN B 1 187 ? -23.859 20.641 21.312 1 97.31 187 ASN B C 1
ATOM 4617 O O . ASN B 1 187 ? -24.562 20.156 20.422 1 97.31 187 ASN B O 1
ATOM 4621 N N . SER B 1 188 ? -22.672 20.203 21.578 1 97.25 188 SER B N 1
ATOM 4622 C CA . SER B 1 188 ? -22.062 19.156 20.766 1 97.25 188 SER B CA 1
ATOM 4623 C C . SER B 1 188 ? -22.203 17.781 21.422 1 97.25 188 SER B C 1
ATOM 4625 O O . SER B 1 188 ? -22.141 16.766 20.75 1 97.25 188 SER B O 1
ATOM 4627 N N . GLY B 1 189 ? -22.328 17.781 22.766 1 96.5 189 GLY B N 1
ATOM 4628 C CA . GLY B 1 189 ? -22.297 16.547 23.516 1 96.5 189 GLY B CA 1
ATOM 4629 C C . GLY B 1 189 ? -20.906 15.992 23.719 1 96.5 189 GLY B C 1
ATOM 4630 O O . GLY B 1 189 ? -20.734 14.938 24.328 1 96.5 189 GLY B O 1
ATOM 4631 N N . SER B 1 190 ? -19.906 16.688 23.266 1 94.25 190 SER B N 1
ATOM 4632 C CA . SER B 1 190 ? -18.516 16.266 23.406 1 94.25 190 SER B CA 1
ATOM 4633 C C . SER B 1 190 ? -17.891 16.859 24.672 1 94.25 190 SER B C 1
ATOM 4635 O O . SER B 1 190 ? -18.328 17.906 25.156 1 94.25 190 SER B O 1
ATOM 4637 N N . ASN B 1 191 ? -16.875 16.141 25.172 1 90.38 191 ASN B N 1
ATOM 4638 C CA . ASN B 1 191 ? -16.062 16.734 26.234 1 90.38 191 ASN B CA 1
ATOM 4639 C C . ASN B 1 191 ? -15.164 17.844 25.688 1 90.38 191 ASN B C 1
ATOM 4641 O O . ASN B 1 191 ? -15.016 17.984 24.469 1 90.38 191 ASN B O 1
ATOM 4645 N N . PHE B 1 192 ? -14.695 18.609 26.609 1 88.56 192 PHE B N 1
ATOM 4646 C CA . PHE B 1 192 ? -13.852 19.75 26.219 1 88.56 192 PHE B CA 1
ATOM 4647 C C . PHE B 1 192 ? -12.375 19.422 26.438 1 88.56 192 PHE B C 1
ATOM 4649 O O . PHE B 1 192 ? -11.82 19.703 27.5 1 88.56 192 PHE B O 1
ATOM 4656 N N . THR B 1 193 ? -11.789 18.844 25.438 1 83.94 193 THR B N 1
ATOM 4657 C CA . THR B 1 193 ? -10.352 18.609 25.391 1 83.94 193 THR B CA 1
ATOM 4658 C C . THR B 1 193 ? -9.75 19.172 24.109 1 83.94 193 THR B C 1
ATOM 4660 O O . THR B 1 193 ? -10.461 19.406 23.125 1 83.94 193 THR B O 1
ATOM 4663 N N . SER B 1 194 ? -8.508 19.422 24.141 1 83.12 194 SER B N 1
ATOM 4664 C CA . SER B 1 194 ? -7.828 19.984 22.969 1 83.12 194 SER B CA 1
ATOM 4665 C C . SER B 1 194 ? -8.031 19.109 21.734 1 83.12 194 SER B C 1
ATOM 4667 O O . SER B 1 194 ? -8.352 19.609 20.672 1 83.12 194 SER B O 1
ATOM 4669 N N . LYS B 1 195 ? -7.883 17.812 21.859 1 86.25 195 LYS B N 1
ATOM 4670 C CA . LYS B 1 195 ? -8.008 16.875 20.734 1 86.25 195 LYS B CA 1
ATOM 4671 C C . LYS B 1 195 ? -9.43 16.859 20.188 1 86.25 195 LYS B C 1
ATOM 4673 O O . LYS B 1 195 ? -9.641 16.859 18.969 1 86.25 195 LYS B O 1
ATOM 4678 N N . LEU B 1 196 ? -10.375 16.859 21.062 1 89.94 196 LEU B N 1
ATOM 4679 C CA . LEU B 1 196 ? -11.773 16.797 20.641 1 89.94 196 LEU B CA 1
ATOM 4680 C C . LEU B 1 196 ? -12.188 18.094 19.953 1 89.94 196 LEU B C 1
ATOM 4682 O O . LEU B 1 196 ? -13.008 18.078 19.031 1 89.94 196 LEU B O 1
ATOM 4686 N N . MET B 1 197 ? -11.617 19.219 20.422 1 92.12 197 MET B N 1
ATOM 4687 C CA . MET B 1 197 ? -11.914 20.5 19.781 1 92.12 197 MET B CA 1
ATOM 4688 C C . MET B 1 197 ? -11.32 20.547 18.375 1 92.12 197 MET B C 1
ATOM 4690 O O . MET B 1 197 ? -11.953 21.078 17.453 1 92.12 197 MET B O 1
ATOM 4694 N N . ALA B 1 198 ? -10.148 20 18.234 1 92.88 198 ALA B N 1
ATOM 4695 C CA . ALA B 1 198 ? -9.562 19.906 16.906 1 92.88 198 ALA B CA 1
ATOM 4696 C C . ALA B 1 198 ? -10.414 19.016 16 1 92.88 198 ALA B C 1
ATOM 4698 O O . ALA B 1 198 ? -10.664 19.359 14.844 1 92.88 198 ALA B O 1
ATOM 4699 N N . ASP B 1 199 ? -10.844 17.875 16.516 1 95 199 ASP B N 1
ATOM 4700 C CA . ASP B 1 199 ? -11.695 16.969 15.766 1 95 199 ASP B CA 1
ATOM 4701 C C . ASP B 1 199 ? -12.977 17.656 15.305 1 95 199 ASP B C 1
ATOM 4703 O O . ASP B 1 199 ? -13.422 17.469 14.172 1 95 199 ASP B O 1
ATOM 4707 N N . MET B 1 200 ? -13.508 18.453 16.219 1 96.19 200 MET B N 1
ATOM 4708 C CA . MET B 1 200 ? -14.734 19.172 15.898 1 96.19 200 MET B CA 1
ATOM 4709 C C . MET B 1 200 ? -14.492 20.203 14.805 1 96.19 200 MET B C 1
ATOM 4711 O O . MET B 1 200 ? -15.312 20.375 13.906 1 96.19 200 MET B O 1
ATOM 4715 N N . TYR B 1 201 ? -13.414 20.906 14.945 1 97.25 201 TYR B N 1
ATOM 4716 C CA . TYR B 1 201 ? -13.039 21.859 13.898 1 97.25 201 TYR B CA 1
ATOM 4717 C C . TYR B 1 201 ? -13.016 21.188 12.531 1 97.25 201 TYR B C 1
ATOM 4719 O O . TYR B 1 201 ? -13.594 21.703 11.57 1 97.25 201 TYR B O 1
ATOM 4727 N N . PHE B 1 202 ? -12.406 20.062 12.438 1 97.38 202 PHE B N 1
ATOM 4728 C CA . PHE B 1 202 ? -12.273 19.359 11.164 1 97.38 202 PHE B CA 1
ATOM 4729 C C . PHE B 1 202 ? -13.609 18.797 10.711 1 97.38 202 PHE B C 1
ATOM 4731 O O . PHE B 1 202 ? -13.914 18.797 9.516 1 97.38 202 PHE B O 1
ATOM 4738 N N . THR B 1 203 ? -14.383 18.312 11.672 1 97.81 203 THR B N 1
ATOM 4739 C CA . THR B 1 203 ? -15.711 17.812 11.328 1 97.81 203 THR B CA 1
ATOM 4740 C C . THR B 1 203 ? -16.547 18.906 10.688 1 97.81 203 THR B C 1
ATOM 4742 O O . THR B 1 203 ? -17.109 18.719 9.602 1 97.81 203 THR B O 1
ATOM 4745 N N . LEU B 1 204 ? -16.594 20.047 11.344 1 98.12 204 LEU B N 1
ATOM 4746 C CA . LEU B 1 204 ? -17.406 21.156 10.844 1 98.12 204 LEU B CA 1
ATOM 4747 C C . LEU B 1 204 ? -16.859 21.672 9.516 1 98.12 204 LEU B C 1
ATOM 4749 O O . LEU B 1 204 ? -17.625 21.969 8.602 1 98.12 204 LEU B O 1
ATOM 4753 N N . THR B 1 205 ? -15.57 21.734 9.375 1 97.75 205 THR B N 1
ATOM 4754 C CA . THR B 1 205 ? -14.938 22.188 8.141 1 97.75 205 THR B CA 1
ATOM 4755 C C . THR B 1 205 ? -15.273 21.25 6.98 1 97.75 205 THR B C 1
ATOM 4757 O O . THR B 1 205 ? -15.68 21.703 5.91 1 97.75 205 THR B O 1
ATOM 4760 N N . THR B 1 206 ? -15.141 19.953 7.184 1 97.56 206 THR B N 1
ATOM 4761 C CA . THR B 1 206 ? -15.375 18.984 6.129 1 97.56 206 THR B CA 1
ATOM 4762 C C . THR B 1 206 ? -16.859 18.906 5.777 1 97.56 206 THR B C 1
ATOM 4764 O O . THR B 1 206 ? -17.219 18.719 4.613 1 97.56 206 THR B O 1
ATOM 4767 N N . GLU B 1 207 ? -17.719 19.047 6.82 1 97.88 207 GLU B N 1
ATOM 4768 C CA . GLU B 1 207 ? -19.156 19.078 6.543 1 97.88 207 GLU B CA 1
ATOM 4769 C C . GLU B 1 207 ? -19.531 20.266 5.656 1 97.88 207 GLU B C 1
ATOM 4771 O O . GLU B 1 207 ? -20.219 20.109 4.652 1 97.88 207 GLU B O 1
ATOM 4776 N N . ARG B 1 208 ? -19.031 21.359 6.004 1 97.12 208 ARG B N 1
ATOM 4777 C CA . ARG B 1 208 ? -19.281 22.562 5.207 1 97.12 208 ARG B CA 1
ATOM 4778 C C . ARG B 1 208 ? -18.75 22.406 3.787 1 97.12 208 ARG B C 1
ATOM 4780 O O . ARG B 1 208 ? -19.453 22.719 2.82 1 97.12 208 ARG B O 1
ATOM 4787 N N . GLU B 1 209 ? -17.562 21.906 3.625 1 96 209 GLU B N 1
ATOM 4788 C CA . GLU B 1 209 ? -16.906 21.734 2.328 1 96 209 GLU B CA 1
ATOM 4789 C C . GLU B 1 209 ? -17.625 20.703 1.479 1 96 209 GLU B C 1
ATOM 4791 O O . GLU B 1 209 ? -17.5 20.688 0.252 1 96 209 GLU B O 1
ATOM 4796 N N . ASN B 1 210 ? -18.359 19.859 2.123 1 95.5 210 ASN B N 1
ATOM 4797 C CA . ASN B 1 210 ? -19.125 18.844 1.403 1 95.5 210 ASN B CA 1
ATOM 4798 C C . ASN B 1 210 ? -20.578 19.25 1.249 1 95.5 210 ASN B C 1
ATOM 4800 O O . ASN B 1 210 ? -21.453 18.391 1.029 1 95.5 210 ASN B O 1
ATOM 4804 N N . GLY B 1 211 ? -20.906 20.5 1.523 1 95.06 211 GLY B N 1
ATOM 4805 C CA . GLY B 1 211 ? -22.188 21.078 1.147 1 95.06 211 GLY B CA 1
ATOM 4806 C C . GLY B 1 211 ? -23.234 20.969 2.236 1 95.06 211 GLY B C 1
ATOM 4807 O O . GLY B 1 211 ? -24.422 21.219 1.992 1 95.06 211 GLY B O 1
ATOM 4808 N N . LEU B 1 212 ? -22.828 20.656 3.406 1 97.19 212 LEU B N 1
ATOM 4809 C CA . LEU B 1 212 ? -23.797 20.531 4.488 1 97.19 212 LEU B CA 1
ATOM 4810 C C . LEU B 1 212 ? -23.906 21.828 5.277 1 97.19 212 LEU B C 1
ATOM 4812 O O . LEU B 1 212 ? -22.922 22.531 5.469 1 97.19 212 LEU B O 1
ATOM 4816 N N . GLU B 1 213 ? -25.141 22.094 5.723 1 97.44 213 GLU B N 1
ATOM 4817 C CA . GLU B 1 213 ? -25.375 23.25 6.582 1 97.44 213 GLU B CA 1
ATOM 4818 C C . GLU B 1 213 ? -24.984 22.938 8.031 1 97.44 213 GLU B C 1
ATOM 4820 O O . GLU B 1 213 ? -25.344 21.891 8.562 1 97.44 213 GLU B O 1
ATOM 4825 N N . LEU B 1 214 ? -24.328 23.875 8.602 1 98.19 214 LEU B N 1
ATOM 4826 C CA . LEU B 1 214 ? -23.906 23.688 9.992 1 98.19 214 LEU B CA 1
ATOM 4827 C C . LEU B 1 214 ? -24.984 24.156 10.953 1 98.19 214 LEU B C 1
ATOM 4829 O O . LEU B 1 214 ? -25.734 25.109 10.648 1 98.19 214 LEU B O 1
ATOM 4833 N N . PRO B 1 215 ? -25.047 23.562 12.117 1 97.81 215 PRO B N 1
ATOM 4834 C CA . PRO B 1 215 ? -26.016 24.047 13.109 1 97.81 215 PRO B CA 1
ATOM 4835 C C . PRO B 1 215 ? -25.75 25.484 13.547 1 97.81 215 PRO B C 1
ATOM 4837 O O . PRO B 1 215 ? -24.594 25.875 13.695 1 97.81 215 PRO B O 1
ATOM 4840 N N . PRO B 1 216 ? -26.75 26.203 13.898 1 97.88 216 PRO B N 1
ATOM 4841 C CA . PRO B 1 216 ? -26.625 27.609 14.242 1 97.88 216 PRO B CA 1
ATOM 4842 C C . PRO B 1 216 ? -25.672 27.844 15.422 1 97.88 216 PRO B C 1
ATOM 4844 O O . PRO B 1 216 ? -24.969 28.844 15.461 1 97.88 216 PRO B O 1
ATOM 4847 N N . TRP B 1 217 ? -25.656 26.922 16.312 1 97.69 217 TRP B N 1
ATOM 4848 C CA . TRP B 1 217 ? -24.844 27.125 17.5 1 97.69 217 TRP B CA 1
ATOM 4849 C C . TRP B 1 217 ? -23.375 27.234 17.156 1 97.69 217 TRP B C 1
ATOM 4851 O O . TRP B 1 217 ? -22.594 27.812 17.906 1 97.69 217 TRP B O 1
ATOM 4861 N N . THR B 1 218 ? -22.969 26.656 15.977 1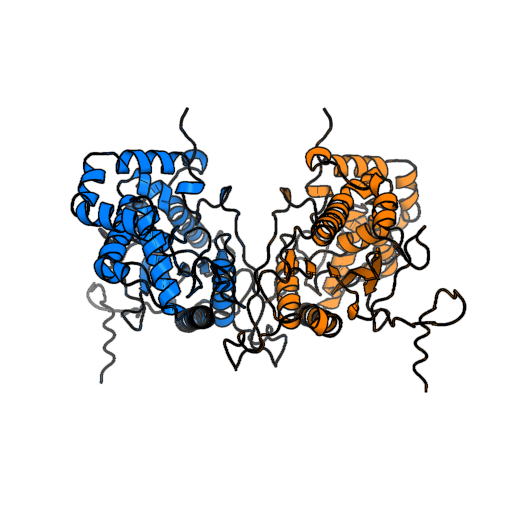 98.38 218 THR B N 1
ATOM 4862 C CA . THR B 1 218 ? -21.562 26.609 15.609 1 98.38 218 THR B CA 1
ATOM 4863 C C . THR B 1 218 ? -21.047 28 15.25 1 98.38 218 THR B C 1
ATOM 4865 O O . THR B 1 218 ? -19.844 28.25 15.25 1 98.38 218 THR B O 1
ATOM 4868 N N . GLU B 1 219 ? -21.906 28.922 14.945 1 97.62 219 GLU B N 1
ATOM 4869 C CA . GLU B 1 219 ? -21.516 30.266 14.539 1 97.62 219 GLU B CA 1
ATOM 4870 C C . GLU B 1 219 ? -20.688 30.953 15.625 1 97.62 219 GLU B C 1
ATOM 4872 O O . GLU B 1 219 ? -19.812 31.766 15.328 1 97.62 219 GLU B O 1
ATOM 4877 N N . LYS B 1 220 ? -20.969 30.562 16.844 1 96.5 220 LYS B N 1
ATOM 4878 C CA . LYS B 1 220 ? -20.297 31.203 17.969 1 96.5 220 LYS B CA 1
ATOM 4879 C C . LYS B 1 220 ? -18.875 30.656 18.141 1 96.5 220 LYS B C 1
ATOM 4881 O O . LYS B 1 220 ? -18.031 31.297 18.766 1 96.5 220 LYS B O 1
ATOM 4886 N N . VAL B 1 221 ? -18.641 29.516 17.547 1 97.12 221 VAL B N 1
ATOM 4887 C CA . VAL B 1 221 ? -17.375 28.875 17.953 1 97.12 221 VAL B CA 1
ATOM 4888 C C . VAL B 1 221 ? -16.578 28.484 16.703 1 97.12 221 VAL B C 1
ATOM 4890 O O . VAL B 1 221 ? -15.398 28.172 16.797 1 97.12 221 VAL B O 1
ATOM 4893 N N . TYR B 1 222 ? -17.172 28.422 15.508 1 97.44 222 TYR B N 1
ATOM 4894 C CA . TYR B 1 222 ? -16.531 28.016 14.258 1 97.44 222 TYR B CA 1
ATOM 4895 C C . TYR B 1 222 ? -16.578 29.141 13.234 1 97.44 222 TYR B C 1
ATOM 4897 O O . TYR B 1 222 ? -17.609 29.797 13.062 1 97.44 222 TYR B O 1
ATOM 4905 N N . PRO B 1 223 ? -15.5 29.484 12.555 1 96.88 223 PRO B N 1
ATOM 4906 C CA . PRO B 1 223 ? -14.258 28.703 12.562 1 96.88 223 PRO B CA 1
ATOM 4907 C C . PRO B 1 223 ? -13.258 29.188 13.609 1 96.88 223 PRO B C 1
ATOM 4909 O O . PRO B 1 223 ? -12.352 28.453 14 1 96.88 223 PRO B O 1
ATOM 4912 N N . LYS B 1 224 ? -13.398 30.406 14.125 1 94.94 224 LYS B N 1
ATOM 4913 C CA . LYS B 1 224 ? -12.328 31.141 14.781 1 94.94 224 LYS B CA 1
ATOM 4914 C C . LYS B 1 224 ? -11.914 30.469 16.094 1 94.94 224 LYS B C 1
ATOM 4916 O O . LYS B 1 224 ? -10.758 30.078 16.266 1 94.94 224 LYS B O 1
ATOM 4921 N N . VAL B 1 225 ? -12.859 30.25 16.984 1 94.62 225 VAL B N 1
ATOM 4922 C CA . VAL B 1 225 ? -12.555 29.703 18.297 1 94.62 225 VAL B CA 1
ATOM 4923 C C . VAL B 1 225 ? -11.969 28.297 18.156 1 94.62 225 VAL B C 1
ATOM 4925 O O . VAL B 1 225 ? -10.914 28 18.734 1 94.62 225 VAL B O 1
ATOM 4928 N N . LEU B 1 226 ? -12.578 27.484 17.359 1 96.12 226 LEU B N 1
ATOM 4929 C CA . LEU B 1 226 ? -12.141 26.094 17.203 1 96.12 226 LEU B CA 1
ATOM 4930 C C . LEU B 1 226 ? -10.812 26.031 16.453 1 96.12 226 LEU B C 1
ATOM 4932 O O . LEU B 1 226 ? -9.984 25.156 16.734 1 96.12 226 LEU B O 1
ATOM 4936 N N . SER B 1 227 ? -10.617 26.875 15.523 1 96.12 227 SER B N 1
ATOM 4937 C CA . SER B 1 227 ? -9.328 26.938 14.852 1 96.12 227 SER B CA 1
ATOM 4938 C C . SER B 1 227 ? -8.203 27.297 15.82 1 96.12 227 SER B C 1
ATOM 4940 O O . SER B 1 227 ? -7.113 26.719 15.758 1 96.12 227 SER B O 1
ATOM 4942 N N . ASN B 1 228 ? -8.469 28.25 16.688 1 94.19 228 ASN B N 1
ATOM 4943 C CA . ASN B 1 228 ? -7.492 28.641 17.703 1 94.19 228 ASN B CA 1
ATOM 4944 C C . ASN B 1 228 ? -7.18 27.469 18.641 1 94.19 228 ASN B C 1
ATOM 4946 O O . ASN B 1 228 ? -6.023 27.25 18.984 1 94.19 228 ASN B O 1
ATOM 4950 N N . LEU B 1 229 ? -8.195 26.797 19 1 92.81 229 LEU B N 1
ATOM 4951 C CA . LEU B 1 229 ? -8.016 25.656 19.875 1 92.81 229 LEU B CA 1
ATOM 4952 C C . LEU B 1 229 ? -7.242 24.547 19.188 1 92.81 229 LEU B C 1
ATOM 4954 O O . LEU B 1 229 ? -6.449 23.844 19.812 1 92.81 229 LEU B O 1
ATOM 4958 N N . THR B 1 230 ? -7.445 24.406 17.891 1 94.81 230 THR B N 1
ATOM 4959 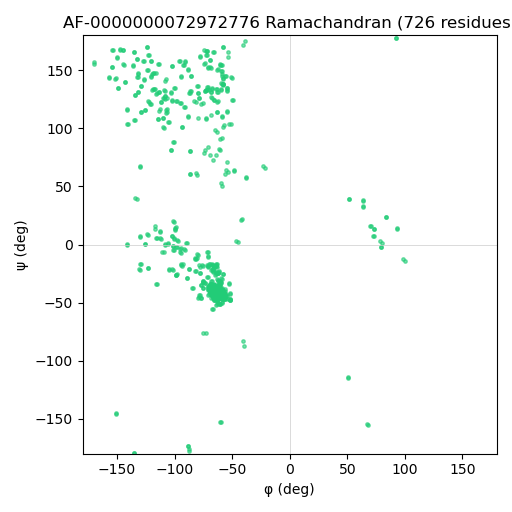C CA . THR B 1 230 ? -6.695 23.422 17.109 1 94.81 230 THR B CA 1
ATOM 4960 C C . THR B 1 230 ? -5.215 23.797 17.047 1 94.81 230 THR B C 1
ATOM 4962 O O . THR B 1 230 ?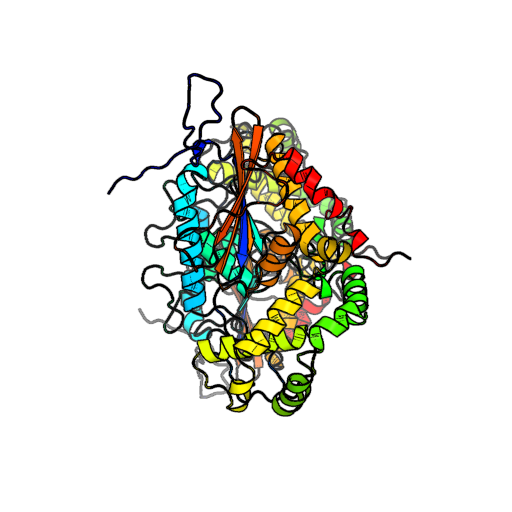 -4.348 22.938 17.234 1 94.81 230 THR B O 1
ATOM 4965 N N . ARG B 1 231 ? -4.934 25.031 16.844 1 94.06 231 ARG B N 1
ATOM 4966 C CA . ARG B 1 231 ? -3.557 25.5 16.828 1 94.06 231 ARG B CA 1
ATOM 4967 C C . ARG B 1 231 ? -2.887 25.297 18.188 1 94.06 231 ARG B C 1
ATOM 4969 O O . ARG B 1 231 ? -1.706 24.953 18.25 1 94.06 231 ARG B O 1
ATOM 4976 N N . LEU B 1 232 ? -3.678 25.5 19.203 1 90.06 232 LEU B N 1
ATOM 4977 C CA . LEU B 1 232 ? -3.168 25.266 20.547 1 90.06 232 LEU B CA 1
ATOM 4978 C C . LEU B 1 232 ? -2.814 23.797 20.75 1 90.06 232 LEU B C 1
ATOM 4980 O O . LEU B 1 232 ? -1.859 23.484 21.469 1 90.06 232 LEU B O 1
ATOM 4984 N N . ASP B 1 233 ? -3.605 23.016 20.156 1 91 233 ASP B N 1
ATOM 4985 C CA . ASP B 1 233 ? -3.32 21.578 20.234 1 91 233 ASP B CA 1
ATOM 4986 C C . ASP B 1 233 ? -1.956 21.25 19.641 1 91 233 ASP B C 1
ATOM 4988 O O . ASP B 1 233 ? -1.219 20.422 20.172 1 91 233 ASP B O 1
ATOM 4992 N N . TYR B 1 234 ? -1.584 21.844 18.516 1 92.94 234 TYR B N 1
ATOM 4993 C CA . TYR B 1 234 ? -0.28 21.625 17.906 1 92.94 234 TYR B CA 1
ATOM 4994 C C . TYR B 1 234 ? 0.843 22.062 18.828 1 92.94 234 TYR B C 1
ATOM 4996 O O . TYR B 1 234 ? 1.862 21.375 18.953 1 92.94 234 TYR B O 1
ATOM 5004 N N . VAL B 1 235 ? 0.591 23.156 19.469 1 89.25 235 VAL B N 1
ATOM 5005 C CA . VAL B 1 235 ? 1.587 23.719 20.375 1 89.25 235 VAL B CA 1
ATOM 5006 C C . VAL B 1 235 ? 1.737 22.812 21.594 1 89.25 235 VAL B C 1
ATOM 5008 O O . VAL B 1 235 ? 2.855 22.516 22.031 1 89.25 235 VAL B O 1
ATOM 5011 N N . LEU B 1 236 ? 0.642 22.328 22.078 1 90.19 236 LEU B N 1
ATOM 5012 C CA . LEU B 1 236 ? 0.646 21.438 23.234 1 90.19 236 LEU B CA 1
ATOM 5013 C C . LEU B 1 236 ? 1.366 20.125 22.906 1 90.19 236 LEU B C 1
ATOM 5015 O O . LEU B 1 236 ? 2.104 19.594 23.734 1 90.19 236 LEU B O 1
ATOM 5019 N N . ASN B 1 237 ? 1.17 19.688 21.734 1 93.81 237 ASN B N 1
ATOM 5020 C CA . ASN B 1 237 ? 1.732 18.406 21.297 1 93.81 237 ASN B CA 1
ATOM 5021 C C . ASN B 1 237 ? 3.254 18.469 21.203 1 93.81 237 ASN B C 1
ATOM 5023 O O . ASN B 1 237 ? 3.92 17.422 21.188 1 93.81 237 ASN B O 1
ATOM 5027 N N . THR B 1 238 ? 3.787 19.656 21.172 1 96.12 238 THR B N 1
ATOM 5028 C CA . THR B 1 238 ? 5.227 19.859 21.047 1 96.12 238 THR B CA 1
ATOM 5029 C C . THR B 1 238 ? 5.715 20.906 22.047 1 96.12 238 THR B C 1
ATOM 5031 O O . THR B 1 238 ? 6.574 21.734 21.734 1 96.12 238 THR B O 1
ATOM 5034 N N . ALA B 1 239 ? 5.223 20.891 23.234 1 93.69 239 ALA B N 1
ATOM 5035 C CA . ALA B 1 239 ? 5.355 21.984 24.203 1 93.69 239 ALA B CA 1
ATOM 5036 C C . ALA B 1 239 ? 6.762 22.016 24.797 1 93.69 239 ALA B C 1
ATOM 5038 O O . ALA B 1 239 ? 7.238 23.078 25.219 1 93.69 239 ALA B O 1
ATOM 5039 N N . ASN B 1 240 ? 7.406 20.906 24.938 1 94.69 240 ASN B N 1
ATOM 5040 C CA . ASN B 1 240 ? 8.75 20.828 25.484 1 94.69 240 ASN B CA 1
ATOM 5041 C C . ASN B 1 240 ? 9.648 19.906 24.672 1 94.69 240 ASN B C 1
ATOM 5043 O O . ASN B 1 240 ? 9.219 19.375 23.641 1 94.69 240 ASN B O 1
ATOM 5047 N N . THR B 1 241 ? 10.828 19.781 25.094 1 96.19 241 THR B N 1
ATOM 5048 C CA . THR B 1 241 ? 11.828 19.062 24.312 1 96.19 241 THR B CA 1
ATOM 5049 C C . THR B 1 241 ? 11.43 17.594 24.156 1 96.19 241 THR B C 1
ATOM 5051 O O . THR B 1 241 ? 11.555 17.016 23.078 1 96.19 241 THR B O 1
ATOM 5054 N N . GLU B 1 242 ? 10.922 17.031 25.188 1 96.25 242 GLU B N 1
ATOM 5055 C CA . GLU B 1 242 ? 10.531 15.625 25.156 1 96.25 242 GLU B CA 1
ATOM 5056 C C . GLU B 1 242 ? 9.375 15.406 24.172 1 96.25 242 GLU B C 1
ATOM 5058 O O . GLU B 1 242 ? 9.406 14.469 23.375 1 96.25 242 GLU B O 1
ATOM 5063 N N . LEU B 1 243 ? 8.414 16.25 24.266 1 97.44 243 LEU B N 1
ATOM 5064 C CA . LEU B 1 243 ? 7.258 16.125 23.375 1 97.44 243 LEU B CA 1
ATOM 5065 C C . LEU B 1 243 ? 7.656 16.359 21.922 1 97.44 243 LEU B C 1
ATOM 5067 O O . LEU B 1 243 ? 7.215 15.633 21.031 1 97.44 243 LEU B O 1
ATOM 5071 N N . LYS B 1 244 ? 8.508 17.344 21.688 1 97.88 244 LYS B N 1
ATOM 5072 C CA . LYS B 1 244 ? 9.016 17.562 20.344 1 97.88 244 LYS B CA 1
ATOM 5073 C C . LYS B 1 244 ? 9.742 16.344 19.812 1 97.88 244 LYS B C 1
ATOM 5075 O O . LYS B 1 244 ? 9.516 15.914 18.672 1 97.88 244 LYS B O 1
ATOM 5080 N N . LYS B 1 245 ? 10.586 15.781 20.656 1 98 245 LYS B N 1
ATOM 5081 C CA . LYS B 1 245 ? 11.391 14.609 20.297 1 98 245 LYS B CA 1
ATOM 5082 C C . LYS B 1 245 ? 10.508 13.438 19.906 1 98 245 LYS B C 1
ATOM 5084 O O . LYS B 1 245 ? 10.742 12.789 18.875 1 98 245 LYS B O 1
ATOM 5089 N N . LEU B 1 246 ? 9.445 13.219 20.656 1 97.69 246 LEU B N 1
ATOM 5090 C CA . LEU B 1 246 ? 8.633 12.031 20.469 1 97.69 246 LEU B CA 1
ATOM 5091 C C . LEU B 1 246 ? 7.551 12.266 19.422 1 97.69 246 LEU B C 1
ATOM 5093 O O . LEU B 1 246 ? 7.059 11.32 18.797 1 97.69 246 LEU B O 1
ATOM 5097 N N . ALA B 1 247 ? 7.223 13.531 19.172 1 97.62 247 ALA B N 1
ATOM 5098 C CA . ALA B 1 247 ? 6.172 13.859 18.219 1 97.62 247 ALA B CA 1
ATOM 5099 C C . ALA B 1 247 ? 6.715 13.891 16.781 1 97.62 247 ALA B C 1
ATOM 5101 O O . ALA B 1 247 ? 6.031 13.477 15.844 1 97.62 247 ALA B O 1
ATOM 5102 N N . SER B 1 248 ? 7.953 14.398 16.625 1 98.06 248 SER B N 1
ATOM 5103 C CA . SER B 1 248 ? 8.445 14.625 15.266 1 98.06 248 SER B CA 1
ATOM 5104 C C . SER B 1 248 ? 9.922 14.266 15.148 1 98.06 248 SER B C 1
ATOM 5106 O O . SER B 1 248 ? 10.508 14.383 14.07 1 98.06 248 SER B O 1
ATOM 5108 N N . GLY B 1 249 ? 10.531 13.828 16.219 1 98.5 249 GLY B N 1
ATOM 5109 C CA . GLY B 1 249 ? 11.953 13.539 16.219 1 98.5 249 GLY B CA 1
ATOM 5110 C C . GLY B 1 249 ? 12.32 12.336 15.367 1 98.5 249 GLY B C 1
ATOM 5111 O O . GLY B 1 249 ? 13.391 12.297 14.758 1 98.5 249 GLY B O 1
ATOM 5112 N N . PHE B 1 250 ? 11.453 11.352 15.367 1 98.5 250 PHE B N 1
ATOM 5113 C CA . PHE B 1 250 ? 11.711 10.172 14.555 1 98.5 250 PHE B CA 1
ATOM 5114 C C . PHE B 1 250 ? 11.719 10.531 13.07 1 98.5 250 PHE B C 1
ATOM 5116 O O . PHE B 1 250 ? 12.531 10.008 12.305 1 98.5 250 PHE B O 1
ATOM 5123 N N . LEU B 1 251 ? 10.82 11.414 12.664 1 98.75 251 LEU B N 1
ATOM 5124 C CA . LEU B 1 251 ? 10.797 11.883 11.281 1 98.75 251 LEU B CA 1
ATOM 5125 C C . LEU B 1 251 ? 12.062 12.664 10.953 1 98.75 251 LEU B C 1
ATOM 5127 O O . LEU B 1 251 ? 12.703 12.43 9.922 1 98.75 251 LEU B O 1
ATOM 5131 N N . LEU B 1 252 ? 12.43 13.57 11.812 1 98.81 252 LEU B N 1
ATOM 5132 C CA . LEU B 1 252 ? 13.633 14.367 11.586 1 98.81 252 LEU B CA 1
ATOM 5133 C C . LEU B 1 252 ? 14.867 13.477 11.555 1 98.81 252 LEU B C 1
ATOM 5135 O O . LEU B 1 252 ? 15.766 13.68 10.734 1 98.81 252 LEU B O 1
ATOM 5139 N N . LYS B 1 253 ? 14.922 12.547 12.453 1 98.69 253 LYS B N 1
ATOM 5140 C CA . LYS B 1 253 ? 16.031 11.602 12.469 1 98.69 253 LYS B CA 1
ATOM 5141 C C . LYS B 1 253 ? 16.141 10.859 11.141 1 98.69 253 LYS B C 1
ATOM 5143 O O . LYS B 1 253 ? 17.25 10.672 10.617 1 98.69 253 LYS B O 1
ATOM 5148 N N . LYS B 1 254 ? 15.055 10.391 10.641 1 98.5 254 LYS B N 1
ATOM 5149 C CA . LYS B 1 254 ? 15.062 9.703 9.352 1 98.5 254 LYS B CA 1
ATOM 5150 C C . LYS B 1 254 ? 15.602 10.617 8.25 1 98.5 254 LYS B C 1
ATOM 5152 O O . LYS B 1 254 ? 16.406 10.188 7.426 1 98.5 254 LYS B O 1
ATOM 5157 N N . ILE B 1 255 ? 15.133 11.867 8.227 1 98.81 255 ILE B N 1
ATOM 5158 C CA . ILE B 1 255 ? 15.578 12.852 7.234 1 98.81 255 ILE B CA 1
ATOM 5159 C C . ILE B 1 255 ? 17.094 13.016 7.316 1 98.81 255 ILE B C 1
ATOM 5161 O O . ILE B 1 255 ? 17.781 12.961 6.297 1 98.81 255 ILE B O 1
ATOM 5165 N N . ILE B 1 256 ? 17.594 13.164 8.5 1 98.75 256 ILE B N 1
ATOM 5166 C CA . ILE B 1 256 ? 19.016 13.375 8.727 1 98.75 256 ILE B CA 1
ATOM 5167 C C . ILE B 1 256 ? 19.797 12.117 8.328 1 98.75 256 ILE B C 1
ATOM 5169 O O . ILE B 1 256 ? 20.797 12.195 7.609 1 98.75 256 ILE B O 1
ATOM 5173 N N . THR B 1 257 ? 19.297 10.969 8.773 1 98.44 257 THR B N 1
ATOM 5174 C CA . THR B 1 257 ? 19.984 9.703 8.5 1 98.44 257 THR B CA 1
ATOM 5175 C C . THR B 1 257 ? 20.031 9.422 7 1 98.44 257 THR B C 1
ATOM 5177 O O . THR B 1 257 ? 21.062 9.039 6.469 1 98.44 257 THR B O 1
ATOM 5180 N N . ASP B 1 258 ? 18.906 9.594 6.324 1 98.5 258 ASP B N 1
ATOM 5181 C CA . ASP B 1 258 ? 18.859 9.383 4.883 1 98.5 258 ASP B CA 1
ATOM 5182 C C . ASP B 1 258 ? 19.797 10.352 4.156 1 98.5 258 ASP B C 1
ATOM 5184 O O . ASP B 1 258 ? 20.438 9.984 3.17 1 98.5 258 ASP B O 1
ATOM 5188 N N . THR B 1 259 ? 19.859 11.562 4.594 1 98.62 259 THR B N 1
ATOM 5189 C CA . THR B 1 259 ? 20.75 12.555 4.016 1 98.62 259 THR B CA 1
ATOM 5190 C C . THR B 1 259 ? 22.219 12.148 4.227 1 98.62 259 THR B C 1
ATOM 5192 O O . THR B 1 259 ? 23.031 12.234 3.303 1 98.62 259 THR B O 1
ATOM 5195 N N . GLU B 1 260 ? 22.531 11.711 5.434 1 98.31 260 GLU B N 1
ATOM 5196 C CA . GLU B 1 260 ? 23.875 11.25 5.727 1 98.31 260 GLU B CA 1
ATOM 5197 C C . GLU B 1 260 ? 24.281 10.086 4.816 1 98.31 260 GLU B C 1
ATOM 5199 O O . GLU B 1 260 ? 25.406 10.039 4.32 1 98.31 260 GLU B O 1
ATOM 5204 N N . GLN B 1 261 ? 23.344 9.172 4.68 1 98.38 261 GLN B N 1
ATOM 5205 C CA . GLN B 1 261 ? 23.609 8.039 3.797 1 98.38 261 GLN B CA 1
ATOM 5206 C C . GLN B 1 261 ? 23.875 8.508 2.367 1 98.38 261 GLN B C 1
ATOM 5208 O O . GLN B 1 261 ? 24.734 7.953 1.676 1 98.38 261 GLN B O 1
ATOM 5213 N N . LYS B 1 262 ? 23.125 9.516 1.905 1 97.06 262 LYS B N 1
ATOM 5214 C CA . LYS B 1 262 ? 23.359 10.086 0.579 1 97.06 262 LYS B CA 1
ATOM 5215 C C . LYS B 1 262 ? 24.734 10.719 0.478 1 97.06 262 LYS B C 1
ATOM 5217 O O . LYS B 1 262 ? 25.469 10.484 -0.489 1 97.06 262 LYS B O 1
ATOM 5222 N N . VAL B 1 263 ? 25.109 11.5 1.438 1 95.69 263 VAL B N 1
ATOM 5223 C CA . VAL B 1 263 ? 26.391 12.211 1.472 1 95.69 263 VAL B CA 1
ATOM 5224 C C . VAL B 1 263 ? 27.547 11.211 1.46 1 95.69 263 VAL B C 1
ATOM 5226 O O . VAL B 1 263 ? 28.562 11.445 0.822 1 95.69 263 VAL B O 1
ATOM 5229 N N . LYS B 1 264 ? 27.328 10.086 2.078 1 96.19 264 LYS B N 1
ATOM 5230 C CA . LYS B 1 264 ? 28.359 9.062 2.188 1 96.19 264 LYS B CA 1
ATOM 5231 C C . LYS B 1 264 ? 28.297 8.094 1.012 1 96.19 264 LYS B C 1
ATOM 5233 O O . LYS B 1 264 ? 28.984 7.062 1.01 1 96.19 264 LYS B O 1
ATOM 5238 N N . ASN B 1 265 ? 27.391 8.312 0.079 1 95.69 265 ASN B N 1
ATOM 5239 C CA . ASN B 1 265 ? 27.219 7.48 -1.108 1 95.69 265 ASN B CA 1
ATOM 5240 C C . ASN B 1 265 ? 26.797 6.062 -0.743 1 95.69 265 ASN B C 1
ATOM 5242 O O . ASN B 1 265 ? 27.297 5.094 -1.322 1 95.69 265 ASN B O 1
ATOM 5246 N N . MET B 1 266 ? 25.953 6.043 0.275 1 96.19 266 MET B N 1
ATOM 5247 C CA . MET B 1 266 ? 25.484 4.742 0.743 1 96.19 266 MET B CA 1
ATOM 5248 C C . MET B 1 266 ? 24.078 4.445 0.212 1 96.19 266 MET B C 1
ATOM 5250 O O . MET B 1 266 ? 23.547 3.365 0.448 1 96.19 266 MET B O 1
ATOM 5254 N N . LEU B 1 267 ? 23.5 5.375 -0.448 1 95.31 267 LEU B N 1
ATOM 5255 C CA . LEU B 1 267 ? 22.25 5.164 -1.158 1 95.31 267 LEU B CA 1
ATOM 5256 C C . LEU B 1 267 ? 22.5 4.836 -2.625 1 95.31 267 LEU B C 1
ATOM 5258 O O . LEU B 1 267 ? 23.594 5.07 -3.139 1 95.31 267 LEU B O 1
ATOM 5262 N N . HIS B 1 268 ? 21.484 4.176 -3.223 1 92.94 268 HIS B N 1
ATOM 5263 C CA . HIS B 1 268 ? 21.578 4.008 -4.668 1 92.94 268 HIS B CA 1
ATOM 5264 C C . HIS B 1 268 ? 21.875 5.336 -5.359 1 92.94 268 HIS B C 1
ATOM 5266 O O . HIS B 1 268 ? 21.328 6.375 -4.977 1 92.94 268 HIS B O 1
ATOM 5272 N N . GLN B 1 269 ? 22.656 5.34 -6.383 1 92.19 269 GLN B N 1
ATOM 5273 C CA . GLN B 1 269 ? 23.125 6.547 -7.047 1 92.19 269 GLN B CA 1
ATOM 5274 C C . GLN B 1 269 ? 21.969 7.359 -7.613 1 92.19 269 GLN B C 1
ATOM 5276 O O . GLN B 1 269 ? 22.047 8.586 -7.711 1 92.19 269 GLN B O 1
ATOM 5281 N N . ARG B 1 270 ? 20.859 6.746 -7.863 1 94.38 270 ARG B N 1
ATOM 5282 C CA . ARG B 1 270 ? 19.719 7.414 -8.5 1 94.38 270 ARG B CA 1
ATOM 5283 C C . ARG B 1 270 ? 18.734 7.934 -7.457 1 94.38 270 ARG B C 1
ATOM 5285 O O . ARG B 1 270 ? 17.766 8.602 -7.801 1 94.38 270 ARG B O 1
ATOM 5292 N N . LYS B 1 271 ? 19.016 7.637 -6.18 1 97.81 271 LYS B N 1
ATOM 5293 C CA . LYS B 1 271 ? 18.109 8.117 -5.145 1 97.81 271 LYS B CA 1
ATOM 5294 C C . LYS B 1 271 ? 18.125 9.641 -5.066 1 97.81 271 LYS B C 1
ATOM 5296 O O . LYS B 1 271 ? 19.172 10.25 -4.879 1 97.81 271 LYS B O 1
ATOM 5301 N N . ARG B 1 272 ? 16.891 10.242 -5.207 1 98.06 272 ARG B N 1
ATOM 5302 C CA . ARG B 1 272 ? 16.828 11.695 -5.293 1 98.06 272 ARG B CA 1
ATOM 5303 C C . ARG B 1 272 ? 15.797 12.266 -4.328 1 98.06 272 ARG B C 1
ATOM 5305 O O . ARG B 1 272 ? 15.883 13.422 -3.924 1 98.06 272 ARG B O 1
ATOM 5312 N N . MET B 1 273 ? 14.828 11.398 -3.916 1 98.69 273 MET B N 1
ATOM 5313 C CA . MET B 1 273 ? 13.703 11.977 -3.193 1 98.69 273 MET B CA 1
ATOM 5314 C C . MET B 1 273 ? 13.141 10.992 -2.176 1 98.69 273 MET B C 1
ATOM 5316 O O . MET B 1 273 ? 13.031 9.797 -2.457 1 98.69 273 MET B O 1
ATOM 5320 N N . PHE B 1 274 ? 12.891 11.453 -1.014 1 98.88 274 PHE B N 1
ATOM 5321 C CA . PHE B 1 274 ? 12.023 10.82 -0.031 1 98.88 274 PHE B CA 1
ATOM 5322 C C . PHE B 1 274 ? 10.727 11.594 0.134 1 98.88 274 PHE B C 1
ATOM 5324 O O . PHE B 1 274 ? 10.742 12.812 0.324 1 98.88 274 PHE B O 1
ATOM 5331 N N . ILE B 1 275 ? 9.594 10.922 0.013 1 98.94 275 ILE B N 1
ATOM 5332 C CA . ILE B 1 275 ? 8.32 11.633 0.071 1 98.94 275 ILE B CA 1
ATOM 5333 C C . ILE B 1 275 ? 7.398 10.945 1.076 1 98.94 275 ILE B C 1
ATOM 5335 O O . ILE B 1 275 ? 7.344 9.719 1.146 1 98.94 275 ILE B O 1
ATOM 5339 N N . TYR B 1 276 ? 6.719 11.781 1.896 1 98.94 276 TYR B N 1
ATOM 5340 C CA . TYR B 1 276 ? 5.879 11.32 2.996 1 98.94 276 TYR B CA 1
ATOM 5341 C C . TYR B 1 276 ? 4.469 11.891 2.879 1 98.94 276 TYR B C 1
ATOM 5343 O O . TYR B 1 276 ? 4.277 13.109 2.92 1 98.94 276 TYR B O 1
ATOM 5351 N N . SER B 1 277 ? 3.498 11.031 2.693 1 98.94 277 SER B N 1
ATOM 5352 C CA . SER B 1 277 ? 2.088 11.406 2.721 1 98.94 277 SER B CA 1
ATOM 5353 C C . SER B 1 277 ? 1.504 11.258 4.121 1 98.94 277 SER B C 1
ATOM 5355 O O . SER B 1 277 ? 1.46 10.148 4.664 1 98.94 277 SER B O 1
ATOM 5357 N N . ALA B 1 278 ? 1.062 12.367 4.645 1 98.81 278 ALA B N 1
ATOM 5358 C CA . ALA B 1 278 ? 0.712 12.336 6.062 1 98.81 278 ALA B CA 1
ATOM 5359 C C . ALA B 1 278 ? -0.395 13.336 6.383 1 98.81 278 ALA B C 1
ATOM 5361 O O . ALA B 1 278 ? -1.366 13.453 5.629 1 98.81 278 ALA B O 1
ATOM 5362 N N . HIS B 1 279 ? -0.334 13.938 7.598 1 98.38 279 HIS B N 1
ATOM 5363 C CA . HIS B 1 279 ? -1.425 14.742 8.133 1 98.38 279 HIS B CA 1
ATOM 5364 C C . HIS B 1 279 ? -0.949 16.141 8.492 1 98.38 279 HIS B C 1
ATOM 5366 O O . HIS B 1 279 ? 0.248 16.438 8.43 1 98.38 279 HIS B O 1
ATOM 5372 N N . GLU B 1 280 ? -1.927 16.984 8.789 1 97.94 280 GLU B N 1
ATOM 5373 C CA . GLU B 1 280 ? -1.627 18.359 9.133 1 97.94 280 GLU B CA 1
ATOM 5374 C C . GLU B 1 280 ? -0.763 18.438 10.391 1 97.94 280 GLU B C 1
ATOM 5376 O O . GLU B 1 280 ? 0.075 19.344 10.516 1 97.94 280 GLU B O 1
ATOM 5381 N N . TYR B 1 281 ? -1.006 17.531 11.328 1 97.12 281 TYR B N 1
ATOM 5382 C CA . TYR B 1 281 ? -0.245 17.609 12.57 1 97.12 281 TYR B CA 1
ATOM 5383 C C . TYR B 1 281 ? 1.225 17.281 12.328 1 97.12 281 TYR B C 1
ATOM 5385 O O . TYR B 1 281 ? 2.104 17.797 13.023 1 97.12 281 TYR B O 1
ATOM 5393 N N . ASN B 1 282 ? 1.509 16.422 11.359 1 98.62 282 ASN B N 1
ATOM 5394 C CA . ASN B 1 282 ? 2.9 16.141 11.023 1 98.62 282 ASN B CA 1
ATOM 5395 C C . ASN B 1 282 ? 3.625 17.406 10.547 1 98.62 282 ASN B C 1
ATOM 5397 O O . ASN B 1 282 ? 4.777 17.641 10.914 1 98.62 282 ASN B O 1
ATOM 5401 N N . ILE B 1 283 ? 2.922 18.172 9.734 1 98.69 283 ILE B N 1
ATOM 5402 C CA . ILE B 1 283 ? 3.461 19.422 9.234 1 98.69 283 ILE B CA 1
ATOM 5403 C C . ILE B 1 283 ? 3.703 20.391 10.398 1 98.69 283 ILE B C 1
ATOM 5405 O O . ILE B 1 283 ? 4.809 20.906 10.562 1 98.69 283 ILE B O 1
ATOM 5409 N N . ALA B 1 284 ? 2.705 20.578 11.203 1 98.31 284 ALA B N 1
ATOM 5410 C CA . ALA B 1 284 ? 2.777 21.516 12.32 1 98.31 284 ALA B CA 1
ATOM 5411 C C . ALA B 1 284 ? 3.871 21.125 13.305 1 98.31 284 ALA B C 1
ATOM 5413 O O . ALA B 1 284 ? 4.656 21.969 13.75 1 98.31 284 ALA B O 1
ATOM 5414 N N . HIS B 1 285 ? 3.918 19.859 13.641 1 98.38 285 HIS B N 1
ATOM 5415 C CA . HIS B 1 285 ? 4.887 19.359 14.617 1 98.38 285 HIS B CA 1
ATOM 5416 C C . HIS B 1 285 ? 6.312 19.547 14.117 1 98.38 285 HIS B C 1
ATOM 5418 O O . HIS B 1 285 ? 7.195 19.969 14.867 1 98.38 285 HIS B O 1
ATOM 5424 N N . LEU B 1 286 ? 6.516 19.188 12.859 1 98.75 286 LEU B N 1
ATOM 5425 C CA . LEU B 1 286 ? 7.859 19.344 12.305 1 98.75 286 LEU B CA 1
ATOM 5426 C C . LEU B 1 286 ? 8.273 20.812 12.258 1 98.75 286 LEU B C 1
ATOM 5428 O O . LEU B 1 286 ? 9.406 21.156 12.594 1 98.75 286 LEU B O 1
ATOM 5432 N N . MET B 1 287 ? 7.367 21.641 11.883 1 98.44 287 MET B N 1
ATOM 5433 C CA . MET B 1 287 ? 7.66 23.078 11.836 1 98.44 287 MET B CA 1
ATOM 5434 C C . MET B 1 287 ? 7.988 23.609 13.227 1 98.44 287 MET B C 1
ATOM 5436 O O . MET B 1 287 ? 8.906 24.422 13.383 1 98.44 287 MET B O 1
ATOM 5440 N N . ASN B 1 288 ? 7.195 23.172 14.18 1 97.5 288 ASN B N 1
ATOM 5441 C CA . ASN B 1 288 ? 7.461 23.625 15.539 1 97.5 288 ASN B CA 1
ATOM 5442 C C . ASN B 1 288 ? 8.82 23.141 16.031 1 97.5 288 ASN B C 1
ATOM 5444 O O . ASN B 1 288 ? 9.547 23.875 16.703 1 97.5 288 ASN B O 1
ATOM 5448 N N . LEU B 1 289 ? 9.07 21.891 15.727 1 98.06 289 LEU B N 1
ATOM 5449 C CA . LEU B 1 289 ? 10.359 21.328 16.109 1 98.06 289 LEU B CA 1
ATOM 5450 C C . LEU B 1 289 ? 11.508 22.109 15.484 1 98.06 289 LEU B C 1
ATOM 5452 O O . LEU B 1 289 ? 12.5 22.406 16.156 1 98.06 289 LEU B O 1
ATOM 5456 N N . LEU B 1 290 ? 11.344 22.562 14.25 1 97.75 290 LEU B N 1
ATOM 5457 C CA . LEU B 1 290 ? 12.375 23.281 13.523 1 97.75 290 LEU B CA 1
ATOM 5458 C C . LEU B 1 290 ? 12.398 24.75 13.93 1 97.75 290 LEU B C 1
ATOM 5460 O O . LEU B 1 290 ? 13.289 25.5 13.523 1 97.75 290 LEU B O 1
ATOM 5464 N N . GLY B 1 291 ? 11.383 25.188 14.641 1 96.69 291 GLY B N 1
ATOM 5465 C CA . GLY B 1 291 ? 11.32 26.562 15.109 1 96.69 291 GLY B CA 1
ATOM 5466 C C . GLY B 1 291 ? 10.773 27.516 14.07 1 96.69 291 GLY B C 1
ATOM 5467 O O . GLY B 1 291 ? 11.047 28.719 14.125 1 96.69 291 GLY B O 1
ATOM 5468 N N . ILE B 1 292 ? 10 27.016 13.125 1 96.81 292 ILE B N 1
ATOM 5469 C CA . ILE B 1 292 ? 9.555 27.875 12.031 1 96.81 292 ILE B CA 1
ATOM 5470 C C . ILE B 1 292 ? 8.031 27.875 11.961 1 96.81 292 ILE B C 1
ATOM 5472 O O . ILE B 1 292 ? 7.449 28.375 11 1 96.81 292 ILE B O 1
ATOM 5476 N N . TYR B 1 293 ? 7.379 27.281 12.945 1 97.25 293 TYR B N 1
ATOM 5477 C CA . TYR B 1 293 ? 5.922 27.234 12.953 1 97.25 293 TYR B CA 1
ATOM 5478 C C . TYR B 1 293 ? 5.332 28.609 13.242 1 97.25 293 TYR B C 1
ATOM 5480 O O . TYR B 1 293 ? 5.832 29.328 14.102 1 97.25 293 TYR B O 1
ATOM 5488 N N . TYR B 1 294 ? 4.34 29.031 12.492 1 96.19 294 TYR B N 1
ATOM 5489 C CA . TYR B 1 294 ? 3.455 30.156 12.82 1 96.19 294 TYR B CA 1
ATOM 5490 C C . TYR B 1 294 ? 2.014 29.688 12.961 1 96.19 294 TYR B C 1
ATOM 5492 O O . TYR B 1 294 ? 1.628 28.656 12.383 1 96.19 294 TYR B O 1
ATOM 5500 N N . PRO B 1 295 ? 1.291 30.297 13.789 1 93.56 295 PRO B N 1
ATOM 5501 C CA . PRO B 1 295 ? -0.036 29.797 14.148 1 93.56 295 PRO B CA 1
ATOM 5502 C C . PRO B 1 295 ? -0.97 29.672 12.945 1 93.56 295 PRO B C 1
ATOM 5504 O O . PRO B 1 295 ? -1.365 30.688 12.367 1 93.56 295 PRO B O 1
ATOM 5507 N N . HIS B 1 296 ? -1.274 28.531 12.578 1 96.25 296 HIS B N 1
ATOM 5508 C CA . HIS B 1 296 ? -2.23 28.203 11.531 1 96.25 296 HIS B CA 1
ATOM 5509 C C . HIS B 1 296 ? -2.529 26.703 11.508 1 96.25 296 HIS B C 1
ATOM 5511 O O . HIS B 1 296 ? -1.797 25.906 12.102 1 96.25 296 HIS B O 1
ATOM 5517 N N . VAL B 1 297 ? -3.611 26.375 11 1 97.19 297 VAL B N 1
ATOM 5518 C CA . VAL B 1 297 ? -3.895 24.984 10.664 1 97.19 297 VAL B CA 1
ATOM 5519 C C . VAL B 1 297 ? -3.408 24.688 9.25 1 97.19 297 VAL B C 1
ATOM 5521 O O . VAL B 1 297 ? -3.943 25.219 8.273 1 97.19 297 VAL B O 1
ATOM 5524 N N . PRO B 1 298 ? -2.332 23.875 9.117 1 98.31 298 PRO B N 1
ATOM 5525 C CA . PRO B 1 298 ? -1.869 23.594 7.758 1 98.31 298 PRO B CA 1
ATOM 5526 C C . PRO B 1 298 ? -2.998 23.141 6.832 1 98.31 298 PRO B C 1
ATOM 5528 O O . PRO B 1 298 ? -3.715 22.188 7.141 1 98.31 298 PRO B O 1
ATOM 5531 N N . PRO B 1 299 ? -3.162 23.828 5.734 1 97.81 299 PRO B N 1
ATOM 5532 C CA . PRO B 1 299 ? -4.277 23.484 4.848 1 97.81 299 PRO B CA 1
ATOM 5533 C C . PRO B 1 299 ? -4.066 22.172 4.109 1 97.81 299 PRO B C 1
ATOM 5535 O O . PRO B 1 299 ? -2.957 21.625 4.113 1 97.81 299 PRO B O 1
ATOM 5538 N N . TYR B 1 300 ? -5.16 21.672 3.514 1 98.19 300 TYR B N 1
ATOM 5539 C CA . TYR B 1 300 ? -5.07 20.469 2.686 1 98.19 300 TYR B CA 1
ATOM 5540 C C . TYR B 1 300 ? -4.016 20.641 1.598 1 98.19 300 TYR B C 1
ATOM 5542 O O . TYR B 1 300 ? -3.908 21.703 0.988 1 98.19 300 TYR B O 1
ATOM 5550 N N . GLY B 1 301 ? -3.182 19.578 1.448 1 98.44 301 GLY B N 1
ATOM 5551 C CA . GLY B 1 301 ? -2.203 19.578 0.373 1 98.44 301 GLY B CA 1
ATOM 5552 C C . GLY B 1 301 ? -0.973 20.406 0.69 1 98.44 301 GLY B C 1
ATOM 5553 O O . GLY B 1 301 ? -0.063 20.516 -0.134 1 98.44 301 GLY B O 1
ATOM 5554 N N . SER B 1 302 ? -0.926 21.047 1.841 1 98.81 302 SER B N 1
ATOM 5555 C CA . SER B 1 302 ? 0.29 21.766 2.221 1 98.81 302 SER B CA 1
ATOM 5556 C C . SER B 1 302 ? 1.482 20.812 2.305 1 98.81 302 SER B C 1
ATOM 5558 O O . SER B 1 302 ? 1.311 19.609 2.492 1 98.81 302 SER B O 1
ATOM 5560 N N . TYR B 1 303 ? 2.668 21.375 2.117 1 98.88 303 TYR B N 1
ATOM 5561 C CA . TYR B 1 303 ? 3.828 20.5 2.137 1 98.88 303 TYR B CA 1
ATOM 5562 C C . TYR B 1 303 ? 5.086 21.25 2.529 1 98.88 303 TYR B C 1
ATOM 5564 O O . TYR B 1 303 ? 5.16 22.469 2.361 1 98.88 303 TYR B O 1
ATOM 5572 N N . ILE B 1 304 ? 6.012 20.547 3.107 1 98.88 304 ILE B N 1
ATOM 5573 C CA . ILE B 1 304 ? 7.352 21 3.451 1 98.88 304 ILE B CA 1
ATOM 5574 C C . ILE B 1 304 ? 8.375 20.344 2.527 1 98.88 304 ILE B C 1
ATOM 5576 O O . ILE B 1 304 ? 8.289 19.156 2.242 1 98.88 304 ILE B O 1
ATOM 5580 N N . LEU B 1 305 ? 9.266 21.188 2.004 1 98.75 305 LEU B N 1
ATOM 5581 C CA . LEU B 1 305 ? 10.414 20.719 1.24 1 98.75 305 LEU B CA 1
ATOM 5582 C C . LEU B 1 305 ? 11.703 20.922 2.021 1 98.75 305 LEU B C 1
ATOM 5584 O O . LEU B 1 305 ? 11.984 22.031 2.492 1 98.75 305 LEU B O 1
ATOM 5588 N N . ILE B 1 306 ? 12.438 19.906 2.182 1 98.69 306 ILE B N 1
ATOM 5589 C CA . ILE B 1 306 ? 13.797 20 2.709 1 98.69 306 ILE B CA 1
ATOM 5590 C C . ILE B 1 306 ? 14.797 19.594 1.631 1 98.69 306 ILE B C 1
ATOM 5592 O O . ILE B 1 306 ? 14.922 18.406 1.308 1 98.69 306 ILE B O 1
ATOM 5596 N N . GLU B 1 307 ? 15.477 20.594 1.142 1 97.81 307 GLU B N 1
ATOM 5597 C CA . GLU B 1 307 ? 16.438 20.391 0.053 1 97.81 307 GLU B CA 1
ATOM 5598 C C . GLU B 1 307 ? 17.859 20.312 0.577 1 97.81 307 GLU B C 1
ATOM 5600 O O . GLU B 1 307 ? 18.266 21.125 1.418 1 97.81 307 GLU B O 1
ATOM 5605 N N . ILE B 1 308 ? 18.562 19.344 0.077 1 98.12 308 ILE B N 1
ATOM 5606 C CA . ILE B 1 308 ? 20 19.234 0.352 1 98.12 308 ILE B CA 1
ATOM 5607 C C . ILE B 1 308 ? 20.797 19.609 -0.898 1 98.12 308 ILE B C 1
ATOM 5609 O O . ILE B 1 308 ? 20.703 18.938 -1.926 1 98.12 308 ILE B O 1
ATOM 5613 N N . HIS B 1 309 ? 21.562 20.688 -0.785 1 96.5 309 HIS B N 1
ATOM 5614 C CA . HIS B 1 309 ? 22.391 21.156 -1.892 1 96.5 309 HIS B CA 1
ATOM 5615 C C . HIS B 1 309 ? 23.875 20.891 -1.631 1 96.5 309 HIS B C 1
ATOM 5617 O O . HIS B 1 309 ? 24.328 21 -0.494 1 96.5 309 HIS B O 1
ATOM 5623 N N . ASN B 1 310 ? 24.516 20.547 -2.645 1 95.75 310 ASN B N 1
ATOM 5624 C CA . ASN B 1 310 ? 25.969 20.375 -2.594 1 95.75 310 ASN B CA 1
ATOM 5625 C C . ASN B 1 310 ? 26.688 21.531 -3.295 1 95.75 310 ASN B C 1
ATOM 5627 O O . ASN B 1 310 ? 26.719 21.594 -4.527 1 95.75 310 ASN B O 1
ATOM 5631 N N . ILE B 1 311 ? 27.266 22.391 -2.523 1 92.69 311 ILE B N 1
ATOM 5632 C CA . ILE B 1 311 ? 28 23.531 -3.051 1 92.69 311 ILE B CA 1
ATOM 5633 C C . ILE B 1 311 ? 29.5 23.328 -2.807 1 92.69 311 ILE B C 1
ATOM 5635 O O . ILE B 1 311 ? 30 23.656 -1.735 1 92.69 311 ILE B O 1
ATOM 5639 N N . LYS B 1 312 ? 30.188 22.891 -3.885 1 91.56 312 LYS B N 1
ATOM 5640 C CA . LYS B 1 312 ? 31.625 22.656 -3.838 1 91.56 312 LYS B CA 1
ATOM 5641 C C . LYS B 1 312 ? 32 21.766 -2.652 1 91.56 312 LYS B C 1
ATOM 5643 O O . LYS B 1 312 ? 32.906 22.109 -1.869 1 91.56 312 LYS B O 1
ATOM 5648 N N . GLY B 1 313 ? 31.203 20.781 -2.373 1 91.69 313 GLY B N 1
ATOM 5649 C CA . GLY B 1 313 ? 31.531 19.781 -1.358 1 91.69 313 GLY B CA 1
ATOM 5650 C C . GLY B 1 313 ? 30.859 20.062 -0.025 1 91.69 313 GLY B C 1
ATOM 5651 O O . GLY B 1 313 ? 30.844 19.188 0.856 1 91.69 313 GLY B O 1
ATOM 5652 N N . VAL B 1 314 ? 30.312 21.25 0.089 1 93.31 314 VAL B N 1
ATOM 5653 C CA . VAL B 1 314 ? 29.609 21.594 1.323 1 93.31 314 VAL B CA 1
ATOM 5654 C C . VAL B 1 314 ? 28.109 21.422 1.139 1 93.31 314 VAL B C 1
ATOM 5656 O O . VAL B 1 314 ? 27.516 21.969 0.202 1 93.31 314 VAL B O 1
ATOM 5659 N N . ARG B 1 315 ? 27.578 20.609 2.01 1 96.31 315 ARG B N 1
ATOM 5660 C CA . ARG B 1 315 ? 26.125 20.391 1.923 1 96.31 315 ARG B CA 1
ATOM 5661 C C . ARG B 1 315 ? 25.375 21.453 2.723 1 96.31 315 ARG B C 1
ATOM 5663 O O . ARG B 1 315 ? 25.703 21.719 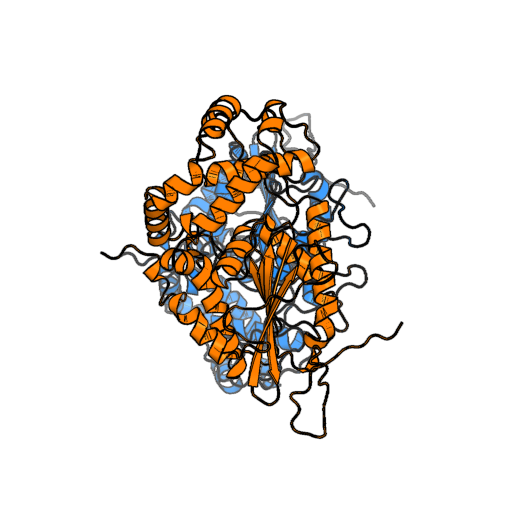3.881 1 96.31 315 ARG B O 1
ATOM 5670 N N . ILE B 1 316 ? 24.391 22.047 2.064 1 96.19 316 ILE B N 1
ATOM 5671 C CA . ILE B 1 316 ? 23.531 23.062 2.68 1 96.19 316 ILE B CA 1
ATOM 5672 C C . ILE B 1 316 ? 22.078 22.578 2.676 1 96.19 316 ILE B C 1
ATOM 5674 O O . ILE B 1 316 ? 21.656 21.859 1.764 1 96.19 316 ILE B O 1
ATOM 5678 N N . VAL B 1 317 ? 21.359 23.016 3.744 1 97.31 317 VAL B N 1
ATOM 5679 C CA . VAL B 1 317 ? 19.969 22.656 3.898 1 97.31 317 VAL B CA 1
ATOM 5680 C C . VAL B 1 317 ? 19.078 23.859 3.633 1 97.31 317 VAL B C 1
ATOM 5682 O O . VAL B 1 317 ? 19.297 24.938 4.195 1 97.31 317 VAL B O 1
ATOM 5685 N N . LYS B 1 318 ? 18.125 23.734 2.729 1 96.62 318 LYS B N 1
ATOM 5686 C CA . LYS B 1 318 ? 17.078 24.719 2.51 1 96.62 318 LYS B CA 1
ATOM 5687 C C . LYS B 1 318 ? 15.695 24.141 2.799 1 96.62 318 LYS B C 1
ATOM 5689 O O . LYS B 1 318 ? 15.398 23.016 2.398 1 96.62 318 LYS B O 1
ATOM 5694 N N . VAL B 1 319 ? 14.93 24.938 3.543 1 97.56 319 VAL B N 1
ATOM 5695 C CA . VAL B 1 319 ? 13.578 24.484 3.889 1 97.56 319 VAL B CA 1
ATOM 5696 C C . VAL B 1 319 ? 12.547 25.406 3.252 1 97.56 319 VAL B C 1
ATOM 5698 O O . VAL B 1 319 ? 12.688 26.641 3.311 1 97.56 319 VAL B O 1
ATOM 5701 N N . PHE B 1 320 ? 11.586 24.797 2.576 1 98.12 320 PHE B N 1
ATOM 5702 C CA . PHE B 1 320 ? 10.477 25.547 1.985 1 98.12 320 PHE B CA 1
ATOM 5703 C C . PHE B 1 320 ? 9.141 25.031 2.506 1 98.12 320 PHE B C 1
ATOM 5705 O O . PHE B 1 320 ? 9.023 23.859 2.891 1 98.12 320 PHE B O 1
ATOM 5712 N N . TYR B 1 321 ? 8.172 25.922 2.568 1 98.62 321 TYR B N 1
ATOM 5713 C CA . TYR B 1 321 ? 6.828 25.562 3.008 1 98.62 321 TYR B CA 1
ATOM 5714 C C . TYR B 1 321 ? 5.773 26.156 2.084 1 98.62 321 TYR B C 1
ATOM 5716 O O . TYR B 1 321 ? 5.848 27.344 1.724 1 98.62 321 TYR B O 1
ATOM 5724 N N . GLN B 1 322 ? 4.859 25.297 1.605 1 98.62 322 GLN B N 1
ATOM 5725 C CA . GLN B 1 322 ? 3.725 25.734 0.791 1 98.62 322 GLN B CA 1
ATOM 5726 C C . GLN B 1 322 ? 2.412 25.594 1.557 1 98.62 322 GLN B C 1
ATOM 5728 O O . GLN B 1 322 ? 1.937 24.469 1.784 1 98.62 322 GLN B O 1
ATOM 5733 N N . ASP B 1 323 ? 1.845 26.734 1.928 1 97.56 323 ASP B N 1
ATOM 5734 C CA . ASP B 1 323 ? 0.562 26.75 2.623 1 97.56 323 ASP B CA 1
ATOM 5735 C C . ASP B 1 323 ? -0.528 27.359 1.75 1 97.56 323 ASP B C 1
ATOM 5737 O O . ASP B 1 323 ? -1.607 27.703 2.242 1 97.56 323 ASP B O 1
ATOM 5741 N N . TYR B 1 324 ? -0.19 27.672 0.496 1 95.19 324 TYR B N 1
ATOM 5742 C CA . TYR B 1 324 ? -1.078 28.156 -0.554 1 95.19 324 TYR B CA 1
ATOM 5743 C C . TYR B 1 324 ? -1.537 29.578 -0.267 1 95.19 324 TYR B C 1
ATOM 5745 O O . TYR B 1 324 ? -2.57 30.031 -0.778 1 95.19 324 TYR B O 1
ATOM 5753 N N . GLN B 1 325 ? -0.84 30.25 0.654 1 94.12 325 GLN B N 1
ATOM 5754 C CA . GLN B 1 325 ? -1.006 31.703 0.785 1 94.12 325 GLN B CA 1
ATOM 5755 C C . GLN B 1 325 ? -0.234 32.438 -0.302 1 94.12 325 GLN B C 1
ATOM 5757 O O . GLN B 1 325 ? -0.533 33.594 -0.602 1 94.12 325 GLN B O 1
ATOM 5762 N N . THR B 1 326 ? 0.792 31.781 -0.8 1 92.75 326 THR B N 1
ATOM 5763 C CA . THR B 1 326 ? 1.578 32.281 -1.924 1 92.75 326 THR B CA 1
ATOM 5764 C C . THR B 1 326 ? 1.577 31.281 -3.07 1 92.75 326 THR B C 1
ATOM 5766 O O . THR B 1 326 ? 1.248 30.109 -2.875 1 92.75 326 THR B O 1
ATOM 5769 N N . GLU B 1 327 ? 1.943 31.719 -4.23 1 92.06 327 GLU B N 1
ATOM 5770 C CA . GLU B 1 327 ? 1.945 30.875 -5.418 1 92.06 327 GLU B CA 1
ATOM 5771 C C . GLU B 1 327 ? 3.061 29.828 -5.348 1 92.06 327 GLU B C 1
ATOM 5773 O O . GLU B 1 327 ? 2.877 28.688 -5.773 1 92.06 327 GLU B O 1
ATOM 5778 N N . LYS B 1 328 ? 4.145 30.234 -4.809 1 94.69 328 LYS B N 1
ATOM 5779 C CA . LYS B 1 328 ? 5.309 29.359 -4.691 1 94.69 328 LYS B CA 1
ATOM 5780 C C . LYS B 1 328 ? 5.625 29.047 -3.232 1 94.69 328 LYS B C 1
ATOM 5782 O O . LYS B 1 328 ? 5.234 29.797 -2.336 1 94.69 328 LYS B O 1
ATOM 5787 N N . PRO B 1 329 ? 6.309 27.875 -3.057 1 97.19 329 PRO B N 1
ATOM 5788 C CA . PRO B 1 329 ? 6.711 27.594 -1.678 1 97.19 329 PRO B CA 1
ATOM 5789 C C . PRO B 1 329 ? 7.582 28.688 -1.076 1 97.19 329 PRO B C 1
ATOM 5791 O O . PRO B 1 329 ? 8.461 29.219 -1.753 1 97.19 329 PRO B O 1
ATOM 5794 N N . LYS B 1 330 ? 7.309 29 0.165 1 96.94 330 LYS B N 1
ATOM 5795 C CA . LYS B 1 330 ? 8.039 30.047 0.879 1 96.94 330 LYS B CA 1
ATOM 5796 C C . LYS B 1 330 ? 9.305 29.484 1.521 1 96.94 330 LYS B C 1
ATOM 5798 O O . LYS B 1 330 ? 9.266 28.438 2.174 1 96.94 330 LYS B O 1
ATOM 5803 N N . ARG B 1 331 ? 10.398 30.188 1.312 1 95.56 331 ARG B N 1
ATOM 5804 C CA . ARG B 1 331 ? 11.625 29.828 2.016 1 95.56 331 ARG B CA 1
ATOM 5805 C C . ARG B 1 331 ? 11.5 30.094 3.51 1 95.56 331 ARG B C 1
ATOM 5807 O O . ARG B 1 331 ? 11.141 31.203 3.914 1 95.56 331 ARG B O 1
ATOM 5814 N N . MET B 1 332 ? 11.773 29.078 4.277 1 96.12 332 MET B N 1
ATOM 5815 C CA . MET B 1 332 ? 11.703 29.219 5.73 1 96.12 332 MET B CA 1
ATOM 5816 C C . MET B 1 332 ? 13.102 29.359 6.328 1 96.12 332 MET B C 1
ATOM 5818 O O . MET B 1 332 ? 13.953 28.5 6.133 1 96.12 332 MET B O 1
ATOM 5822 N N . LYS B 1 333 ? 13.32 30.438 7.066 1 94.56 333 LYS B N 1
ATOM 5823 C CA . LYS B 1 333 ? 14.602 30.641 7.727 1 94.56 333 LYS B CA 1
ATOM 5824 C C . LYS B 1 333 ? 14.672 29.859 9.039 1 94.56 333 LYS B C 1
ATOM 5826 O O . LYS B 1 333 ? 13.867 30.078 9.945 1 94.56 333 LYS B O 1
ATOM 5831 N N . LEU B 1 334 ? 15.664 29.016 9.117 1 95.88 334 LEU B N 1
ATOM 5832 C CA . LEU B 1 334 ? 15.852 28.234 10.336 1 95.88 334 LEU B CA 1
ATOM 5833 C C . LEU B 1 334 ? 16.531 29.062 11.414 1 95.88 334 LEU B C 1
ATOM 5835 O O . LEU B 1 334 ? 17.547 29.703 11.164 1 95.88 334 LEU B O 1
ATOM 5839 N N . PRO B 1 335 ? 15.938 29.031 12.555 1 94.94 335 PRO B N 1
ATOM 5840 C CA . PRO B 1 335 ? 16.594 29.766 13.641 1 94.94 335 PRO B CA 1
ATOM 5841 C C . PRO B 1 335 ? 18.016 29.281 13.898 1 94.94 335 PRO B C 1
ATOM 5843 O O . PRO B 1 335 ? 18.281 28.078 13.836 1 94.94 335 PRO B O 1
ATOM 5846 N N . ASN B 1 336 ? 18.906 30.203 14.117 1 91.75 336 ASN B N 1
ATOM 5847 C CA . ASN B 1 336 ? 20.297 29.938 14.461 1 91.75 336 ASN B CA 1
ATOM 5848 C C . ASN B 1 336 ? 21.094 29.406 13.266 1 91.75 336 ASN B C 1
ATOM 5850 O O . ASN B 1 336 ? 22.125 28.766 13.438 1 91.75 336 ASN B O 1
ATOM 5854 N N . CYS B 1 337 ? 20.375 29.469 12.18 1 88.94 337 CYS B N 1
ATOM 5855 C CA . CYS B 1 337 ? 21.078 29.25 10.914 1 88.94 337 CYS B CA 1
ATOM 5856 C C . CYS B 1 337 ? 21.094 30.516 10.07 1 88.94 337 CYS B C 1
ATOM 5858 O O . CYS B 1 337 ? 20.156 31.328 10.141 1 88.94 337 CYS B O 1
ATOM 5860 N N . HIS B 1 338 ? 22.172 31.078 9.82 1 76.56 338 HIS B N 1
ATOM 5861 C CA . HIS B 1 338 ? 22.234 32.281 8.969 1 76.56 338 HIS B CA 1
ATOM 5862 C C . HIS B 1 338 ? 21.672 31.984 7.578 1 76.56 338 HIS B C 1
ATOM 5864 O O . HIS B 1 338 ? 20.719 31.219 7.434 1 76.56 338 HIS B O 1
ATOM 5870 N N . ASN B 1 339 ? 22.031 32.594 6.566 1 71.75 339 ASN B N 1
ATOM 5871 C CA . ASN B 1 339 ? 21.484 32.5 5.219 1 71.75 339 ASN B CA 1
ATOM 5872 C C . ASN B 1 339 ? 21.719 31.109 4.637 1 71.75 339 ASN B C 1
ATOM 5874 O O . ASN B 1 339 ? 20.922 30.641 3.811 1 71.75 339 ASN B O 1
ATOM 5878 N N . PHE B 1 340 ? 22.734 30.516 5.141 1 80.06 340 PHE B N 1
ATOM 5879 C CA . PHE B 1 340 ? 23.062 29.188 4.66 1 80.06 340 PHE B CA 1
ATOM 5880 C C . PHE B 1 340 ? 23.234 28.219 5.828 1 80.06 340 PHE B C 1
ATOM 5882 O O . PHE B 1 340 ? 24.078 28.438 6.699 1 80.06 340 PHE B O 1
ATOM 5889 N N . CYS B 1 341 ? 22.312 27.234 5.902 1 93.62 341 CYS B N 1
ATOM 5890 C CA . CYS B 1 341 ? 22.422 26.25 6.969 1 93.62 341 CYS B CA 1
ATOM 5891 C C . CYS B 1 341 ? 23.203 25.031 6.5 1 93.62 341 CYS B C 1
ATOM 5893 O O . CYS B 1 341 ? 22.672 24.172 5.785 1 93.62 341 CYS B O 1
ATOM 5895 N N . ARG B 1 342 ? 24.469 25 6.898 1 95.69 342 ARG B N 1
ATOM 5896 C CA . ARG B 1 342 ? 25.25 23.797 6.59 1 95.69 342 ARG B CA 1
ATOM 5897 C C . ARG B 1 342 ? 24.609 22.562 7.203 1 95.69 342 ARG B C 1
ATOM 5899 O O . ARG B 1 342 ? 24.031 22.625 8.297 1 95.69 342 ARG B O 1
ATOM 5906 N N . PHE B 1 343 ? 24.719 21.484 6.52 1 97.5 343 PHE B N 1
ATOM 5907 C CA . PHE B 1 343 ? 24.094 20.25 6.992 1 97.5 343 PHE B CA 1
ATOM 5908 C C . PHE B 1 343 ? 24.609 19.875 8.367 1 97.5 343 PHE B C 1
ATOM 5910 O O . PHE B 1 343 ? 23.844 19.453 9.242 1 97.5 343 PHE B O 1
ATOM 5917 N N . GLU B 1 344 ? 25.922 20.016 8.609 1 96.06 344 GLU B N 1
ATOM 5918 C CA . GLU B 1 344 ? 26.516 19.688 9.906 1 96.06 344 GLU B CA 1
ATOM 5919 C C . GLU B 1 344 ? 25.906 20.547 11.008 1 96.06 344 GLU B C 1
ATOM 5921 O O . GLU B 1 344 ? 25.672 20.062 12.117 1 96.06 344 GLU B O 1
ATOM 5926 N N . ARG B 1 345 ? 25.734 21.797 10.719 1 96.06 345 ARG B N 1
ATOM 5927 C CA . ARG B 1 345 ? 25.109 22.703 11.68 1 96.06 345 ARG B CA 1
ATOM 5928 C C . ARG B 1 345 ? 23.656 22.312 11.938 1 96.06 345 ARG B C 1
ATOM 5930 O O . ARG B 1 345 ? 23.188 22.328 13.078 1 96.06 345 ARG B O 1
ATOM 5937 N N . PHE B 1 346 ? 22.969 22.016 10.93 1 97.44 346 PHE B N 1
ATOM 5938 C CA . PHE B 1 346 ? 21.578 21.562 11.031 1 97.44 346 PHE B CA 1
ATOM 5939 C C . PHE B 1 346 ? 21.469 20.375 11.992 1 97.44 346 PHE B C 1
ATOM 5941 O O . PHE B 1 346 ? 20.625 20.375 12.883 1 97.44 346 PHE B O 1
ATOM 5948 N N . VAL B 1 347 ? 22.375 19.391 11.828 1 97.88 347 VAL B N 1
ATOM 5949 C CA . VAL B 1 347 ? 22.375 18.203 12.672 1 97.88 347 VAL B CA 1
ATOM 5950 C C . VAL B 1 347 ? 22.625 18.609 14.125 1 97.88 347 VAL B C 1
ATOM 5952 O O . VAL B 1 347 ? 21.938 18.141 15.039 1 97.88 347 VAL B O 1
ATOM 5955 N N . SER B 1 348 ? 23.578 19.484 14.258 1 97.06 348 SER B N 1
ATOM 5956 C CA . SER B 1 348 ? 23.953 19.906 15.602 1 97.06 348 SER B CA 1
ATOM 5957 C C . SER B 1 348 ? 22.812 20.672 16.281 1 97.06 348 SER B C 1
ATOM 5959 O O . SER B 1 348 ? 22.547 20.484 17.469 1 97.06 348 SER B O 1
ATOM 5961 N N . LEU B 1 349 ? 22.156 21.531 15.531 1 96.12 349 LEU B N 1
ATOM 5962 C CA . LEU B 1 349 ? 21.109 22.391 16.047 1 96.12 349 LEU B CA 1
ATOM 5963 C C . LEU B 1 349 ? 19.938 21.562 16.578 1 96.12 349 LEU B C 1
ATOM 5965 O O . LEU B 1 349 ? 19.297 21.938 17.562 1 96.12 349 LEU B O 1
ATOM 5969 N N . TYR B 1 350 ? 19.703 20.391 15.977 1 97.62 350 TYR B N 1
ATOM 5970 C CA . TYR B 1 350 ? 18.469 19.688 16.297 1 97.62 350 TYR B CA 1
ATOM 5971 C C . TYR B 1 350 ? 18.766 18.344 16.953 1 97.62 350 TYR B C 1
ATOM 5973 O O . TYR B 1 350 ? 17.875 17.516 17.109 1 97.62 350 TYR B O 1
ATOM 5981 N N . LYS B 1 351 ? 19.953 18.125 17.375 1 97.81 351 LYS B N 1
ATOM 5982 C CA . LYS B 1 351 ? 20.406 16.859 17.922 1 97.81 351 LYS B CA 1
ATOM 5983 C C . LYS B 1 351 ? 19.609 16.484 19.172 1 97.81 351 LYS B C 1
ATOM 5985 O O . LYS B 1 351 ? 19.312 15.312 19.391 1 97.81 351 LYS B O 1
ATOM 5990 N N . LYS B 1 352 ? 19.234 17.469 19.938 1 97.25 352 LYS B N 1
ATOM 5991 C CA . LYS B 1 352 ? 18.562 17.219 21.203 1 97.25 352 LYS B CA 1
ATOM 5992 C C . LYS B 1 352 ? 17.156 16.656 21 1 97.25 352 LYS B C 1
ATOM 5994 O O . LYS B 1 352 ? 16.562 16.109 21.922 1 97.25 352 LYS B O 1
ATOM 5999 N N . TYR B 1 353 ? 16.656 16.812 19.781 1 98 353 TYR B N 1
ATOM 6000 C CA . TYR B 1 353 ? 15.305 16.359 19.484 1 98 353 TYR B CA 1
ATOM 6001 C C . TYR B 1 353 ? 15.312 14.984 18.828 1 98 353 TYR B C 1
ATOM 6003 O O . TYR B 1 353 ? 14.266 14.453 18.469 1 98 353 TYR B O 1
ATOM 6011 N N . LEU B 1 354 ? 16.453 14.336 18.656 1 98.19 354 LEU B N 1
ATOM 6012 C CA . LEU B 1 354 ? 16.547 13.062 17.953 1 98.19 354 LEU B CA 1
ATOM 6013 C C . LEU B 1 354 ? 16.5 11.898 18.938 1 98.19 354 LEU B C 1
ATOM 6015 O O . LEU B 1 354 ? 17.344 11.789 19.828 1 98.19 354 LEU B O 1
ATOM 6019 N N . PRO B 1 355 ? 15.5 11.039 18.719 1 97.25 355 PRO B N 1
ATOM 6020 C CA . PRO B 1 355 ? 15.461 9.859 19.578 1 97.25 355 PRO B CA 1
ATOM 6021 C C . PRO B 1 355 ? 16.609 8.891 19.312 1 97.25 355 PRO B C 1
ATOM 6023 O O . PRO B 1 355 ? 17.109 8.812 18.188 1 97.25 355 PRO B O 1
ATOM 6026 N N . GLU B 1 356 ? 16.984 8.172 20.312 1 94 356 GLU B N 1
ATOM 6027 C CA . GLU B 1 356 ? 18.031 7.168 20.156 1 94 356 GLU B CA 1
ATOM 6028 C C . GLU B 1 356 ? 17.5 5.902 19.5 1 94 356 GLU B C 1
ATOM 6030 O O . GLU B 1 356 ? 18.172 5.301 18.656 1 94 356 GLU B O 1
ATOM 6035 N N . SER B 1 357 ? 16.391 5.492 19.969 1 93.12 357 SER B N 1
ATOM 6036 C CA . SER B 1 357 ? 15.75 4.297 19.438 1 93.12 357 SER B CA 1
ATOM 6037 C C . SER B 1 357 ? 14.242 4.332 19.656 1 93.12 357 SER B C 1
ATOM 6039 O O . SER B 1 357 ? 13.734 5.18 20.391 1 93.12 357 SER B O 1
ATOM 6041 N N . GLU B 1 358 ? 13.625 3.451 19 1 91 358 GLU B N 1
ATOM 6042 C CA . GLU B 1 358 ? 12.18 3.35 19.156 1 91 358 GLU B CA 1
ATOM 6043 C C . GLU B 1 358 ? 11.812 2.955 20.594 1 91 358 GLU B C 1
ATOM 6045 O O . GLU B 1 358 ? 10.68 3.152 21.031 1 91 358 GLU B O 1
ATOM 6050 N N . ASN B 1 359 ? 12.719 2.469 21.328 1 91.5 359 ASN B N 1
ATOM 6051 C CA . ASN B 1 359 ? 12.492 2.098 22.719 1 91.5 359 ASN B CA 1
ATOM 6052 C C . ASN B 1 359 ? 12.148 3.312 23.578 1 91.5 359 ASN B C 1
ATOM 6054 O O . ASN B 1 359 ? 11.586 3.17 24.656 1 91.5 359 ASN B O 1
ATOM 6058 N N . GLU B 1 360 ? 12.477 4.477 23.031 1 93.25 360 GLU B N 1
ATOM 6059 C CA . GLU B 1 360 ? 12.148 5.699 23.75 1 93.25 360 GLU B CA 1
ATOM 6060 C C . GLU B 1 360 ? 10.641 5.895 23.859 1 93.25 360 GLU B C 1
ATOM 6062 O O . GLU B 1 360 ? 10.164 6.703 24.656 1 93.25 360 GLU B O 1
ATOM 6067 N N . CYS B 1 361 ? 9.93 5.215 22.984 1 93.5 361 CYS B N 1
ATOM 6068 C CA . CYS B 1 361 ? 8.469 5.316 23.031 1 93.5 361 CYS B CA 1
ATOM 6069 C C . CYS B 1 361 ? 7.902 4.414 24.125 1 93.5 361 CYS B C 1
ATOM 6071 O O . CYS B 1 361 ? 6.715 4.484 24.438 1 93.5 361 CYS B O 1
ATOM 6073 N N . GLU B 1 362 ? 8.766 3.566 24.734 1 89.44 362 GLU B N 1
ATOM 6074 C CA . GLU B 1 362 ? 8.344 2.721 25.844 1 89.44 362 GLU B CA 1
ATOM 6075 C C . GLU B 1 362 ? 8.562 3.418 27.188 1 89.44 362 GLU B C 1
ATOM 6077 O O . GLU B 1 362 ? 9.344 4.371 27.266 1 89.44 362 GLU B O 1
ATOM 6082 N N . LEU B 1 363 ? 7.75 2.943 28.266 1 80.75 363 LEU B N 1
ATOM 6083 C CA . LEU B 1 363 ? 7.914 3.551 29.578 1 80.75 363 LEU B CA 1
ATOM 6084 C C . LEU B 1 363 ? 9.188 3.051 30.25 1 80.75 363 LEU B C 1
ATOM 6086 O O . LEU B 1 363 ? 9.547 1.881 30.109 1 80.75 363 LEU B O 1
ATOM 6090 N N . GLN B 1 364 ? 10.07 3.896 30.594 1 60.78 364 GLN B N 1
ATOM 6091 C CA . GLN B 1 364 ? 11.195 3.457 31.406 1 60.78 364 GLN B CA 1
ATOM 6092 C C . GLN B 1 364 ? 10.719 2.756 32.688 1 60.78 364 GLN B C 1
ATOM 6094 O O . GLN B 1 364 ? 9.734 3.176 33.281 1 60.78 364 GLN B O 1
ATOM 6099 N N . ASP B 1 365 ? 11 1.412 32.812 1 45.62 365 ASP B N 1
ATOM 6100 C CA . ASP B 1 365 ? 10.82 0.8 34.125 1 45.62 365 ASP B CA 1
ATOM 6101 C C . ASP B 1 365 ? 11.367 1.7 35.219 1 45.62 365 ASP B C 1
ATOM 6103 O O . ASP B 1 365 ? 12.367 2.387 35.031 1 45.62 365 ASP B O 1
#

Secondary structure (DSSP, 8-state):
-----------SSS--------GGGEEEEEEEEE---BPPPGGG--TT-TTTT---TTT-TT-B-HHHHHHHHHHHHHHHHHHHHHH-S--TTTEEEEE-SSHHHHHHHHHHHHHHS---GGG---TT--------EE--GGG-TTTS-HHHH-HHHHHHHHHHHHSHHHHHHHHTTHHHHHHHHHHH-----HHHHHHHHHHHHHHHHTTPPPPGGGGGTTTHHHHHHHHHHHHHHTSSHHHHHHHHHHHHHHHHHHHHHHHTT-S-TT--EEEEEE-HHHHHHHHHHHT---SS-PPTT-EEEEEEEEETTEEEEEEEEE-SSSSSPEEEPPTT--SSEEHHHHHHHHGGG--S-GGGGS---/-----------SSS--------GGGEEEEEEEEE---BPPPGGG--TT-TTTT---TTT-TT-B-HHHHHHHHHHHHHHHHHHHHHH-S--TTTEEEEE-SSHHHHHHHHHHHHHHS---GGG---TT--------EE--GGG-TTTS-HHHH-HHHHHHHHHHHHSHHHHHHHHTTHHHHHHHHHHH-----HHHHHHHHHHHHHHHHTTPPPPGGGGGTTTHHHHHHHHHHHHHHTSSHHHHHHHHHHHHHHHHHHHHHHHTT-S-TT--EEEEEE-HHHHHHHHHHHT---SS-PPTT-EEEEEEEEETTEEEEEEEEE-SSSSSPEEEPPTT--SSEEHHHHHHHHGGG--S-GGGGS---

Solvent-accessible surface area (backbone atoms only — not comparable to full-atom values): 39130 Å² total; per-residue (Å²): 138,84,87,76,78,79,48,83,42,79,70,63,92,77,76,58,62,52,60,69,78,49,74,82,32,57,59,37,37,38,37,44,28,22,28,37,40,41,37,41,46,74,89,48,55,52,75,57,46,89,63,72,78,63,58,56,78,60,49,29,63,40,20,49,40,52,69,9,48,46,46,19,28,48,49,11,39,52,49,22,70,74,34,43,85,69,59,57,77,76,34,71,54,26,48,48,44,36,24,41,76,42,62,34,16,41,30,27,41,48,32,21,48,28,41,44,49,48,47,52,79,93,58,53,59,45,97,91,42,87,55,46,77,72,64,68,46,65,42,57,57,76,72,20,64,49,73,31,63,32,72,78,51,14,57,35,41,37,51,53,46,51,52,43,53,71,30,73,71,38,43,58,74,47,56,89,43,52,73,54,36,57,55,46,28,70,66,32,63,38,75,82,43,52,68,52,37,31,35,42,40,50,32,56,49,22,37,45,75,70,74,42,85,73,63,75,76,44,65,81,39,51,64,64,56,25,47,52,41,30,36,48,37,50,46,56,55,41,67,44,65,67,35,28,18,55,53,28,10,44,38,51,41,49,54,51,49,55,48,50,33,49,77,70,64,69,46,62,89,58,43,35,37,42,39,39,22,38,45,44,63,57,54,49,38,43,29,48,64,56,61,62,57,68,96,57,75,62,42,70,46,18,35,38,38,43,36,34,27,47,58,93,85,44,46,31,49,46,40,31,40,32,70,72,86,50,95,58,62,40,79,52,76,46,71,97,35,68,98,66,28,38,44,70,54,53,50,62,74,48,47,86,29,44,62,92,49,78,66,66,33,44,71,80,130,136,85,86,77,77,81,45,81,41,79,70,64,91,77,78,58,63,50,61,68,77,50,73,82,33,56,58,38,35,39,37,42,29,21,28,38,41,40,37,40,44,72,89,47,55,52,75,58,46,90,63,72,79,65,59,58,77,60,48,28,65,39,20,49,39,52,70,9,48,44,46,20,27,50,47,10,39,53,50,22,71,73,37,42,83,71,58,57,76,75,34,72,55,26,49,49,43,35,24,40,76,42,61,34,18,41,31,26,40,50,32,20,49,27,41,43,47,50,48,52,77,93,57,54,57,46,98,90,43,86,54,47,78,74,64,68,44,66,41,56,56,78,73,21,64,50,73,33,64,32,72,79,50,14,58,35,41,38,50,53,44,50,52,42,53,70,31,72,70,39,44,57,72,48,56,88,43,52,73,55,37,59,54,47,28,71,65,32,64,37,74,83,43,51,68,52,39,30,34,42,39,50,33,54,51,22,37,44,76,70,72,43,85,75,62,75,76,45,65,81,38,52,64,64,56,26,48,53,40,30,36,47,36,50,46,57,54,42,65,46,64,67,34,27,17,54,53,29,10,44,36,51,43,49,56,52,50,54,48,49,33,49,76,67,64,69,46,64,89,58,41,37,36,40,40,37,23,38,45,44,64,57,54,49,38,42,28,47,66,57,60,61,56,69,94,59,75,65,43,70,46,19,35,40,38,42,35,33,27,47,58,93,85,43,46,31,49,45,41,32,41,32,70,73,84,50,95,58,64,40,78,52,73,46,71,97,34,70,98,66,27,36,44,71,55,53,51,63,74,48,46,86,31,43,62,91,48,78,66,65,33,44,70,80,128

InterPro domains:
  IPR000560 Histidine phosphatase superfamily, clade-2 [PF00328] (25-321)
  IPR000560 Histidine phosphatase superfamily, clade-2 [cd07061] (25-322)
  IPR029033 Histidine phosphatase superfamily [G3DSA:3.40.50.1240] (25-365)
  IPR029033 Histidine phosphatase superfamily [SSF53254] (25-358)
  IPR033379 Histidine acid phosphatase active site [PS00616] (26-40)
  IPR050645 Histidine Acid Phosphatase [PTHR11567] (22-362)

Organism: Tribolium castaneum (NCBI:txid7070)